Protein AF-A0A0C3NTA4-F1 (afdb_monomer)

Solvent-accessible surface area (backbone atoms only — not comparable to full-atom values): 20899 Å² total; per-residue (Å²): 131,90,88,81,88,86,88,85,88,81,89,81,81,88,76,89,79,84,81,89,78,62,93,75,63,56,62,66,59,46,56,54,49,55,52,39,31,75,70,64,76,40,56,72,64,59,38,46,41,50,50,47,41,53,49,38,51,48,51,20,52,52,31,35,53,48,11,61,75,67,72,31,66,38,40,35,44,54,14,51,54,36,51,54,49,45,57,45,38,51,42,37,49,48,19,52,66,50,22,75,41,76,58,42,93,95,34,75,87,32,33,27,53,37,19,31,52,29,26,30,52,45,17,48,52,45,29,50,50,18,47,21,35,29,54,49,21,47,47,55,38,33,52,55,49,43,59,54,35,71,74,49,73,94,48,73,72,35,58,54,48,46,54,55,30,66,60,53,73,72,62,81,82,56,92,50,91,74,67,86,51,92,67,86,47,80,79,51,52,55,57,53,51,52,48,35,54,50,26,47,51,46,17,56,56,31,34,56,44,12,67,74,62,50,29,54,24,45,36,46,54,15,50,48,31,41,45,53,27,49,37,54,52,47,42,51,50,16,52,57,44,27,77,79,41,77,90,49,70,34,48,34,52,23,41,34,52,36,14,51,59,36,29,58,52,16,47,53,47,30,58,58,22,52,40,33,73,70,58,39,68,57,53,70,70,54,53,51,51,55,53,60,52,45,50,88,50,38,65,64,91,82,69,79,66,61,92,87,62,79,72,68,84,79,69,61,56,36,66,44,80,43,79,75,43,39,29,40,33,38,46,35,26,44,36,42,32,34,37,31,25,54,66,88,62,49,76,69,53,51,53,54,46,46,54,48,55,44,47,44,49,30,73,74,33,80,40,44,76,48,64,47,73,46,80,42,69,39,67,97,77,68,80,83,128

Organism: Phlebiopsis gigantea (strain 11061_1 CR5-6) (NCBI:txid745531)

pLDDT: mean 79.54, std 19.05, range [29.03, 97.81]

InterPro domains:
  IPR002524 Cation efflux [TIGR01297] (46-283)
  IPR027469 Cation efflux transmembrane domain superfamily [G3DSA:1.20.1510.10] (45-277)
  IPR027469 Cation efflux transmembrane domain superfamily [SSF161111] (45-279)
  IPR027470 Cation efflux protein, cytoplasmic domain [PF16916] (319-377)
  IPR036837 Cation efflux protein, cytoplasmic domain superfamily [G3DSA:3.30.70.1350] (303-383)
  IPR036837 Cation efflux protein, cytoplasmic domain superfamily [SSF160240] (319-379)
  IPR050291 Cation-efflux pump FieF-like [PTHR43840] (48-375)
  IPR058533 Cation efflux protein, transmembrane domain [PF01545] (50-277)

Radius of gyration: 31.64 Å; Cα contacts (8 Å, |Δi|>4): 458; chains: 1; bounding box: 82×39×141 Å

Nearest PDB structures (foldseek):
  8j7v-assembly1_A  TM=7.492E-01  e=1.607E-10  Homo sapiens
  8j80-assembly1_A  TM=7.425E-01  e=1.216E-10  Homo sapiens
  8j7t-assembly1_B  TM=7.231E-01  e=1.607E-10  Homo sapiens
  8j7w-assembly1_A  TM=7.490E-01  e=7.110E-10  Homo sapiens
  6h9q-assembly1_A-2  TM=8.447E-01  e=1.441E-02  Magnetospirillum gryphiswaldense

Mean predicted aligned error: 11.85 Å

Sequence (385 aa):
MTTTMTTRTSLRTLIHTHMACSRWGTRIRMETKVVAALKGAGDAGSRITLIGLASNVGLTVSKGLAGWYMNSASLLADAGHTAGDLIGDLITLFCWRLSRKPPSETYPRGYAKFEVLGTTAVSLLLTGGALGLGLHSLALLSDSLAHSAAAMAPGVVQDVLMNATHIAQNIPSVGAEHSHAHALDPNAAWFALVGVLAKEWLYRATRKVADAEGSPVLFANALHHRSDAYSSAVALVAILGTWWLPHLPLDQLGGLLVSVLIMQQGWGITMSSFKQLTDAGVSAKTKSSLLLALQPLLPSASRTLPQGAAAPRAEQLLLGVEDLRATRAGSLMFVDLTAKVPQSLSVSDTSALENRISRTLKEAKKEVSEVRVRFEPVETGERVA

Foldseek 3Di:
DDDDDDDDDDDDDDDDDDPPDDPPVPPVVVVVVLVCLVVVVDDLLSVLLVVVLVLLVVLLVVLCVVCVVVVNPQSPLVSVVSVVLNVLSVLLNVLVVQQPDDDDPVRNVGSLLSLLVSLLVLLVVLLVLLVLLQLVLLLVVLVLLLVVLVPDDDDDVSVVSNVVSVVSNPRDRDPDPPDPDDDPPVVSVVSLVVLLVSLLVSLVSLCVVCVVLVFSSSNSSSVVSVLVSVLSVLLVVQSVVCVVVVSDNSNSVSSNVSSVSSNVSSVVSNVVSVCQVVQHFDDPVVLVLLVVLCVQQEDDPPPPDDPPDDDDPLRRQFHDKPPWTWGDNGLAIEIEIETEGAPPADPVSVVVVQVVSLVSSCVSPVRYPYYHYHYDHDHPPDDPD

Structure (mmCIF, N/CA/C/O backbone):
data_AF-A0A0C3NTA4-F1
#
_entry.id   AF-A0A0C3NTA4-F1
#
loop_
_atom_site.group_PDB
_atom_site.id
_atom_site.type_symbol
_atom_site.label_atom_id
_atom_site.label_alt_id
_atom_site.label_comp_id
_atom_site.label_asym_id
_atom_site.label_entity_id
_atom_site.label_seq_id
_atom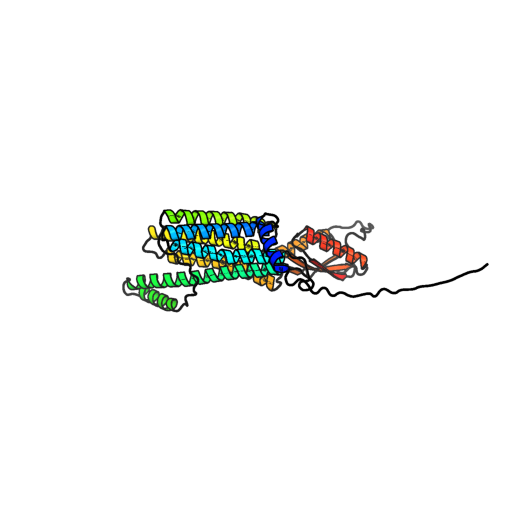_site.pdbx_PDB_ins_code
_atom_site.Cartn_x
_atom_site.Cartn_y
_atom_site.Cartn_z
_atom_site.occupancy
_atom_site.B_iso_or_equiv
_atom_site.auth_seq_id
_atom_site.auth_comp_id
_atom_site.auth_asym_id
_atom_site.auth_atom_id
_atom_site.pdbx_PDB_model_num
ATOM 1 N N . MET A 1 1 ? 10.033 1.141 94.048 1.00 37.66 1 MET A N 1
ATOM 2 C CA . MET A 1 1 ? 11.063 2.116 93.627 1.00 37.66 1 MET A CA 1
ATOM 3 C C . MET A 1 1 ? 11.111 2.112 92.096 1.00 37.66 1 MET A C 1
ATOM 5 O O . MET A 1 1 ? 10.898 1.039 91.550 1.00 37.66 1 MET A O 1
ATOM 9 N N . THR A 1 2 ? 11.071 3.232 91.353 1.00 35.56 2 THR A N 1
ATOM 10 C CA . THR A 1 2 ? 12.135 4.261 91.151 1.00 35.56 2 THR A CA 1
ATOM 11 C C . THR A 1 2 ? 13.465 3.638 90.686 1.00 35.56 2 THR A C 1
ATOM 13 O O . THR A 1 2 ? 13.926 2.716 91.347 1.00 35.56 2 THR A O 1
ATOM 16 N N . THR A 1 3 ? 14.126 4.031 89.580 1.00 35.06 3 THR A N 1
ATOM 17 C CA . THR A 1 3 ? 13.963 5.131 88.568 1.00 35.06 3 THR A CA 1
ATOM 18 C C . THR A 1 3 ? 14.598 4.613 87.221 1.00 35.06 3 THR A C 1
ATOM 20 O O . THR A 1 3 ? 15.100 3.494 87.239 1.00 35.06 3 THR A O 1
ATOM 23 N N . THR A 1 4 ? 14.621 5.195 86.000 1.00 34.66 4 THR A N 1
ATOM 24 C CA . THR A 1 4 ? 14.508 6.573 85.444 1.00 34.66 4 THR A CA 1
ATOM 25 C C . THR A 1 4 ? 14.099 6.564 83.942 1.00 34.66 4 THR A C 1
ATOM 27 O O . THR A 1 4 ? 14.035 5.516 83.309 1.00 34.66 4 THR A O 1
ATOM 30 N N . MET A 1 5 ? 13.857 7.753 83.369 1.00 37.41 5 MET A N 1
ATOM 31 C CA . MET A 1 5 ? 13.860 8.112 81.926 1.00 37.41 5 MET A CA 1
ATOM 32 C C . MET A 1 5 ? 15.275 7.908 81.275 1.00 37.41 5 MET A C 1
ATOM 34 O O . MET A 1 5 ? 16.212 7.627 82.013 1.00 37.41 5 MET A O 1
ATOM 38 N N . THR A 1 6 ? 15.557 8.017 79.956 1.00 35.16 6 THR A N 1
ATOM 39 C CA . THR A 1 6 ? 15.239 9.124 79.014 1.00 35.16 6 THR A CA 1
ATOM 40 C C . THR A 1 6 ? 15.230 8.809 77.500 1.00 35.16 6 THR A C 1
ATOM 42 O O . THR A 1 6 ? 15.923 7.951 76.970 1.00 35.16 6 THR A O 1
ATOM 45 N N . THR A 1 7 ? 14.437 9.640 76.819 1.00 38.09 7 THR A N 1
ATOM 46 C CA . THR A 1 7 ? 14.297 9.971 75.385 1.00 38.09 7 THR A CA 1
ATOM 47 C C . THR A 1 7 ? 15.520 9.897 74.448 1.00 38.09 7 THR A C 1
ATOM 49 O O . THR A 1 7 ? 16.575 10.438 74.782 1.00 38.09 7 THR A O 1
ATOM 52 N N . ARG A 1 8 ? 15.267 9.594 73.156 1.00 34.47 8 ARG A N 1
ATOM 53 C CA . ARG A 1 8 ? 15.503 10.587 72.073 1.00 34.47 8 ARG A CA 1
ATOM 54 C C . ARG A 1 8 ? 14.748 10.315 70.758 1.00 34.47 8 ARG A C 1
ATOM 56 O O . ARG A 1 8 ? 14.807 9.222 70.211 1.00 34.47 8 ARG A O 1
ATOM 63 N N . THR A 1 9 ? 14.113 11.357 70.221 1.00 40.72 9 THR A N 1
ATOM 64 C CA . THR A 1 9 ? 13.513 11.401 68.873 1.00 40.72 9 THR A CA 1
ATOM 65 C C . THR A 1 9 ? 14.564 11.796 67.829 1.00 40.72 9 THR A C 1
ATOM 67 O O . THR A 1 9 ? 15.456 12.589 68.132 1.00 40.72 9 THR A O 1
ATOM 70 N N . SER A 1 10 ? 14.444 11.327 66.583 1.00 37.12 10 SER A N 1
ATOM 71 C CA . SER A 1 10 ? 15.209 11.869 65.449 1.00 37.12 10 SER A CA 1
ATOM 72 C C . SER A 1 10 ? 14.405 11.770 64.150 1.00 37.12 10 SER A C 1
ATOM 74 O O . SER A 1 10 ? 14.021 10.676 63.742 1.00 37.12 10 SER A O 1
ATOM 76 N N . LEU A 1 11 ? 14.141 12.910 63.503 1.00 37.81 11 LEU A N 1
ATOM 77 C CA . LEU A 1 11 ? 13.591 12.934 62.147 1.00 37.81 11 LEU A CA 1
ATOM 78 C C . LEU A 1 11 ? 14.706 12.649 61.135 1.00 37.81 11 LEU A C 1
ATOM 80 O O . LEU A 1 11 ? 15.804 13.194 61.256 1.00 37.81 11 LEU A O 1
ATOM 84 N N . ARG A 1 12 ? 14.403 11.876 60.085 1.00 34.91 12 ARG A N 1
ATOM 85 C CA . ARG A 1 12 ? 15.235 11.812 58.876 1.00 34.91 12 ARG A CA 1
ATOM 86 C C . ARG A 1 12 ? 14.467 12.310 57.657 1.00 34.91 12 ARG A C 1
ATOM 88 O O . ARG A 1 12 ? 13.579 11.648 57.136 1.00 34.91 12 ARG A O 1
ATOM 95 N N . THR A 1 13 ? 14.867 13.511 57.261 1.00 33.97 13 THR A N 1
ATOM 96 C CA . THR A 1 13 ? 14.575 14.273 56.048 1.00 33.97 13 THR A CA 1
ATOM 97 C C . THR A 1 13 ? 14.198 13.433 54.823 1.00 33.97 13 THR A C 1
ATOM 99 O O . THR A 1 13 ? 14.998 12.634 54.338 1.00 33.97 13 THR A O 1
ATOM 102 N N . LEU A 1 14 ? 13.021 13.708 54.252 1.00 36.81 14 LEU A N 1
ATOM 103 C CA . LEU A 1 14 ? 12.711 13.384 52.858 1.00 36.81 14 LEU A CA 1
ATOM 104 C C . LEU A 1 14 ? 13.577 14.256 51.939 1.00 36.81 14 LEU A C 1
ATOM 106 O O . LEU A 1 14 ? 13.470 15.480 51.972 1.00 36.81 14 LEU A O 1
ATOM 110 N N . ILE A 1 15 ? 14.413 13.632 51.109 1.00 35.12 15 ILE A N 1
ATOM 111 C CA . ILE A 1 15 ? 15.156 14.313 50.042 1.00 35.12 15 ILE A CA 1
ATOM 112 C C . ILE A 1 15 ? 14.574 13.857 48.704 1.00 35.12 15 ILE A C 1
ATOM 114 O O . ILE A 1 15 ? 14.711 12.697 48.319 1.00 35.12 15 ILE A O 1
ATOM 118 N N . HIS A 1 16 ? 13.916 14.776 47.995 1.00 36.62 16 HIS A N 1
ATOM 119 C CA . HIS A 1 16 ? 13.519 14.567 46.604 1.00 36.62 16 HIS A CA 1
ATOM 120 C C . HIS A 1 16 ? 14.755 14.618 45.699 1.00 36.62 16 HIS A C 1
ATOM 122 O O . HIS A 1 16 ? 15.440 15.638 45.645 1.00 36.62 16 HIS A O 1
ATOM 128 N N . THR A 1 17 ? 14.990 13.558 44.924 1.00 32.12 17 THR A N 1
ATOM 129 C CA . THR A 1 17 ? 16.073 13.512 43.931 1.00 32.12 17 THR A CA 1
ATOM 130 C C . THR A 1 17 ? 15.491 13.473 42.519 1.00 32.12 17 THR A C 1
ATOM 132 O O . THR A 1 17 ? 15.069 12.422 42.038 1.00 32.12 17 THR A O 1
ATOM 135 N N . HIS A 1 18 ? 15.483 14.614 41.824 1.00 36.84 18 HIS A N 1
ATOM 136 C CA . HIS A 1 18 ? 15.130 14.667 40.401 1.00 36.84 18 HIS A CA 1
ATOM 137 C C . HIS A 1 18 ? 16.243 14.034 39.547 1.00 36.84 18 HIS A C 1
ATOM 139 O O . HIS A 1 18 ? 17.266 14.664 39.285 1.00 36.84 18 HIS A O 1
ATOM 145 N N . MET A 1 19 ? 16.047 12.803 39.060 1.00 29.03 19 MET A N 1
ATOM 146 C CA . MET A 1 19 ? 16.971 12.180 38.101 1.00 29.03 19 MET A CA 1
ATOM 147 C C . MET A 1 19 ? 16.697 12.618 36.655 1.00 29.03 19 MET A C 1
ATOM 149 O O . MET A 1 19 ? 16.057 11.921 35.870 1.00 29.03 19 MET A O 1
ATOM 153 N N . ALA A 1 20 ? 17.262 13.762 36.273 1.00 39.25 20 ALA A N 1
ATOM 154 C CA . ALA A 1 20 ? 17.340 14.193 34.879 1.00 39.25 20 ALA A CA 1
ATOM 155 C C . ALA A 1 20 ? 18.469 13.454 34.122 1.00 39.25 20 ALA A C 1
ATOM 157 O O . ALA A 1 20 ? 19.519 14.029 33.845 1.00 39.25 20 ALA A O 1
ATOM 158 N N . CYS A 1 21 ? 18.281 12.171 33.775 1.00 37.31 21 CYS A N 1
ATOM 159 C CA . CYS A 1 21 ? 19.276 11.421 32.992 1.00 37.31 21 CYS A CA 1
ATOM 160 C C . CYS A 1 21 ? 18.678 10.350 32.059 1.00 37.31 21 CYS A C 1
ATOM 162 O O . CYS A 1 21 ? 18.347 9.251 32.493 1.00 37.31 21 CYS A O 1
ATOM 164 N N . SER A 1 22 ? 18.601 10.638 30.749 1.00 40.06 22 SER A N 1
ATOM 165 C CA . SER A 1 22 ? 18.532 9.591 29.700 1.00 40.06 22 SER A CA 1
ATOM 166 C C . SER A 1 22 ? 18.867 10.032 28.256 1.00 40.06 22 SER A C 1
ATOM 168 O O . SER A 1 22 ? 18.749 9.219 27.339 1.00 40.06 22 SER A O 1
ATOM 170 N N . ARG A 1 23 ? 19.361 11.261 28.005 1.00 41.50 23 ARG A N 1
ATOM 171 C CA . ARG A 1 23 ? 19.616 11.761 26.627 1.00 41.50 23 ARG A CA 1
ATOM 172 C C . ARG A 1 23 ? 20.711 10.997 25.851 1.00 41.50 23 ARG A C 1
ATOM 174 O O . ARG A 1 23 ? 20.733 11.067 24.628 1.00 41.50 23 ARG A O 1
ATOM 181 N N . TRP A 1 24 ? 21.563 10.233 26.540 1.00 31.69 24 TRP A N 1
ATOM 182 C CA . TRP A 1 24 ? 22.613 9.391 25.940 1.00 31.69 24 TRP A CA 1
ATOM 183 C C . TRP A 1 24 ? 22.215 7.910 25.768 1.00 31.69 24 TRP A C 1
ATOM 185 O O . TRP A 1 24 ? 22.844 7.184 25.001 1.00 31.69 24 TRP A O 1
ATOM 195 N N . GLY A 1 25 ? 21.145 7.447 26.428 1.00 34.91 25 GLY A N 1
ATOM 196 C CA . GLY A 1 25 ? 20.730 6.035 26.415 1.00 34.91 25 GLY A CA 1
ATOM 197 C C . GLY A 1 25 ? 20.004 5.578 25.140 1.00 34.91 25 GLY A C 1
ATOM 198 O O . GLY A 1 25 ? 19.658 4.403 25.012 1.00 34.91 25 GLY A O 1
ATOM 199 N N . THR A 1 26 ? 19.741 6.491 24.204 1.00 43.66 26 THR A N 1
ATOM 200 C CA . THR A 1 26 ? 18.965 6.247 22.979 1.00 43.66 26 THR A CA 1
ATOM 201 C C . THR A 1 26 ? 19.776 5.622 21.846 1.00 43.66 26 THR A C 1
ATOM 203 O O . THR A 1 26 ? 19.234 4.764 21.153 1.00 43.66 26 THR A O 1
ATOM 206 N N . ARG A 1 27 ? 21.056 5.986 21.656 1.00 39.97 27 ARG A N 1
ATOM 207 C CA . ARG A 1 27 ? 21.856 5.512 20.504 1.00 39.97 27 ARG A CA 1
ATOM 208 C C . ARG A 1 27 ? 22.181 4.016 20.603 1.00 39.97 27 ARG A C 1
ATOM 210 O O . ARG A 1 27 ? 21.759 3.235 19.755 1.00 39.97 27 ARG A O 1
ATOM 217 N N . ILE A 1 28 ? 22.779 3.601 21.722 1.00 42.94 28 ILE A N 1
ATOM 218 C CA . ILE A 1 28 ? 23.144 2.199 22.013 1.00 42.94 28 ILE A CA 1
ATOM 219 C C . ILE A 1 28 ? 21.904 1.275 21.992 1.00 42.94 28 ILE A C 1
ATOM 221 O O . ILE A 1 28 ? 21.967 0.123 21.555 1.00 42.94 28 ILE A O 1
ATOM 225 N N . ARG A 1 29 ? 20.734 1.792 22.405 1.00 47.59 29 ARG A N 1
ATOM 226 C CA . ARG A 1 29 ? 19.449 1.064 22.398 1.00 47.59 29 ARG A CA 1
ATOM 227 C C . ARG A 1 29 ? 18.827 0.916 20.999 1.00 47.59 29 ARG A C 1
ATOM 229 O O . ARG A 1 29 ? 17.958 0.064 20.821 1.00 47.59 29 ARG A O 1
ATOM 236 N N . MET A 1 30 ? 19.240 1.714 20.012 1.00 45.88 30 MET A N 1
ATOM 237 C CA . MET A 1 30 ? 18.831 1.532 18.613 1.00 45.88 30 MET A CA 1
ATOM 238 C C . MET A 1 30 ? 19.682 0.467 17.923 1.00 45.88 30 MET A C 1
ATOM 240 O O . MET A 1 30 ? 19.127 -0.461 17.339 1.00 45.88 30 MET A O 1
ATOM 244 N N . GLU A 1 31 ? 21.008 0.541 18.050 1.00 47.84 31 GLU A N 1
ATOM 245 C CA . GLU A 1 31 ? 21.942 -0.410 17.424 1.00 47.84 31 GLU A CA 1
ATOM 246 C C . GLU A 1 31 ? 21.691 -1.848 17.904 1.00 47.84 31 GLU A C 1
ATOM 248 O O . GLU A 1 31 ? 21.495 -2.754 17.093 1.00 47.84 31 GLU A O 1
ATOM 253 N N . THR A 1 32 ? 21.540 -2.048 19.217 1.00 51.47 32 THR A N 1
ATOM 254 C CA . THR A 1 32 ? 21.161 -3.356 19.787 1.00 51.47 32 THR A CA 1
ATOM 255 C C . THR A 1 32 ? 19.807 -3.870 19.285 1.00 51.47 32 THR A C 1
ATOM 257 O O . THR A 1 32 ? 19.656 -5.077 19.104 1.00 51.47 32 THR A O 1
ATOM 260 N N . LYS A 1 33 ? 18.834 -2.997 18.982 1.00 50.62 33 LYS A N 1
ATOM 261 C CA . LYS A 1 33 ? 17.545 -3.397 18.383 1.00 50.62 33 LYS A CA 1
ATOM 262 C C . LYS A 1 33 ? 17.643 -3.728 16.893 1.00 50.62 33 LYS A C 1
ATOM 264 O O . LYS A 1 33 ? 16.938 -4.627 16.438 1.00 50.62 33 LYS A O 1
ATOM 269 N N . VAL A 1 34 ? 18.513 -3.056 16.138 1.00 49.97 34 VAL A N 1
ATOM 270 C CA . VAL A 1 34 ? 18.814 -3.425 14.743 1.00 49.97 34 VAL A CA 1
ATOM 271 C C . VAL A 1 34 ? 19.468 -4.809 14.705 1.00 49.97 34 VAL A C 1
ATOM 273 O O . VAL A 1 34 ? 18.993 -5.682 13.981 1.00 49.97 34 VAL A O 1
ATOM 276 N N . VAL A 1 35 ? 20.467 -5.054 15.560 1.00 53.09 35 VAL A N 1
ATOM 277 C CA . VAL A 1 35 ? 21.146 -6.357 15.671 1.00 53.09 35 VAL A CA 1
ATOM 278 C C . VAL A 1 35 ? 20.214 -7.458 16.197 1.00 53.09 35 VAL A C 1
ATOM 280 O O . VAL A 1 35 ? 20.263 -8.578 15.696 1.00 53.09 35 VAL 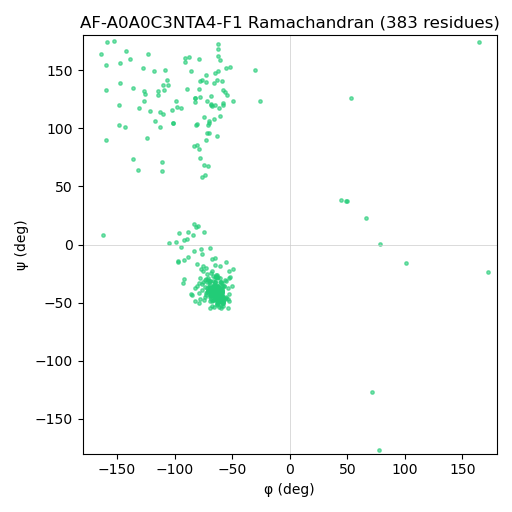A O 1
ATOM 283 N N . ALA A 1 36 ? 19.321 -7.173 17.151 1.00 45.72 36 ALA A N 1
ATOM 284 C CA . ALA A 1 36 ? 18.344 -8.154 17.638 1.00 45.72 36 ALA A CA 1
ATOM 285 C C . ALA A 1 36 ? 17.308 -8.548 16.566 1.00 45.72 36 ALA A C 1
ATOM 287 O O . ALA A 1 36 ? 16.932 -9.717 16.476 1.00 45.72 36 ALA A O 1
ATOM 288 N N . ALA A 1 37 ? 16.887 -7.603 15.718 1.00 42.91 37 ALA A N 1
ATOM 289 C CA . ALA A 1 37 ? 16.020 -7.900 14.580 1.00 42.91 37 ALA A CA 1
ATOM 290 C C . ALA A 1 37 ? 16.749 -8.713 13.494 1.00 42.91 37 ALA A C 1
ATOM 292 O O . ALA A 1 37 ? 16.176 -9.675 12.985 1.00 42.91 37 ALA A O 1
ATOM 293 N N . LEU A 1 38 ? 18.021 -8.393 13.202 1.00 47.59 38 LEU A N 1
ATOM 294 C CA . LEU A 1 38 ? 18.892 -9.201 12.328 1.00 47.59 38 LEU A CA 1
ATOM 295 C C . LEU A 1 38 ? 19.062 -10.633 12.865 1.00 47.59 38 LEU A C 1
ATOM 297 O O . LEU A 1 38 ? 19.066 -11.584 12.093 1.00 47.59 38 LEU A O 1
ATOM 301 N N . LYS A 1 39 ? 19.123 -10.802 14.192 1.00 43.38 39 LYS A N 1
ATOM 302 C CA . LYS A 1 39 ? 19.165 -12.107 14.876 1.00 43.38 39 LYS A CA 1
ATOM 303 C C . LYS A 1 39 ? 17.785 -12.756 15.086 1.00 43.38 39 LYS A C 1
ATOM 305 O O . LYS A 1 39 ? 17.650 -13.659 15.905 1.00 43.38 39 LYS A O 1
ATOM 310 N N . GLY A 1 40 ? 16.755 -12.322 14.356 1.00 43.69 40 GLY A N 1
ATOM 311 C CA . GLY A 1 40 ? 15.459 -13.007 14.286 1.00 43.69 40 GLY A CA 1
ATOM 312 C C . GLY A 1 40 ? 14.512 -12.803 15.475 1.00 43.69 40 GLY A C 1
ATOM 313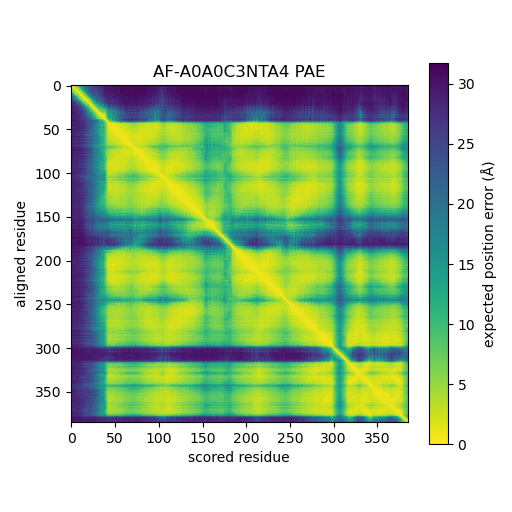 O O . GLY A 1 40 ? 13.393 -13.303 15.422 1.00 43.69 40 GLY A O 1
ATOM 314 N N . ALA A 1 41 ? 14.890 -12.024 16.495 1.00 50.03 41 ALA A N 1
ATOM 315 C CA . ALA A 1 41 ? 14.048 -11.718 17.662 1.00 50.03 41 ALA A CA 1
ATOM 316 C C . ALA A 1 41 ? 13.021 -10.586 17.410 1.00 50.03 41 ALA A C 1
ATOM 318 O O . ALA A 1 41 ? 12.484 -10.000 18.350 1.00 50.03 41 ALA A O 1
ATOM 319 N N . GLY A 1 42 ? 12.783 -10.237 16.142 1.00 60.88 42 GLY A N 1
ATOM 320 C CA . GLY A 1 42 ? 11.773 -9.265 15.724 1.00 60.88 42 GLY A CA 1
ATOM 321 C C . GLY A 1 42 ? 10.415 -9.907 15.429 1.00 60.88 42 GLY A C 1
ATOM 322 O O . GLY A 1 42 ? 10.319 -11.098 15.134 1.00 60.88 42 GLY A O 1
ATOM 323 N N . ASP A 1 43 ? 9.368 -9.086 15.446 1.00 84.44 43 ASP A N 1
ATOM 324 C CA . ASP A 1 43 ? 8.039 -9.453 14.954 1.00 84.44 43 ASP A CA 1
ATOM 325 C C . ASP A 1 43 ? 8.045 -9.792 13.443 1.00 84.44 43 ASP A C 1
ATOM 327 O O . ASP A 1 43 ? 9.023 -9.531 12.734 1.00 84.44 43 ASP A O 1
ATOM 331 N N . ALA A 1 44 ? 6.955 -10.376 12.934 1.00 87.75 44 ALA A N 1
ATOM 332 C CA . ALA A 1 44 ? 6.896 -10.884 11.561 1.00 87.75 44 ALA A CA 1
ATOM 333 C C . ALA A 1 44 ? 7.153 -9.794 10.503 1.00 87.75 44 ALA A C 1
ATOM 335 O O . ALA A 1 44 ? 7.921 -10.028 9.565 1.00 87.75 44 ALA A O 1
ATOM 336 N N . GLY A 1 45 ? 6.585 -8.597 10.681 1.00 88.19 45 GLY A N 1
ATOM 337 C CA . GLY A 1 45 ? 6.819 -7.454 9.796 1.00 88.19 45 GLY A CA 1
ATOM 338 C C . GLY A 1 45 ? 8.257 -6.937 9.858 1.00 88.19 45 GLY A C 1
ATOM 339 O O . GLY A 1 45 ? 8.879 -6.730 8.815 1.00 88.19 45 GLY A O 1
ATOM 340 N N . SER A 1 46 ? 8.836 -6.826 11.060 1.00 90.56 46 SER A N 1
ATOM 341 C CA . SER A 1 46 ? 10.244 -6.424 11.244 1.00 90.56 46 SER A CA 1
ATOM 342 C C . SER A 1 46 ? 11.221 -7.422 10.626 1.00 90.56 46 SER A C 1
ATOM 344 O O . SER A 1 46 ? 12.322 -7.033 10.245 1.00 90.56 46 SER A O 1
ATOM 346 N N . ARG A 1 47 ? 10.848 -8.705 10.553 1.00 90.94 47 ARG A N 1
ATOM 347 C CA . ARG A 1 47 ? 11.655 -9.753 9.919 1.00 90.94 47 ARG A CA 1
ATOM 348 C C . ARG A 1 47 ? 11.555 -9.709 8.397 1.00 90.94 47 ARG A C 1
ATOM 350 O O . ARG A 1 47 ? 12.591 -9.757 7.746 1.00 90.94 47 ARG A O 1
ATOM 357 N N . ILE A 1 48 ? 10.355 -9.592 7.820 1.00 92.62 48 ILE A N 1
ATOM 358 C CA . ILE A 1 48 ? 10.213 -9.616 6.353 1.00 92.62 48 ILE A CA 1
ATOM 359 C C . ILE A 1 48 ? 10.743 -8.343 5.680 1.00 92.62 48 ILE A C 1
ATOM 361 O O . ILE A 1 48 ? 11.409 -8.434 4.657 1.00 92.62 48 ILE A O 1
ATOM 365 N N . THR A 1 49 ? 10.552 -7.172 6.293 1.00 91.50 49 THR A N 1
ATOM 366 C CA . THR A 1 49 ? 11.145 -5.907 5.811 1.00 91.50 49 THR A CA 1
ATOM 367 C C . THR A 1 49 ? 12.668 -5.943 5.828 1.00 91.50 49 THR A C 1
ATOM 369 O O . THR A 1 49 ? 13.314 -5.431 4.922 1.00 91.50 49 THR A O 1
ATOM 372 N N . LEU A 1 50 ? 13.255 -6.603 6.827 1.00 92.81 50 LEU A N 1
ATOM 373 C CA . LEU A 1 50 ? 14.700 -6.769 6.941 1.00 92.81 50 LEU A CA 1
ATOM 374 C C . LEU A 1 50 ? 15.258 -7.809 5.957 1.00 92.81 50 LEU A C 1
ATOM 376 O O . LEU A 1 50 ? 16.366 -7.632 5.460 1.00 92.81 50 LEU A O 1
ATOM 380 N N . ILE A 1 51 ? 14.481 -8.848 5.631 1.00 92.25 51 ILE A N 1
ATOM 381 C CA . ILE A 1 51 ? 14.766 -9.772 4.521 1.00 92.25 51 ILE A CA 1
ATOM 382 C C . ILE A 1 51 ? 14.710 -9.029 3.178 1.00 92.25 51 ILE A C 1
ATOM 384 O O . ILE A 1 51 ? 15.596 -9.230 2.350 1.00 92.25 51 ILE A O 1
ATOM 388 N N . GLY A 1 52 ? 13.723 -8.148 2.975 1.00 91.69 52 GLY A N 1
ATOM 389 C CA . GLY A 1 52 ? 13.613 -7.303 1.782 1.00 91.69 52 GLY A CA 1
ATOM 390 C C . GLY A 1 52 ? 14.804 -6.367 1.621 1.00 91.69 52 GLY A C 1
ATOM 391 O O . GLY A 1 52 ? 15.519 -6.466 0.627 1.00 91.69 52 GLY A O 1
ATOM 392 N N . LEU A 1 53 ? 15.104 -5.581 2.658 1.00 93.38 53 LEU A N 1
ATOM 393 C CA . LEU A 1 53 ? 16.270 -4.699 2.709 1.00 93.38 53 LEU A CA 1
ATOM 394 C C . LEU A 1 53 ? 17.577 -5.461 2.429 1.00 93.38 53 LEU A C 1
ATOM 396 O O . LEU A 1 53 ? 18.381 -5.025 1.613 1.00 93.38 53 LEU A O 1
ATOM 400 N N . ALA A 1 54 ? 17.787 -6.623 3.059 1.00 92.81 54 ALA A N 1
ATOM 401 C CA . ALA A 1 54 ? 18.973 -7.448 2.817 1.00 92.81 54 ALA A CA 1
ATOM 402 C C . ALA A 1 54 ? 19.029 -8.009 1.383 1.00 92.81 54 ALA A C 1
ATOM 404 O O . ALA A 1 54 ? 20.109 -8.084 0.799 1.00 92.81 54 ALA A O 1
ATOM 405 N N . SER A 1 55 ? 17.878 -8.360 0.800 1.00 91.88 55 SER A N 1
ATOM 406 C CA . SER A 1 55 ? 17.783 -8.831 -0.589 1.00 91.88 55 SER A CA 1
ATOM 407 C C . SER A 1 55 ? 18.089 -7.709 -1.580 1.00 91.88 55 SER A C 1
ATOM 409 O O . SER A 1 55 ? 18.857 -7.920 -2.513 1.00 91.88 55 SER A O 1
ATOM 411 N N . ASN A 1 56 ? 17.564 -6.503 -1.351 1.00 91.88 56 ASN A N 1
ATOM 412 C CA . ASN A 1 56 ? 17.817 -5.338 -2.198 1.00 91.88 56 ASN A CA 1
ATOM 413 C C . ASN A 1 56 ? 19.262 -4.830 -2.055 1.00 91.88 56 ASN A C 1
ATOM 415 O O . ASN A 1 56 ? 19.874 -4.484 -3.064 1.00 91.88 56 ASN A O 1
ATOM 419 N N . VAL A 1 57 ? 19.869 -4.882 -0.860 1.00 94.19 57 VAL A N 1
ATOM 420 C CA . VAL A 1 57 ? 21.318 -4.645 -0.685 1.00 94.19 57 VAL A CA 1
ATOM 421 C C . VAL A 1 57 ? 22.130 -5.689 -1.455 1.00 94.19 57 VAL A C 1
ATOM 423 O O . VAL A 1 57 ? 23.058 -5.323 -2.172 1.00 94.19 57 VAL A O 1
ATOM 426 N N . GLY A 1 58 ? 21.765 -6.972 -1.360 1.00 92.88 58 GLY A N 1
ATOM 427 C CA . GLY A 1 58 ? 22.411 -8.051 -2.112 1.00 92.88 58 GLY A CA 1
ATOM 428 C C . GLY A 1 58 ? 22.349 -7.825 -3.624 1.00 92.88 58 GLY A C 1
ATOM 429 O O . GLY A 1 58 ? 23.388 -7.792 -4.277 1.00 92.88 58 GLY A O 1
ATOM 430 N N . LEU A 1 59 ? 21.152 -7.579 -4.166 1.00 89.31 59 LEU A N 1
ATOM 431 C CA . LEU A 1 59 ? 20.940 -7.268 -5.583 1.00 89.31 59 LEU A CA 1
ATOM 432 C C . LEU A 1 59 ? 21.714 -6.016 -6.023 1.00 89.31 59 LEU A C 1
ATOM 434 O O . LEU A 1 59 ? 22.353 -6.051 -7.069 1.00 89.31 59 LEU A O 1
ATOM 438 N N . THR A 1 60 ? 21.713 -4.947 -5.219 1.00 91.06 60 THR A N 1
ATOM 439 C CA . THR A 1 60 ? 22.480 -3.715 -5.485 1.00 91.06 60 THR A CA 1
ATOM 440 C C . THR A 1 60 ? 23.975 -4.007 -5.611 1.00 91.06 60 THR A C 1
ATOM 442 O O . THR A 1 60 ? 24.606 -3.594 -6.581 1.00 91.06 60 THR A O 1
ATOM 445 N N . VAL A 1 61 ? 24.548 -4.760 -4.665 1.00 93.06 61 VAL A N 1
ATOM 446 C CA . VAL A 1 61 ? 25.975 -5.119 -4.679 1.00 93.06 61 VAL A CA 1
ATOM 447 C C . VAL A 1 61 ? 26.297 -6.062 -5.842 1.00 93.06 61 VAL A C 1
ATOM 449 O O . VAL A 1 61 ? 27.292 -5.845 -6.530 1.00 93.06 61 VAL A O 1
ATOM 452 N N . SER A 1 62 ? 25.460 -7.066 -6.117 1.00 89.44 62 SER A N 1
ATOM 453 C CA . SER A 1 62 ? 25.660 -7.987 -7.244 1.00 89.44 62 SER A CA 1
ATOM 454 C C . SER A 1 62 ? 25.602 -7.274 -8.597 1.00 89.44 62 SER A C 1
ATOM 456 O O . SER A 1 62 ? 26.517 -7.448 -9.399 1.00 89.44 62 SER A O 1
ATOM 458 N N . LYS A 1 63 ? 24.581 -6.438 -8.836 1.00 87.19 63 LYS A N 1
ATOM 459 C CA . LYS A 1 63 ? 24.447 -5.633 -10.063 1.00 87.19 63 LYS A CA 1
ATOM 460 C C . LYS A 1 63 ? 25.584 -4.617 -10.192 1.00 87.19 63 LYS A C 1
ATOM 462 O O . LYS A 1 63 ? 26.153 -4.487 -11.268 1.00 87.19 63 LYS A O 1
ATOM 467 N N . GLY A 1 64 ? 25.968 -3.954 -9.098 1.00 88.69 64 GLY A N 1
ATOM 468 C CA . GLY A 1 64 ? 27.049 -2.965 -9.088 1.00 88.69 64 GLY A CA 1
ATOM 469 C C . GLY A 1 64 ? 28.421 -3.569 -9.403 1.00 88.69 64 GLY A C 1
ATOM 470 O O . GLY A 1 64 ? 29.141 -3.055 -10.257 1.00 88.69 64 GLY A O 1
ATOM 471 N N . LEU A 1 65 ? 28.770 -4.694 -8.767 1.00 90.06 65 LEU A N 1
ATOM 472 C CA . LEU A 1 65 ? 30.030 -5.399 -9.026 1.00 90.06 65 LEU A CA 1
ATOM 473 C C . LEU A 1 65 ? 30.079 -5.993 -10.437 1.00 90.06 65 LEU A C 1
ATOM 475 O O . LEU A 1 65 ? 31.102 -5.868 -11.107 1.00 90.06 65 LEU A O 1
ATOM 479 N N . ALA A 1 66 ? 28.985 -6.600 -10.904 1.00 85.00 66 ALA A N 1
ATOM 480 C CA . ALA A 1 66 ? 28.903 -7.122 -12.265 1.00 85.00 66 ALA A CA 1
ATOM 481 C C . ALA A 1 66 ? 28.941 -5.994 -13.309 1.00 85.00 66 ALA A C 1
ATOM 483 O O . ALA A 1 66 ? 29.662 -6.106 -14.293 1.00 85.00 66 ALA A O 1
ATOM 484 N N . GLY A 1 67 ? 28.258 -4.873 -13.065 1.00 85.31 67 GLY A N 1
ATOM 485 C CA . GLY A 1 67 ? 28.266 -3.706 -13.946 1.00 85.31 67 GLY A CA 1
ATOM 486 C C . GLY A 1 67 ? 29.651 -3.077 -14.063 1.00 85.31 67 GLY A C 1
ATOM 487 O O . GLY A 1 67 ? 30.080 -2.752 -15.165 1.00 85.31 67 GLY A O 1
ATOM 488 N N . TRP A 1 68 ? 30.397 -2.993 -12.960 1.00 87.25 68 TRP A N 1
ATOM 489 C CA . TRP A 1 68 ? 31.794 -2.559 -12.985 1.00 87.25 68 TRP A CA 1
ATOM 490 C C . TRP A 1 68 ? 32.705 -3.560 -13.717 1.00 87.25 68 TRP A C 1
ATOM 492 O O . TRP A 1 68 ? 33.462 -3.162 -14.599 1.00 87.25 68 TRP A O 1
ATOM 502 N N . TYR A 1 69 ? 32.597 -4.858 -13.411 1.00 86.81 69 TYR A N 1
ATOM 503 C CA . TYR A 1 69 ? 33.416 -5.911 -14.029 1.00 86.81 69 TYR A CA 1
ATOM 504 C C . TYR A 1 69 ? 33.179 -6.057 -15.542 1.00 86.81 69 TYR A C 1
ATOM 506 O O . TYR A 1 69 ? 34.119 -6.270 -16.303 1.00 86.81 69 TYR A O 1
ATOM 514 N N . MET A 1 70 ? 31.927 -5.911 -15.980 1.00 82.38 70 MET A N 1
ATOM 515 C CA . MET A 1 70 ? 31.500 -6.031 -17.380 1.00 82.38 70 MET A CA 1
ATOM 516 C C . MET A 1 70 ? 31.509 -4.679 -18.117 1.00 82.38 70 MET A C 1
ATOM 518 O O . MET A 1 70 ? 31.077 -4.608 -19.264 1.00 82.38 70 MET A O 1
ATOM 522 N N . ASN A 1 71 ? 31.966 -3.602 -17.461 1.00 81.81 71 ASN A N 1
ATOM 523 C CA . ASN A 1 71 ? 31.936 -2.217 -17.950 1.00 81.81 71 ASN A CA 1
ATOM 524 C C . ASN A 1 71 ? 30.556 -1.786 -18.507 1.00 81.81 71 ASN A C 1
ATOM 526 O O . ASN A 1 71 ? 30.449 -1.087 -19.516 1.00 81.81 71 ASN A O 1
ATOM 530 N N . SER A 1 72 ? 29.486 -2.251 -17.859 1.00 79.38 72 SER A N 1
ATOM 531 C CA . SER A 1 72 ? 28.100 -2.114 -18.302 1.00 79.38 72 SER A CA 1
ATOM 532 C C . SER A 1 72 ? 27.383 -0.992 -17.553 1.00 79.38 72 SER A C 1
ATOM 534 O O . SER A 1 72 ? 26.961 -1.142 -16.403 1.00 79.38 72 SER A O 1
ATOM 536 N N . ALA A 1 73 ? 27.202 0.140 -18.239 1.00 76.81 73 ALA A N 1
ATOM 537 C CA . ALA A 1 73 ? 26.467 1.291 -17.718 1.00 76.81 73 ALA A CA 1
ATOM 538 C C . ALA A 1 73 ? 24.998 0.964 -17.385 1.00 76.81 73 ALA A C 1
ATOM 540 O O . ALA A 1 73 ? 24.461 1.502 -16.420 1.00 76.81 73 ALA A O 1
ATOM 541 N N . SER A 1 74 ? 24.360 0.052 -18.128 1.00 74.25 74 SER A N 1
ATOM 542 C CA . SER A 1 74 ? 22.972 -0.364 -17.881 1.00 74.25 74 SER A CA 1
ATOM 543 C C . SER A 1 74 ? 22.829 -1.166 -16.585 1.00 74.25 74 SER A C 1
ATOM 545 O O . SER A 1 74 ? 21.904 -0.921 -15.811 1.00 74.25 74 SER A O 1
ATOM 547 N N . LEU A 1 75 ? 23.774 -2.065 -16.286 1.00 76.56 75 LEU A N 1
ATOM 548 C CA . LEU A 1 75 ? 23.757 -2.828 -15.035 1.00 76.56 75 LEU A CA 1
ATOM 549 C C . LEU A 1 75 ? 24.140 -1.962 -13.819 1.00 76.56 75 LEU A C 1
ATOM 551 O O . LEU A 1 75 ? 23.637 -2.190 -12.720 1.00 76.56 75 LEU A O 1
ATOM 555 N N . LEU A 1 76 ? 24.975 -0.933 -14.016 1.00 81.50 76 LEU A N 1
ATOM 556 C CA . LEU A 1 76 ? 25.253 0.093 -13.002 1.00 81.50 76 LEU A CA 1
ATOM 557 C C . LEU A 1 76 ? 24.030 0.989 -12.729 1.00 81.50 76 LEU A C 1
ATOM 559 O O . LEU A 1 76 ? 23.746 1.277 -11.566 1.00 81.50 76 LEU A O 1
ATOM 563 N N . ALA A 1 77 ? 23.269 1.377 -13.757 1.00 79.19 77 ALA A N 1
ATOM 564 C CA . ALA A 1 77 ? 22.018 2.123 -13.594 1.00 79.19 77 ALA A CA 1
ATOM 565 C C . ALA A 1 77 ? 20.953 1.295 -12.848 1.00 79.19 77 ALA A C 1
ATOM 567 O O . ALA A 1 77 ? 20.339 1.779 -11.899 1.00 79.19 77 ALA A O 1
ATOM 568 N N . ASP A 1 78 ? 20.800 0.014 -13.195 1.00 78.06 78 ASP A N 1
ATOM 569 C CA . ASP A 1 78 ? 19.906 -0.924 -12.499 1.00 78.06 78 ASP A CA 1
ATOM 570 C C . ASP A 1 78 ? 20.353 -1.196 -11.040 1.00 78.06 78 ASP A C 1
ATOM 572 O O . ASP A 1 78 ? 19.527 -1.346 -10.130 1.00 78.06 78 ASP A O 1
ATOM 576 N N . ALA A 1 79 ? 21.662 -1.174 -10.761 1.00 84.75 79 ALA A N 1
ATOM 577 C CA . ALA A 1 79 ? 22.177 -1.160 -9.390 1.00 84.75 79 ALA A CA 1
ATOM 578 C C . ALA A 1 79 ? 21.779 0.124 -8.639 1.00 84.75 79 ALA A C 1
ATOM 580 O O . ALA A 1 79 ? 21.331 0.039 -7.497 1.00 84.75 79 ALA A O 1
ATOM 581 N N . GLY A 1 80 ? 21.884 1.296 -9.278 1.00 84.44 80 GLY A N 1
ATOM 582 C CA . GLY A 1 80 ? 21.465 2.587 -8.717 1.00 84.44 80 GLY A CA 1
ATOM 583 C C . GLY A 1 80 ? 19.963 2.656 -8.417 1.00 84.44 80 GLY A C 1
ATOM 584 O O . GLY A 1 80 ? 19.569 3.073 -7.328 1.00 84.44 80 GLY A O 1
ATOM 585 N N . HIS A 1 81 ? 19.129 2.150 -9.327 1.00 82.50 81 HIS A N 1
ATOM 586 C CA . HIS A 1 81 ? 17.685 1.982 -9.122 1.00 82.50 81 HIS A CA 1
ATOM 587 C C . HIS A 1 81 ? 17.386 1.066 -7.922 1.00 82.50 81 HIS A C 1
ATOM 589 O O . HIS A 1 81 ? 16.663 1.448 -7.001 1.00 82.50 81 HIS A O 1
ATOM 595 N N . THR A 1 82 ? 18.048 -0.095 -7.853 1.00 85.50 82 THR A N 1
ATOM 596 C CA . THR A 1 82 ? 17.911 -1.029 -6.716 1.00 85.50 82 THR A CA 1
ATOM 597 C C . THR A 1 82 ? 18.426 -0.427 -5.394 1.00 85.50 82 THR A C 1
ATOM 599 O O . THR A 1 82 ? 17.909 -0.757 -4.326 1.00 85.50 82 THR A O 1
ATOM 602 N N . ALA A 1 83 ? 19.390 0.499 -5.438 1.00 87.06 83 ALA A N 1
ATOM 603 C CA . ALA A 1 83 ? 19.832 1.262 -4.271 1.00 87.06 83 ALA A CA 1
ATOM 604 C C . ALA A 1 83 ? 18.787 2.303 -3.822 1.00 87.06 83 ALA A C 1
ATOM 606 O O . ALA A 1 83 ? 18.648 2.553 -2.623 1.00 87.06 83 ALA A O 1
ATOM 607 N N . GLY A 1 84 ? 18.022 2.877 -4.757 1.00 85.75 84 GLY A N 1
ATOM 608 C CA . GLY A 1 84 ? 16.894 3.769 -4.473 1.00 85.75 84 GLY A CA 1
ATOM 609 C C . GLY A 1 84 ? 15.779 3.084 -3.676 1.00 85.75 84 GLY A C 1
ATOM 610 O O . GLY A 1 84 ? 15.272 3.660 -2.710 1.00 85.75 84 GLY A O 1
ATOM 611 N N . ASP A 1 85 ? 15.469 1.821 -3.992 1.00 86.69 85 ASP A N 1
ATOM 612 C CA . ASP A 1 85 ? 14.487 1.002 -3.255 1.00 86.69 85 ASP A CA 1
ATOM 613 C C . ASP A 1 85 ? 14.791 0.899 -1.753 1.00 86.69 85 ASP A C 1
ATOM 615 O O . ASP A 1 85 ? 13.870 0.836 -0.932 1.00 86.69 85 ASP A O 1
ATOM 619 N N . LEU A 1 86 ? 16.074 0.935 -1.371 1.00 90.88 86 LEU A N 1
ATOM 620 C CA . LEU A 1 86 ? 16.504 0.867 0.028 1.00 90.88 86 LEU A CA 1
ATOM 621 C C . LEU A 1 86 ? 15.945 2.030 0.856 1.00 90.88 86 LEU A C 1
ATOM 623 O O . LEU A 1 86 ? 15.708 1.868 2.052 1.00 90.88 86 LEU A O 1
ATOM 627 N N . ILE A 1 87 ? 15.691 3.189 0.240 1.00 90.88 87 ILE A N 1
ATOM 628 C CA . ILE A 1 87 ? 15.044 4.329 0.902 1.00 90.88 87 ILE A CA 1
ATOM 629 C C . ILE A 1 87 ? 13.600 3.958 1.274 1.00 90.88 87 ILE A C 1
ATOM 631 O O . ILE A 1 87 ? 13.172 4.213 2.402 1.00 90.88 87 ILE A O 1
ATOM 635 N N . GLY A 1 88 ? 12.876 3.290 0.370 1.00 90.75 88 GLY A N 1
ATOM 636 C CA . GLY A 1 88 ? 11.533 2.761 0.619 1.00 90.75 88 GLY A CA 1
ATOM 637 C C . GLY A 1 88 ? 11.519 1.703 1.725 1.00 90.75 88 GLY A C 1
ATOM 638 O O . GLY A 1 88 ? 10.766 1.840 2.691 1.00 90.75 88 GLY A O 1
ATOM 639 N N . ASP A 1 89 ? 12.414 0.713 1.655 1.00 92.06 89 ASP A N 1
ATOM 640 C CA . ASP A 1 89 ? 12.546 -0.332 2.683 1.00 92.06 89 ASP A CA 1
ATOM 641 C C . ASP A 1 89 ? 12.885 0.250 4.068 1.00 92.06 89 ASP A C 1
ATOM 643 O O . ASP A 1 89 ? 12.326 -0.180 5.082 1.00 92.06 89 ASP A O 1
ATOM 647 N N . LEU A 1 90 ? 13.778 1.246 4.137 1.00 93.69 90 LEU A N 1
ATOM 648 C CA . LEU A 1 90 ? 14.159 1.915 5.386 1.00 93.69 90 LEU A CA 1
ATOM 649 C C . LEU A 1 90 ? 13.011 2.751 5.970 1.00 93.69 90 LEU A C 1
ATOM 651 O O . LEU A 1 90 ? 12.792 2.700 7.184 1.00 93.69 90 LEU A O 1
ATOM 655 N N . ILE A 1 91 ? 12.252 3.470 5.133 1.00 94.44 91 ILE A N 1
ATOM 656 C CA . ILE A 1 91 ? 11.030 4.184 5.545 1.00 94.44 91 ILE A CA 1
ATOM 657 C C . ILE A 1 91 ? 10.003 3.187 6.091 1.00 94.44 91 ILE A C 1
ATOM 659 O O . ILE A 1 91 ? 9.498 3.374 7.200 1.00 94.44 91 ILE A O 1
ATOM 663 N N . THR A 1 92 ? 9.743 2.096 5.366 1.00 93.75 92 THR A N 1
ATOM 664 C CA . THR A 1 92 ? 8.820 1.032 5.779 1.00 93.75 92 THR A CA 1
ATOM 665 C C . THR A 1 92 ? 9.240 0.418 7.114 1.00 93.75 92 THR A C 1
ATOM 667 O O . THR A 1 92 ? 8.432 0.367 8.042 1.00 93.75 92 THR A O 1
ATOM 670 N N . LEU A 1 93 ? 10.510 0.024 7.268 1.00 93.56 93 LEU A N 1
ATOM 671 C CA . LEU A 1 93 ? 11.053 -0.553 8.503 1.00 93.56 93 LEU A CA 1
ATOM 672 C C . LEU A 1 93 ? 10.976 0.420 9.693 1.00 93.56 93 LEU A C 1
ATOM 674 O O . LEU A 1 93 ? 10.678 0.006 10.819 1.00 93.56 93 LEU A O 1
ATOM 678 N N . PHE A 1 94 ? 11.243 1.708 9.463 1.00 93.88 94 PHE A N 1
ATOM 679 C CA . PHE A 1 94 ? 11.156 2.745 10.491 1.00 93.88 94 PHE A CA 1
ATOM 680 C C . PHE A 1 94 ? 9.708 2.982 10.930 1.00 93.88 94 PHE A C 1
ATOM 682 O O . PHE A 1 94 ? 9.409 2.880 12.122 1.00 93.88 94 PHE A O 1
ATOM 689 N N . CYS A 1 95 ? 8.804 3.243 9.983 1.00 94.62 95 CYS A N 1
ATOM 690 C CA . CYS A 1 95 ? 7.389 3.488 10.254 1.00 94.62 95 CYS A CA 1
ATOM 691 C C . CYS A 1 95 ? 6.710 2.284 10.914 1.00 94.62 95 CYS A C 1
ATOM 693 O O . CYS A 1 95 ? 5.940 2.468 11.855 1.00 94.62 95 CYS A O 1
ATOM 695 N N . TRP A 1 96 ? 7.064 1.065 10.503 1.00 92.44 96 TRP A N 1
ATOM 696 C CA . TRP A 1 96 ? 6.619 -0.180 11.127 1.00 92.44 96 TRP A CA 1
ATOM 697 C C . TRP A 1 96 ? 7.029 -0.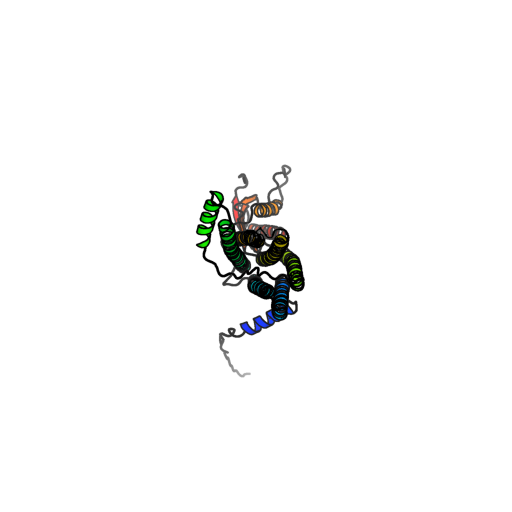299 12.603 1.00 92.44 96 TRP A C 1
ATOM 699 O O . TRP A 1 96 ? 6.200 -0.491 13.493 1.00 92.44 96 TRP A O 1
ATOM 709 N N . ARG A 1 97 ? 8.324 -0.128 12.903 1.00 90.81 97 ARG A N 1
ATOM 710 C CA . ARG A 1 97 ? 8.826 -0.178 14.290 1.00 90.81 97 ARG A CA 1
ATOM 711 C C . ARG A 1 97 ? 8.335 0.993 15.142 1.00 90.81 97 ARG A C 1
ATOM 713 O O . ARG A 1 97 ? 8.338 0.901 16.371 1.00 90.81 97 ARG A O 1
ATOM 720 N N . LEU A 1 98 ? 7.959 2.103 14.510 1.00 91.62 98 LEU A N 1
ATOM 721 C CA . LEU A 1 98 ? 7.383 3.266 15.171 1.00 91.62 98 LEU A CA 1
ATOM 722 C C . LEU A 1 98 ? 5.900 3.048 15.499 1.00 91.62 98 LEU A C 1
ATOM 724 O O . LEU A 1 98 ? 5.504 3.380 16.614 1.00 91.62 98 LEU A O 1
ATOM 728 N N . SER A 1 99 ? 5.116 2.452 14.594 1.00 92.00 99 SER A N 1
ATOM 729 C CA . SER A 1 99 ? 3.678 2.218 14.788 1.00 92.00 99 SER A CA 1
ATOM 730 C C . SER A 1 99 ? 3.373 1.225 15.904 1.00 92.00 99 SER A C 1
ATOM 732 O O . SER A 1 99 ? 2.436 1.439 16.670 1.00 92.00 99 SER A O 1
ATOM 734 N N . ARG A 1 100 ? 4.216 0.195 16.062 1.00 89.00 100 ARG A N 1
ATOM 735 C CA . ARG A 1 100 ? 4.102 -0.843 17.104 1.00 89.00 100 ARG A CA 1
ATOM 736 C C . ARG A 1 100 ? 4.503 -0.393 18.515 1.00 89.00 100 ARG A C 1
ATOM 738 O O . ARG A 1 100 ? 4.637 -1.223 19.412 1.00 89.00 100 ARG A O 1
ATOM 745 N N . LYS A 1 101 ? 4.696 0.909 18.748 1.00 89.12 101 LYS A N 1
ATOM 746 C CA . LYS A 1 101 ? 4.837 1.453 20.106 1.00 89.12 101 LYS A CA 1
ATOM 747 C C . LYS A 1 101 ? 3.470 1.530 20.803 1.00 89.12 101 LYS A C 1
ATOM 749 O O . LYS A 1 101 ? 2.494 1.925 20.161 1.00 89.12 101 LYS A O 1
ATOM 754 N N . PRO A 1 102 ? 3.393 1.231 22.114 1.00 86.88 102 PRO A N 1
ATOM 755 C CA . PRO A 1 102 ? 2.178 1.467 22.888 1.00 86.88 102 PRO A CA 1
ATOM 756 C C . PRO A 1 102 ? 1.835 2.970 22.935 1.00 86.88 102 PRO A C 1
ATOM 758 O O . PRO A 1 102 ? 2.715 3.802 22.686 1.00 86.88 102 PRO A O 1
ATOM 761 N N . PRO A 1 103 ? 0.583 3.333 23.273 1.00 89.94 103 PRO A N 1
ATOM 762 C CA . PRO A 1 103 ? 0.193 4.715 23.530 1.00 89.94 103 PRO A CA 1
ATOM 763 C C . PRO A 1 103 ? 1.087 5.431 24.547 1.00 89.94 103 PRO A C 1
ATOM 765 O O . PRO A 1 103 ? 1.688 4.817 25.429 1.00 89.94 103 PRO A O 1
ATOM 768 N N . SER A 1 104 ? 1.156 6.751 24.412 1.00 92.50 104 SER A N 1
ATOM 769 C CA . SER A 1 104 ? 1.891 7.656 25.299 1.00 92.50 104 SER A CA 1
ATOM 770 C C . SER A 1 104 ? 1.101 8.952 25.475 1.00 92.50 104 SER A C 1
ATOM 772 O O . SER A 1 104 ? 0.177 9.214 24.710 1.00 92.50 104 SER A O 1
ATOM 774 N N . GLU A 1 105 ? 1.461 9.793 26.443 1.00 93.06 105 GLU A N 1
ATOM 775 C CA . GLU A 1 105 ? 0.768 11.073 26.685 1.00 93.06 105 GLU A CA 1
ATOM 776 C C . GLU A 1 105 ? 0.752 11.981 25.440 1.00 93.06 105 GLU A C 1
ATOM 778 O O . GLU A 1 105 ? -0.245 12.637 25.155 1.00 93.06 105 GLU A O 1
ATOM 783 N N . THR A 1 106 ? 1.825 11.960 24.639 1.00 93.06 106 THR A N 1
ATOM 784 C CA . THR A 1 106 ? 1.913 12.695 23.363 1.00 93.06 106 THR A CA 1
ATOM 785 C C . THR A 1 106 ? 1.104 12.043 22.232 1.00 93.06 106 THR A C 1
ATOM 787 O O . THR A 1 106 ? 0.737 12.719 21.276 1.00 93.06 106 THR A O 1
ATOM 790 N N . TYR A 1 107 ? 0.823 10.737 22.318 1.00 92.12 107 TYR A N 1
ATOM 791 C CA . TYR A 1 107 ? 0.058 9.973 21.324 1.00 92.12 107 TYR A CA 1
ATOM 792 C C . TYR A 1 107 ? -0.969 9.047 22.016 1.00 92.12 107 TYR A C 1
ATOM 794 O O . TYR A 1 107 ? -0.771 7.825 22.043 1.00 92.12 107 TYR A O 1
ATOM 802 N N . PRO A 1 108 ? -2.080 9.585 22.569 1.00 91.06 108 PRO A N 1
ATOM 803 C CA . PRO A 1 108 ? -3.017 8.799 23.386 1.00 91.06 108 PRO A CA 1
ATOM 804 C C . PRO A 1 108 ? -3.731 7.672 22.626 1.00 91.06 108 PRO A C 1
ATOM 806 O O . PRO A 1 108 ? -4.085 6.656 23.213 1.00 91.06 108 PRO A O 1
ATOM 809 N N . ARG A 1 109 ? -3.896 7.815 21.302 1.00 86.44 109 ARG A N 1
ATOM 810 C CA . ARG A 1 109 ? -4.432 6.779 20.394 1.00 86.44 109 ARG A CA 1
ATOM 811 C C . ARG A 1 109 ? -3.357 5.831 19.827 1.00 86.44 109 ARG A C 1
ATOM 813 O O . ARG A 1 109 ? -3.635 5.056 18.915 1.00 86.44 109 ARG A O 1
ATOM 820 N N . GLY A 1 110 ? -2.129 5.882 20.346 1.00 90.31 110 GLY A N 1
ATOM 821 C CA . GLY A 1 110 ? -1.001 5.096 19.845 1.00 90.31 110 GLY A CA 1
ATOM 822 C C . GLY A 1 110 ? -0.381 5.644 18.557 1.00 90.31 110 GLY A C 1
ATOM 823 O O . GLY A 1 110 ? -0.757 6.696 18.041 1.00 90.31 110 GLY A O 1
ATOM 824 N N . TYR A 1 111 ? 0.605 4.913 18.038 1.00 92.75 111 TYR A N 1
ATOM 825 C CA . TYR A 1 111 ? 1.466 5.361 16.938 1.00 92.75 111 TYR A CA 1
ATOM 826 C C . TYR A 1 111 ? 1.008 4.870 15.548 1.00 92.75 111 TYR A C 1
ATOM 828 O O . TYR A 1 111 ? 1.721 5.045 14.563 1.00 92.75 111 TYR A O 1
ATOM 836 N N . ALA A 1 112 ? -0.182 4.279 15.415 1.00 91.75 112 ALA A N 1
ATOM 837 C CA . ALA A 1 112 ? -0.593 3.583 14.190 1.00 91.75 112 ALA A CA 1
ATOM 838 C C . ALA A 1 112 ? -0.680 4.474 12.926 1.00 91.75 112 ALA A C 1
ATOM 840 O O . ALA A 1 112 ? -0.388 4.007 11.822 1.00 91.75 112 ALA A O 1
ATOM 841 N N . LYS A 1 113 ? -0.945 5.787 13.070 1.00 93.88 113 LYS A N 1
ATOM 842 C CA . LYS A 1 113 ? -0.861 6.752 11.949 1.00 93.88 113 LYS A CA 1
ATOM 843 C C . LYS A 1 113 ? 0.542 6.853 11.320 1.00 93.88 113 LYS A C 1
ATOM 845 O O . LYS A 1 113 ? 0.640 7.268 10.167 1.00 93.88 113 LYS A O 1
ATOM 850 N N . PHE A 1 114 ? 1.615 6.421 11.992 1.00 94.56 114 PHE A N 1
ATOM 851 C CA . PHE A 1 114 ? 2.951 6.375 11.382 1.00 94.56 114 PHE A CA 1
ATOM 852 C C . PHE A 1 114 ? 3.080 5.325 10.267 1.00 94.56 114 PHE A C 1
ATOM 854 O O . PHE A 1 114 ? 3.876 5.544 9.355 1.00 94.56 114 PHE A O 1
ATOM 861 N N . GLU A 1 115 ? 2.262 4.259 10.243 1.00 93.69 115 GLU A N 1
ATOM 862 C CA . GLU A 1 115 ? 2.175 3.404 9.044 1.00 93.69 115 GLU A CA 1
ATOM 863 C C . GLU A 1 115 ? 1.589 4.182 7.873 1.00 93.69 115 GLU A C 1
ATOM 865 O O . GLU A 1 115 ? 2.126 4.107 6.777 1.00 93.69 115 GLU A O 1
ATOM 870 N N . VAL A 1 116 ? 0.535 4.973 8.093 1.00 95.19 116 VAL A N 1
ATOM 871 C CA . VAL A 1 116 ? -0.095 5.778 7.034 1.00 95.19 116 VAL A CA 1
ATOM 872 C C . VAL A 1 116 ? 0.885 6.812 6.475 1.00 95.19 116 VAL A C 1
ATOM 874 O O . VAL A 1 116 ? 0.980 6.967 5.260 1.00 95.19 116 VAL A O 1
ATOM 877 N N . LEU A 1 117 ? 1.669 7.466 7.339 1.00 95.38 117 LEU A N 1
ATOM 878 C CA . LEU A 1 117 ? 2.735 8.383 6.918 1.00 95.38 117 LEU A CA 1
ATOM 879 C C . LEU A 1 117 ? 3.810 7.669 6.082 1.00 95.38 117 LEU A C 1
ATOM 881 O O . LEU A 1 117 ? 4.169 8.166 5.019 1.00 95.38 117 LEU A O 1
ATOM 885 N N . GLY A 1 118 ? 4.265 6.481 6.501 1.00 94.62 118 GLY A N 1
ATOM 886 C CA . GLY A 1 118 ? 5.213 5.673 5.721 1.00 94.62 118 GLY A CA 1
ATOM 887 C C . GLY A 1 118 ? 4.635 5.203 4.384 1.00 94.62 118 GLY A C 1
ATOM 888 O O . GLY A 1 118 ? 5.287 5.322 3.354 1.00 94.62 118 GLY A O 1
ATOM 889 N N . THR A 1 119 ? 3.376 4.758 4.387 1.00 94.81 119 THR A N 1
ATOM 890 C CA . THR A 1 119 ? 2.628 4.335 3.189 1.00 94.81 119 THR A CA 1
ATOM 891 C C . THR A 1 119 ? 2.525 5.488 2.189 1.00 94.81 119 THR A C 1
ATOM 893 O O . THR A 1 119 ? 2.774 5.293 1.004 1.00 94.81 119 THR A O 1
ATOM 896 N N . THR A 1 120 ? 2.233 6.699 2.680 1.00 94.81 120 THR A N 1
ATOM 897 C CA . THR A 1 120 ? 2.168 7.930 1.875 1.00 94.81 120 THR A CA 1
ATOM 898 C C . THR A 1 120 ? 3.544 8.318 1.330 1.00 94.81 120 THR A C 1
ATOM 900 O O . THR A 1 120 ? 3.656 8.684 0.168 1.00 94.81 120 THR A O 1
ATOM 903 N N . ALA A 1 121 ? 4.606 8.223 2.135 1.00 93.69 121 ALA A N 1
ATOM 904 C CA . ALA A 1 121 ? 5.962 8.542 1.688 1.00 93.69 121 ALA A CA 1
ATOM 905 C C . ALA A 1 121 ? 6.441 7.582 0.583 1.00 93.69 121 ALA A C 1
ATOM 907 O O . ALA A 1 121 ? 6.891 8.037 -0.466 1.00 93.69 121 ALA A O 1
ATOM 908 N N . VAL A 1 122 ? 6.271 6.268 0.774 1.00 91.19 122 VAL A N 1
ATOM 909 C CA . VAL A 1 122 ? 6.600 5.248 -0.239 1.00 91.19 122 VAL A CA 1
ATOM 910 C C . VAL A 1 122 ? 5.756 5.437 -1.503 1.00 91.19 122 VAL A C 1
ATOM 912 O O . VAL A 1 122 ? 6.292 5.383 -2.608 1.00 91.19 122 VAL A O 1
ATOM 915 N N . SER A 1 123 ? 4.456 5.726 -1.377 1.00 91.50 123 SER A N 1
ATOM 916 C CA . SER A 1 123 ? 3.599 5.928 -2.549 1.00 91.50 123 SER A CA 1
ATOM 917 C C . SER A 1 123 ? 3.904 7.221 -3.306 1.00 91.50 123 SER A C 1
ATOM 919 O O . SER A 1 123 ? 3.792 7.231 -4.529 1.00 91.50 123 SER A O 1
ATOM 921 N N . LEU A 1 124 ? 4.327 8.291 -2.625 1.00 92.00 124 LEU A N 1
ATOM 922 C CA . LEU A 1 124 ? 4.780 9.529 -3.267 1.00 92.00 124 LEU A CA 1
ATOM 923 C C . LEU A 1 124 ? 6.128 9.352 -3.976 1.00 92.00 124 LEU A C 1
ATOM 925 O O . LEU A 1 124 ? 6.269 9.852 -5.088 1.00 92.00 124 LEU A O 1
ATOM 929 N N . LEU A 1 125 ? 7.074 8.598 -3.401 1.00 87.81 125 LEU A N 1
ATOM 930 C CA . LEU A 1 125 ? 8.317 8.220 -4.091 1.00 87.81 125 LEU A CA 1
ATOM 931 C C . LEU A 1 125 ? 8.012 7.419 -5.367 1.00 87.81 125 LEU A C 1
ATOM 933 O O . LEU A 1 125 ? 8.495 7.770 -6.441 1.00 87.81 125 LEU A O 1
ATOM 937 N N . LEU A 1 126 ? 7.136 6.412 -5.273 1.00 86.12 126 LEU A N 1
ATOM 938 C CA . LEU A 1 126 ? 6.712 5.590 -6.411 1.00 86.12 126 LEU A CA 1
ATOM 939 C C . LEU A 1 126 ? 6.005 6.409 -7.506 1.00 86.12 126 LEU A C 1
ATOM 941 O O . LEU A 1 126 ? 6.294 6.259 -8.690 1.00 86.12 126 LEU A O 1
ATOM 945 N N . THR A 1 127 ? 5.099 7.306 -7.108 1.00 90.19 127 THR A N 1
ATOM 946 C CA . THR A 1 127 ? 4.351 8.184 -8.027 1.00 90.19 127 THR A CA 1
ATOM 947 C C . THR A 1 127 ? 5.272 9.225 -8.678 1.00 90.19 127 THR A C 1
ATOM 949 O O . THR A 1 127 ? 5.134 9.511 -9.865 1.00 90.19 127 THR A O 1
ATOM 952 N N . GLY A 1 128 ? 6.242 9.763 -7.929 1.00 89.00 128 GLY A N 1
ATOM 953 C CA . GLY A 1 128 ? 7.240 10.712 -8.427 1.00 89.00 128 GLY A CA 1
ATOM 954 C C . GLY A 1 128 ? 8.228 10.079 -9.408 1.00 89.00 128 GLY A C 1
ATOM 955 O O . GLY A 1 128 ? 8.462 10.646 -10.473 1.00 89.00 128 GLY A O 1
ATOM 956 N N . GLY A 1 129 ? 8.741 8.881 -9.104 1.00 85.44 129 GLY A N 1
ATOM 957 C CA . GLY A 1 129 ? 9.584 8.109 -10.025 1.00 85.44 129 GLY A CA 1
ATOM 958 C C . GLY A 1 129 ? 8.844 7.746 -11.315 1.00 85.44 129 GLY A C 1
ATOM 959 O O . GLY A 1 129 ? 9.362 7.968 -12.407 1.00 85.44 129 GLY A O 1
ATOM 960 N N . ALA A 1 130 ? 7.585 7.304 -11.208 1.00 87.56 130 ALA A N 1
ATOM 961 C CA . ALA A 1 130 ? 6.730 7.049 -12.368 1.00 87.56 130 ALA A CA 1
ATOM 962 C C . ALA A 1 130 ? 6.503 8.301 -13.230 1.00 87.56 130 ALA A C 1
ATOM 964 O O . ALA A 1 130 ? 6.535 8.203 -14.458 1.00 87.56 130 ALA A O 1
ATOM 965 N N . LEU A 1 131 ? 6.304 9.472 -12.613 1.00 90.06 131 LEU A N 1
ATOM 966 C CA . LEU A 1 131 ? 6.185 10.740 -13.336 1.00 90.06 131 LEU A CA 1
ATOM 967 C C . LEU A 1 131 ? 7.497 11.104 -14.043 1.00 90.06 131 LEU A C 1
ATOM 969 O O . LEU A 1 131 ? 7.467 11.418 -15.228 1.00 90.06 131 LEU A O 1
ATOM 973 N N . GLY A 1 132 ? 8.639 11.010 -13.355 1.00 86.12 132 GLY A N 1
ATOM 974 C CA . GLY A 1 132 ? 9.960 11.270 -13.937 1.00 86.12 132 GLY A CA 1
ATOM 975 C C . GLY A 1 132 ? 10.255 10.371 -15.141 1.00 86.12 132 GLY A C 1
ATOM 976 O O . GLY A 1 132 ? 10.568 10.880 -16.217 1.00 86.12 132 GLY A O 1
ATOM 977 N N . LEU A 1 133 ? 10.039 9.057 -14.998 1.00 82.88 133 LEU A N 1
ATOM 978 C CA . LEU A 1 133 ? 10.126 8.093 -16.100 1.00 82.88 133 LEU A CA 1
ATOM 979 C C . LEU A 1 133 ? 9.194 8.473 -17.258 1.00 82.88 133 LEU A C 1
ATOM 981 O O . LEU A 1 133 ? 9.626 8.492 -18.402 1.00 82.88 133 LEU A O 1
ATOM 985 N N . GLY A 1 134 ? 7.936 8.821 -16.973 1.00 88.00 134 GLY A N 1
ATOM 986 C CA . GLY A 1 134 ? 6.953 9.173 -18.003 1.00 88.00 134 GLY A CA 1
ATOM 987 C C . GLY A 1 134 ? 7.341 10.410 -18.807 1.00 88.00 134 GLY A C 1
ATOM 988 O O . GLY A 1 134 ? 7.246 10.396 -20.032 1.00 88.00 134 GLY A O 1
ATOM 989 N N . LEU A 1 135 ? 7.831 11.457 -18.136 1.00 86.25 135 LEU A N 1
ATOM 990 C CA . LEU A 1 135 ? 8.323 12.674 -18.787 1.00 86.25 135 LEU A CA 1
ATOM 991 C C . LEU A 1 135 ? 9.601 12.395 -19.600 1.00 86.25 135 LEU A C 1
ATOM 993 O O . LEU A 1 135 ? 9.733 12.897 -20.715 1.00 86.25 135 LEU A O 1
ATOM 997 N N . HIS A 1 136 ? 10.509 11.554 -19.092 1.00 83.88 136 HIS A N 1
ATOM 998 C CA . HIS A 1 136 ? 11.729 11.159 -19.801 1.00 83.88 136 HIS A CA 1
ATOM 999 C C . HIS A 1 136 ? 11.430 10.304 -21.046 1.00 83.88 136 HIS A C 1
ATOM 1001 O O . HIS A 1 136 ? 11.892 10.629 -22.140 1.00 83.88 136 HIS A O 1
ATOM 1007 N N . SER A 1 137 ? 10.596 9.267 -20.921 1.00 84.69 137 SER A N 1
ATOM 1008 C CA . SER A 1 137 ? 10.153 8.439 -22.050 1.00 84.69 137 SER A CA 1
ATOM 1009 C C . SER A 1 137 ? 9.373 9.248 -23.087 1.00 84.69 137 SER A C 1
ATOM 1011 O O . SER A 1 137 ? 9.560 9.028 -24.279 1.00 84.69 137 SER A O 1
ATOM 1013 N N . LEU A 1 138 ? 8.549 10.217 -22.666 1.00 86.31 138 LEU A N 1
ATOM 1014 C CA . LEU A 1 138 ? 7.847 11.124 -23.579 1.00 86.31 138 LEU A CA 1
ATOM 1015 C C . LEU A 1 138 ? 8.817 12.039 -24.344 1.00 86.31 138 LEU A C 1
ATOM 1017 O O . LEU A 1 138 ? 8.631 12.235 -25.543 1.00 86.31 138 LEU A O 1
ATOM 1021 N N . ALA A 1 139 ? 9.864 12.552 -23.690 1.00 83.88 139 ALA A N 1
ATOM 1022 C CA . ALA A 1 139 ? 10.899 13.345 -24.353 1.00 83.88 139 ALA A CA 1
ATOM 1023 C C . ALA A 1 139 ? 11.652 12.516 -25.412 1.00 83.88 139 ALA A C 1
ATOM 1025 O O . ALA A 1 139 ? 11.702 12.922 -26.574 1.00 83.88 139 ALA A O 1
ATOM 1026 N N . LEU A 1 140 ? 12.136 11.319 -25.051 1.00 83.81 140 LEU A N 1
ATOM 1027 C CA . LEU A 1 140 ? 12.802 10.390 -25.980 1.00 83.81 140 LEU A CA 1
ATOM 1028 C C . LEU A 1 140 ? 11.889 9.963 -27.143 1.00 83.81 140 LEU A C 1
ATOM 1030 O O . LEU A 1 140 ? 12.335 9.876 -28.287 1.00 83.81 140 LEU A O 1
ATOM 1034 N N . LEU A 1 141 ? 10.603 9.722 -26.868 1.00 84.69 141 LEU A N 1
ATOM 1035 C CA . LEU A 1 141 ? 9.612 9.409 -27.895 1.00 84.69 141 LEU A CA 1
ATOM 1036 C C . LEU A 1 141 ? 9.400 10.601 -28.838 1.00 84.69 141 LEU A C 1
ATOM 1038 O O . LEU A 1 141 ? 9.355 10.409 -30.049 1.00 84.69 141 LEU A O 1
ATOM 1042 N N . SER A 1 142 ? 9.309 11.827 -28.311 1.00 84.06 142 SER A N 1
ATOM 1043 C CA . SER A 1 142 ? 9.120 13.032 -29.129 1.00 84.06 142 SER A CA 1
ATOM 1044 C C . SER A 1 142 ? 10.311 13.319 -30.047 1.00 84.06 142 SER A C 1
ATOM 1046 O O . SER A 1 142 ? 10.104 13.691 -31.199 1.00 84.06 142 SER A O 1
ATOM 1048 N N . ASP A 1 143 ? 11.539 13.068 -29.589 1.00 83.12 143 ASP A N 1
ATOM 1049 C CA . ASP A 1 143 ? 12.746 13.207 -30.408 1.00 83.12 143 ASP A CA 1
ATOM 1050 C C . ASP A 1 143 ? 12.817 12.135 -31.512 1.00 83.12 143 ASP A C 1
ATOM 1052 O O . ASP A 1 143 ? 13.047 12.448 -32.682 1.00 83.12 143 ASP A O 1
ATOM 1056 N N . SER A 1 144 ? 12.505 10.876 -31.183 1.00 83.06 144 SER A N 1
ATOM 1057 C CA . SER A 1 144 ? 12.417 9.781 -32.163 1.00 83.06 144 SER A CA 1
ATOM 1058 C C . SER A 1 144 ? 11.333 10.024 -33.228 1.00 83.06 144 SER A C 1
ATOM 1060 O O . SER A 1 144 ? 11.551 9.769 -34.420 1.00 83.06 144 SER A O 1
ATOM 1062 N N . LEU A 1 145 ? 10.182 10.575 -32.825 1.00 83.56 145 LEU A N 1
ATOM 1063 C CA . LEU A 1 145 ? 9.114 10.991 -33.737 1.00 83.56 145 LEU A CA 1
ATOM 1064 C C . LEU A 1 145 ? 9.527 12.189 -34.600 1.00 83.56 145 LEU A C 1
ATOM 1066 O O . LEU A 1 145 ? 9.191 12.195 -35.780 1.00 83.56 145 LEU A O 1
ATOM 1070 N N . ALA A 1 146 ? 10.276 13.160 -34.069 1.00 83.38 146 ALA A N 1
ATOM 1071 C CA . ALA A 1 146 ? 10.752 14.314 -34.836 1.00 83.38 146 ALA A CA 1
ATOM 1072 C C . ALA A 1 146 ? 11.739 13.897 -35.941 1.00 83.38 146 ALA A C 1
ATOM 1074 O O . ALA A 1 146 ? 11.583 14.302 -37.095 1.00 83.38 146 ALA A O 1
ATOM 1075 N N . HIS A 1 147 ? 12.692 13.013 -35.625 1.00 83.81 147 HIS A N 1
ATOM 1076 C CA . HIS A 1 147 ? 13.606 12.427 -36.612 1.00 83.81 147 HIS A CA 1
ATOM 1077 C C . HIS A 1 147 ? 12.852 11.628 -37.691 1.00 83.81 147 HIS A C 1
ATOM 1079 O O . HIS A 1 147 ? 13.144 11.753 -38.881 1.00 83.81 147 HIS A O 1
ATOM 1085 N N . SER A 1 148 ? 11.836 10.857 -37.288 1.00 82.12 148 SER A N 1
ATOM 1086 C CA . SER A 1 148 ? 10.992 10.086 -38.210 1.00 82.12 148 SER A CA 1
ATOM 1087 C C . SER A 1 148 ? 10.112 10.984 -39.091 1.00 82.12 148 SER A C 1
ATOM 1089 O O . SER A 1 148 ? 9.951 10.720 -40.281 1.00 82.12 148 SER A O 1
ATOM 1091 N N . ALA A 1 149 ? 9.590 12.086 -38.543 1.00 83.44 149 ALA A N 1
ATOM 1092 C CA . ALA A 1 149 ? 8.845 13.104 -39.279 1.00 83.44 149 ALA A CA 1
ATOM 1093 C C . ALA A 1 149 ? 9.734 13.816 -40.307 1.00 83.44 149 ALA A C 1
ATOM 1095 O O . ALA A 1 149 ? 9.299 14.028 -41.435 1.00 83.44 149 ALA A O 1
ATOM 1096 N N . ALA A 1 150 ? 10.981 14.146 -39.959 1.00 81.12 150 ALA A N 1
ATOM 1097 C CA . ALA A 1 150 ? 11.934 14.795 -40.865 1.00 81.12 150 ALA A CA 1
ATOM 1098 C C . ALA A 1 150 ? 12.327 13.916 -42.070 1.00 81.12 150 ALA A C 1
ATOM 1100 O O . ALA A 1 150 ? 12.632 14.445 -43.136 1.00 81.12 150 ALA A O 1
ATOM 1101 N N . ALA A 1 151 ? 12.279 12.588 -41.925 1.00 82.19 151 ALA A N 1
ATOM 1102 C CA . ALA A 1 151 ? 12.527 11.630 -43.005 1.00 82.19 151 ALA A CA 1
ATOM 1103 C C . ALA A 1 151 ? 11.300 11.362 -43.908 1.00 82.19 151 ALA A C 1
ATOM 1105 O O . ALA A 1 151 ? 11.412 10.638 -44.899 1.00 82.19 151 ALA A O 1
ATOM 1106 N N . MET A 1 152 ? 10.126 11.909 -43.574 1.00 83.56 152 MET A N 1
ATOM 1107 C CA . MET A 1 152 ? 8.874 11.674 -44.297 1.00 83.56 152 MET A CA 1
ATOM 1108 C C . MET A 1 152 ? 8.638 12.714 -45.408 1.00 83.56 152 MET A C 1
ATOM 1110 O O . MET A 1 152 ? 9.176 13.820 -45.379 1.00 83.56 152 MET A O 1
ATOM 1114 N N . ALA A 1 153 ? 7.831 12.360 -46.411 1.00 86.25 153 ALA A N 1
ATOM 1115 C CA . ALA A 1 153 ? 7.507 13.254 -47.521 1.00 86.25 153 ALA A CA 1
ATOM 1116 C C . ALA A 1 153 ? 6.552 14.402 -47.101 1.00 86.25 153 ALA A C 1
ATOM 1118 O O . ALA A 1 153 ? 5.646 14.152 -46.299 1.00 86.25 153 ALA A O 1
ATOM 1119 N N . PRO A 1 154 ? 6.689 15.612 -47.692 1.00 84.25 154 PRO A N 1
ATOM 1120 C CA . PRO A 1 154 ? 5.813 16.761 -47.444 1.00 84.25 154 PRO A CA 1
ATOM 1121 C C . PRO A 1 154 ? 4.318 16.454 -47.541 1.00 84.25 154 PRO A C 1
ATOM 1123 O O . PRO A 1 154 ? 3.823 16.013 -48.581 1.00 84.25 154 PRO A O 1
ATOM 1126 N N . GLY A 1 155 ? 3.586 16.738 -46.463 1.00 87.81 155 GLY A N 1
ATOM 1127 C CA . GLY A 1 155 ? 2.134 16.604 -46.407 1.00 87.81 155 GLY A CA 1
ATOM 1128 C C . GLY A 1 155 ? 1.572 16.623 -44.985 1.00 87.81 155 GLY A C 1
ATOM 1129 O O . GLY A 1 155 ? 2.306 16.554 -44.003 1.00 87.81 155 GLY A O 1
ATOM 1130 N N . VAL A 1 156 ? 0.240 16.632 -44.888 1.00 85.00 156 VAL A N 1
ATOM 1131 C CA . VAL A 1 156 ? -0.528 16.878 -43.648 1.00 85.00 156 VAL A CA 1
ATOM 1132 C C . VAL A 1 156 ? -0.084 16.024 -42.450 1.00 85.00 156 VAL A C 1
ATOM 1134 O O . VAL A 1 156 ? -0.085 16.499 -41.318 1.00 85.00 156 VAL A O 1
ATOM 1137 N N . VAL A 1 157 ? 0.317 14.766 -42.672 1.00 82.19 157 VAL A N 1
ATOM 1138 C CA . VAL A 1 157 ? 0.780 13.879 -41.587 1.00 82.19 157 VAL A CA 1
ATOM 1139 C C . VAL A 1 157 ? 2.129 14.342 -41.017 1.00 82.19 157 VAL A C 1
ATOM 1141 O O . VAL A 1 157 ? 2.338 14.244 -39.811 1.00 82.19 157 VAL A O 1
ATOM 1144 N N . GLN A 1 158 ? 3.020 14.894 -41.849 1.00 85.56 158 GLN A N 1
ATOM 1145 C CA . GLN A 1 158 ? 4.289 15.482 -41.409 1.00 85.56 158 GLN A CA 1
ATOM 1146 C C . GLN A 1 158 ? 4.042 16.772 -40.618 1.00 85.56 158 GLN A C 1
ATOM 1148 O O . GLN A 1 158 ? 4.595 16.920 -39.531 1.00 85.56 158 GLN A O 1
ATOM 1153 N N . ASP A 1 159 ? 3.161 17.652 -41.104 1.00 82.00 159 ASP A N 1
ATOM 1154 C CA . ASP A 1 159 ? 2.827 18.927 -40.446 1.00 82.00 159 ASP A CA 1
ATOM 1155 C C . ASP A 1 159 ? 2.198 18.721 -39.056 1.00 82.00 159 ASP A C 1
ATOM 1157 O O . ASP A 1 159 ? 2.539 19.409 -38.088 1.00 82.00 159 ASP A O 1
ATOM 1161 N N . VAL A 1 160 ? 1.288 17.747 -38.937 1.00 82.31 160 VAL A N 1
ATOM 1162 C CA . VAL A 1 160 ? 0.661 17.365 -37.661 1.00 82.31 160 VAL A CA 1
ATOM 1163 C C . VAL A 1 160 ? 1.695 16.779 -36.697 1.00 82.31 160 VAL A C 1
ATOM 1165 O O . VAL A 1 160 ? 1.698 17.136 -35.517 1.00 82.31 160 VAL A O 1
ATOM 1168 N N . LEU A 1 161 ? 2.589 15.912 -37.184 1.00 82.19 161 LEU A N 1
ATOM 1169 C CA . LEU A 1 161 ? 3.598 15.255 -36.354 1.00 82.19 161 LEU A CA 1
ATOM 1170 C C . LEU A 1 161 ? 4.666 16.250 -35.861 1.00 82.19 161 LEU A C 1
ATOM 1172 O O . LEU A 1 161 ? 4.970 16.264 -34.671 1.00 82.19 161 LEU A O 1
ATOM 1176 N N . MET A 1 162 ? 5.139 17.144 -36.737 1.00 79.25 162 MET A N 1
ATOM 1177 C CA . MET A 1 162 ? 6.071 18.236 -36.414 1.00 79.25 162 MET A CA 1
ATOM 1178 C C . MET A 1 162 ? 5.508 19.184 -35.344 1.00 79.25 162 MET A C 1
ATOM 1180 O O . MET A 1 162 ? 6.182 19.460 -34.346 1.00 79.25 162 MET A O 1
ATOM 1184 N N . ASN A 1 163 ? 4.252 19.630 -35.493 1.00 82.38 163 ASN A N 1
ATOM 1185 C CA . ASN A 1 163 ? 3.584 20.460 -34.482 1.00 82.38 163 ASN A CA 1
ATOM 1186 C C . ASN A 1 163 ? 3.449 19.733 -33.133 1.00 82.38 163 ASN A C 1
ATOM 1188 O O . ASN A 1 163 ? 3.705 20.329 -32.086 1.00 82.38 163 ASN A O 1
ATOM 1192 N N . ALA A 1 164 ? 3.093 18.444 -33.140 1.00 76.06 164 ALA A N 1
ATOM 1193 C CA . ALA A 1 164 ? 2.991 17.654 -31.914 1.00 76.06 164 ALA A CA 1
ATOM 1194 C C . ALA A 1 164 ? 4.345 17.540 -31.185 1.00 76.06 164 ALA A C 1
ATOM 1196 O O . ALA A 1 164 ? 4.406 17.722 -29.966 1.00 76.06 164 ALA A O 1
ATOM 1197 N N . THR A 1 165 ? 5.443 17.313 -31.916 1.00 77.94 165 THR A N 1
ATOM 1198 C CA . THR A 1 165 ? 6.790 17.233 -31.326 1.00 77.94 165 THR A CA 1
ATOM 1199 C C . THR A 1 165 ? 7.294 18.578 -30.798 1.00 77.94 165 THR A C 1
ATOM 1201 O O . THR A 1 165 ? 7.874 18.622 -29.714 1.00 77.94 165 THR A O 1
ATOM 1204 N N . HIS A 1 166 ? 7.001 19.690 -31.483 1.00 71.94 166 HIS A N 1
ATOM 1205 C CA . HIS A 1 166 ? 7.414 21.031 -31.045 1.00 71.94 166 HIS A CA 1
ATOM 1206 C C . HIS A 1 166 ? 6.713 21.472 -29.741 1.00 71.94 166 HIS A C 1
ATOM 1208 O O . HIS A 1 166 ? 7.261 22.252 -28.959 1.00 71.94 166 HIS A O 1
ATOM 1214 N N . ILE A 1 167 ? 5.509 20.963 -29.457 1.00 67.25 167 ILE A N 1
ATOM 1215 C CA . ILE A 1 167 ? 4.838 21.185 -28.166 1.00 67.25 167 ILE A CA 1
ATOM 1216 C C . ILE A 1 167 ? 5.532 20.374 -27.056 1.00 67.25 167 ILE A C 1
ATOM 1218 O O . ILE A 1 167 ? 5.796 20.912 -25.979 1.00 67.25 167 ILE A O 1
ATOM 1222 N N . ALA A 1 168 ? 5.880 19.110 -27.322 1.00 63.28 168 ALA A N 1
ATOM 1223 C CA . ALA A 1 168 ? 6.471 18.197 -26.338 1.00 63.28 168 ALA A CA 1
ATOM 1224 C C . ALA A 1 168 ? 7.867 18.623 -25.836 1.00 63.28 168 ALA A C 1
ATOM 1226 O O . ALA A 1 168 ? 8.185 18.411 -24.667 1.00 63.28 168 ALA A O 1
ATOM 1227 N N . GLN A 1 169 ? 8.677 19.282 -26.672 1.00 64.56 169 GLN A N 1
ATOM 1228 C CA . GLN A 1 169 ? 10.035 19.727 -26.313 1.00 64.56 169 GLN A CA 1
ATOM 1229 C C . GLN A 1 169 ? 10.095 20.793 -25.196 1.00 64.56 169 GLN A C 1
ATOM 1231 O O . GLN A 1 169 ? 11.165 21.041 -24.649 1.00 64.56 169 GLN A O 1
ATOM 1236 N N . ASN A 1 170 ? 8.965 21.400 -24.815 1.00 64.00 170 ASN A N 1
ATOM 1237 C CA . ASN A 1 170 ? 8.892 22.396 -23.735 1.00 64.00 170 ASN A CA 1
ATOM 1238 C C . ASN A 1 170 ? 8.643 21.783 -22.339 1.00 64.00 170 ASN A C 1
ATOM 1240 O O . ASN A 1 170 ? 8.442 22.510 -21.364 1.00 64.00 170 ASN A O 1
ATOM 1244 N N . ILE A 1 171 ? 8.619 20.452 -22.226 1.00 62.06 171 ILE A N 1
ATOM 1245 C CA . ILE A 1 171 ? 8.381 19.740 -20.967 1.00 62.06 171 ILE A CA 1
ATOM 1246 C C . ILE A 1 171 ? 9.693 19.659 -20.159 1.00 62.06 171 ILE A C 1
ATOM 1248 O O . ILE A 1 171 ? 10.675 19.109 -20.659 1.00 62.06 171 ILE A O 1
ATOM 1252 N N . PRO A 1 172 ? 9.747 20.160 -18.907 1.00 60.47 172 PRO A N 1
ATOM 1253 C CA . PRO A 1 172 ? 10.971 20.132 -18.111 1.00 60.47 172 PRO A CA 1
ATOM 1254 C C . PRO A 1 172 ? 11.357 18.702 -17.712 1.00 60.47 172 PRO A C 1
ATOM 1256 O O . PRO A 1 172 ? 10.571 17.969 -17.104 1.00 60.47 172 PRO A O 1
ATOM 1259 N N . SER A 1 173 ? 12.602 18.324 -18.001 1.00 56.38 173 SER A N 1
ATOM 1260 C CA . SER A 1 173 ? 13.192 17.042 -17.617 1.00 56.38 173 SER A CA 1
ATOM 1261 C C . SER A 1 173 ? 13.467 16.987 -16.110 1.00 56.38 173 SER A C 1
ATOM 1263 O O . SER A 1 173 ? 14.495 17.444 -15.610 1.00 56.38 173 SER A O 1
ATOM 1265 N N . VAL A 1 174 ? 12.536 16.400 -15.356 1.00 52.81 174 VAL A N 1
ATOM 1266 C CA . VAL A 1 174 ? 12.748 16.088 -13.936 1.00 52.81 174 VAL A CA 1
ATOM 1267 C C . VAL A 1 174 ? 13.791 14.973 -13.829 1.00 52.81 174 VAL A C 1
ATOM 1269 O O . VAL A 1 174 ? 13.579 13.880 -14.348 1.00 52.81 174 VAL A O 1
ATOM 1272 N N . GLY A 1 175 ? 14.908 15.251 -13.151 1.00 43.69 175 GLY A N 1
ATOM 1273 C CA . GLY A 1 175 ? 16.064 14.355 -13.024 1.00 43.69 175 GLY A CA 1
ATOM 1274 C C . GLY A 1 175 ? 15.832 13.121 -12.145 1.00 43.69 175 GLY A C 1
ATOM 1275 O O . GLY A 1 175 ? 16.426 13.005 -11.077 1.00 43.69 175 GLY A O 1
ATOM 1276 N N . ALA A 1 176 ? 14.982 12.203 -12.600 1.00 43.09 176 ALA A N 1
ATOM 1277 C CA . ALA A 1 176 ? 14.943 10.817 -12.146 1.00 43.09 176 ALA A CA 1
ATOM 1278 C C . ALA A 1 176 ? 15.657 9.953 -13.198 1.00 43.09 176 ALA A C 1
ATOM 1280 O O . ALA A 1 176 ? 15.118 9.721 -14.280 1.00 43.09 176 ALA A O 1
ATOM 1281 N N . GLU A 1 177 ? 16.885 9.515 -12.909 1.00 41.09 177 GLU A N 1
ATOM 1282 C CA . GLU A 1 177 ? 17.688 8.727 -13.852 1.00 41.09 177 GLU A CA 1
ATOM 1283 C C . GLU A 1 177 ? 17.156 7.291 -13.991 1.00 41.09 177 GLU A C 1
ATOM 1285 O O . GLU A 1 177 ? 17.576 6.370 -13.293 1.00 41.09 177 GLU A O 1
ATOM 1290 N N . HIS A 1 178 ? 16.240 7.099 -14.940 1.00 47.19 178 HIS A N 1
ATOM 1291 C CA . HIS A 1 178 ? 15.827 5.790 -15.442 1.00 47.19 178 HIS A CA 1
ATOM 1292 C C . HIS A 1 178 ? 16.317 5.612 -16.884 1.00 47.19 178 HIS A C 1
ATOM 1294 O O . HIS A 1 178 ? 15.550 5.656 -17.845 1.00 47.19 178 HIS A O 1
ATOM 1300 N N . SER A 1 179 ? 17.631 5.447 -17.033 1.00 41.69 179 SER A N 1
ATOM 1301 C CA . SER A 1 179 ? 18.287 5.233 -18.320 1.00 41.69 179 SER A CA 1
ATOM 1302 C C . SER A 1 179 ? 18.176 3.770 -18.765 1.00 41.69 179 SER A C 1
ATOM 1304 O O . SER A 1 179 ? 18.919 2.898 -18.313 1.00 41.69 179 SER A O 1
ATOM 1306 N N . HIS A 1 180 ? 17.289 3.495 -19.726 1.00 48.44 180 HIS A N 1
ATOM 1307 C CA . HIS A 1 180 ? 17.250 2.224 -20.466 1.00 48.44 180 HIS A CA 1
ATOM 1308 C C . HIS A 1 180 ? 18.423 2.135 -21.467 1.00 48.44 180 HIS A C 1
ATOM 1310 O O . HIS A 1 180 ? 18.251 2.052 -22.679 1.00 48.44 180 HIS A O 1
ATOM 1316 N N . ALA A 1 181 ? 19.656 2.203 -20.956 1.00 41.81 181 ALA A N 1
ATOM 1317 C CA . ALA A 1 181 ? 20.867 2.256 -21.767 1.00 41.81 181 ALA A CA 1
ATOM 1318 C C . ALA A 1 181 ? 21.069 0.953 -22.568 1.00 41.81 181 ALA A C 1
ATOM 1320 O O . ALA A 1 181 ? 21.197 -0.136 -22.002 1.00 41.81 181 ALA A O 1
ATOM 1321 N N . HIS A 1 182 ? 21.116 1.065 -23.897 1.00 52.94 182 HIS A N 1
ATOM 1322 C CA . HIS A 1 182 ? 21.199 -0.083 -24.799 1.00 52.94 182 HIS A CA 1
ATOM 1323 C C . HIS A 1 182 ? 22.557 -0.804 -24.737 1.00 52.94 182 HIS A C 1
ATOM 1325 O O . HIS A 1 182 ? 23.492 -0.459 -25.455 1.00 52.94 182 HIS A O 1
ATOM 1331 N N . ALA A 1 183 ? 22.629 -1.867 -23.936 1.00 43.19 183 ALA A N 1
ATOM 1332 C CA . ALA A 1 183 ? 23.559 -2.981 -24.126 1.00 43.19 183 ALA A CA 1
ATOM 1333 C C . ALA A 1 183 ? 23.053 -4.221 -23.370 1.00 43.19 183 ALA A C 1
ATOM 1335 O O . ALA A 1 183 ? 23.394 -4.433 -22.205 1.00 43.19 183 ALA A O 1
ATOM 1336 N N . LEU A 1 184 ? 22.243 -5.060 -24.029 1.00 51.69 184 LEU A N 1
ATOM 1337 C CA . LEU A 1 184 ? 22.019 -6.431 -23.562 1.00 51.69 184 LEU A CA 1
ATOM 1338 C C . LEU A 1 184 ? 23.215 -7.297 -23.972 1.00 51.69 184 LEU A C 1
ATOM 1340 O O . LEU A 1 184 ? 23.169 -8.017 -24.967 1.00 51.69 184 LEU A O 1
ATOM 1344 N N . ASP A 1 185 ? 24.282 -7.249 -23.173 1.00 57.72 185 ASP A N 1
ATOM 1345 C CA . ASP A 1 185 ? 25.183 -8.399 -23.074 1.00 57.72 185 ASP A CA 1
ATOM 1346 C C . ASP A 1 185 ? 24.316 -9.625 -22.701 1.00 57.72 185 ASP A C 1
ATOM 1348 O O . ASP A 1 185 ? 23.546 -9.541 -21.734 1.00 57.72 185 ASP A O 1
ATOM 1352 N N . PRO A 1 186 ? 24.392 -10.762 -23.418 1.00 62.72 186 PRO A N 1
ATOM 1353 C CA . PRO A 1 186 ? 23.690 -11.987 -23.031 1.00 62.72 186 PRO A CA 1
ATOM 1354 C C . PRO A 1 186 ? 23.947 -12.403 -21.571 1.00 62.72 186 PRO A C 1
ATOM 1356 O O . PRO A 1 186 ? 23.077 -12.989 -20.925 1.00 62.72 186 PRO A O 1
ATOM 1359 N N . ASN A 1 187 ? 25.108 -12.041 -21.018 1.00 67.44 187 ASN A N 1
ATOM 1360 C CA . ASN A 1 187 ? 25.480 -12.264 -19.624 1.00 67.44 187 ASN A CA 1
ATOM 1361 C C . ASN A 1 187 ? 24.881 -11.228 -18.650 1.00 67.44 187 ASN A C 1
ATOM 1363 O O . ASN A 1 187 ? 24.839 -11.490 -17.454 1.00 67.44 187 ASN A O 1
ATOM 1367 N N . ALA A 1 188 ? 24.390 -10.075 -19.113 1.00 64.38 188 ALA A N 1
ATOM 1368 C CA . ALA A 1 188 ? 23.652 -9.121 -18.277 1.00 64.38 188 ALA A CA 1
ATOM 1369 C C . ALA A 1 188 ? 22.190 -9.562 -18.062 1.00 64.38 188 ALA A C 1
ATOM 1371 O O . ALA A 1 188 ? 21.624 -9.369 -16.984 1.00 64.38 188 ALA A O 1
ATOM 1372 N N . ALA A 1 189 ? 21.586 -10.214 -19.063 1.00 69.38 189 ALA A N 1
ATOM 1373 C CA . ALA A 1 189 ? 20.176 -10.607 -19.041 1.00 69.38 189 ALA A CA 1
ATOM 1374 C C . ALA A 1 189 ? 19.808 -11.555 -17.879 1.00 69.38 189 ALA A C 1
ATOM 1376 O O . ALA A 1 189 ? 18.699 -11.473 -17.344 1.00 69.38 189 ALA A O 1
ATOM 1377 N N . TRP A 1 190 ? 20.725 -12.427 -17.435 1.00 74.94 190 TRP A N 1
ATOM 1378 C CA . TRP A 1 190 ? 20.443 -13.329 -16.312 1.00 74.94 190 TRP A CA 1
ATOM 1379 C C . TRP A 1 190 ? 20.437 -12.617 -14.951 1.00 74.94 190 TRP A C 1
ATOM 1381 O O . TRP A 1 190 ? 19.645 -12.998 -14.089 1.00 74.94 190 TRP A O 1
ATOM 1391 N N . PHE A 1 191 ? 21.222 -11.547 -14.759 1.00 74.81 191 PHE A N 1
ATOM 1392 C CA . PHE A 1 191 ? 21.141 -10.716 -13.548 1.00 74.81 191 PHE A CA 1
ATOM 1393 C C . PHE A 1 191 ? 19.774 -10.026 -13.439 1.00 74.81 191 PHE A C 1
ATOM 1395 O O . PHE A 1 191 ? 19.164 -10.035 -12.367 1.00 74.81 191 PHE A O 1
ATOM 1402 N N . ALA A 1 192 ? 19.260 -9.492 -14.552 1.00 71.38 192 ALA A N 1
ATOM 1403 C CA . ALA A 1 192 ? 17.925 -8.897 -14.611 1.00 71.38 192 AL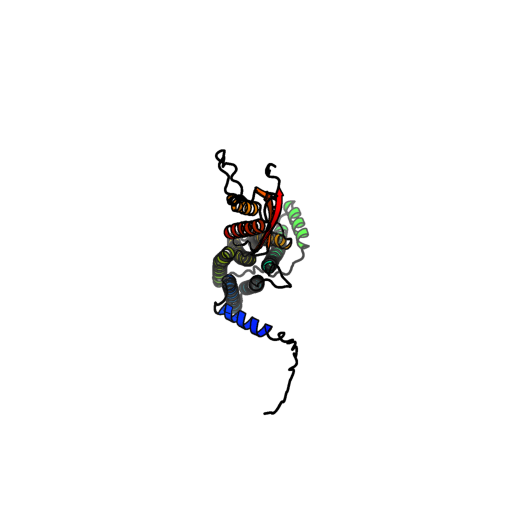A A CA 1
ATOM 1404 C C . ALA A 1 192 ? 16.828 -9.933 -14.293 1.00 71.38 192 ALA A C 1
ATOM 1406 O O . ALA A 1 192 ? 15.961 -9.681 -13.454 1.00 71.38 192 ALA A O 1
ATOM 1407 N N . LEU A 1 193 ? 16.909 -11.137 -14.877 1.00 79.06 193 LEU A N 1
ATOM 1408 C CA . LEU A 1 193 ? 15.980 -12.238 -14.595 1.00 79.06 193 LEU A CA 1
ATOM 1409 C C . LEU A 1 193 ? 15.999 -12.663 -13.114 1.00 79.06 193 LEU A C 1
ATOM 1411 O O . LEU A 1 193 ? 14.939 -12.841 -12.511 1.00 79.06 193 LEU A O 1
ATOM 1415 N N . VAL A 1 194 ? 17.185 -12.783 -12.505 1.00 83.75 194 VAL A N 1
ATOM 1416 C CA . VAL A 1 194 ? 17.331 -13.061 -11.064 1.00 83.75 194 VAL A CA 1
ATOM 1417 C C . VAL A 1 194 ? 16.706 -11.942 -10.223 1.00 83.75 194 VAL A C 1
ATOM 1419 O O . VAL A 1 194 ? 16.016 -12.238 -9.246 1.00 83.75 194 VAL A O 1
ATOM 1422 N N . GLY A 1 195 ? 16.866 -10.678 -10.628 1.00 84.19 195 GLY A N 1
ATOM 1423 C CA . GLY A 1 195 ? 16.201 -9.529 -10.007 1.00 84.19 195 GLY A CA 1
ATOM 1424 C C . GLY A 1 195 ? 14.673 -9.642 -10.021 1.00 84.19 195 GLY A C 1
ATOM 1425 O O . GLY A 1 195 ? 14.048 -9.550 -8.964 1.00 84.19 195 GLY A O 1
ATOM 1426 N N . VAL A 1 196 ? 14.072 -9.925 -11.182 1.00 85.12 196 VAL A N 1
ATOM 1427 C CA . VAL A 1 196 ? 12.612 -10.102 -11.332 1.00 85.12 196 VAL A CA 1
ATOM 1428 C C . VAL A 1 196 ? 12.091 -11.246 -10.457 1.00 85.12 196 VAL A C 1
ATOM 1430 O O . VAL A 1 196 ? 11.097 -11.080 -9.745 1.00 85.12 196 VAL A O 1
ATOM 1433 N N . LEU A 1 197 ? 12.775 -12.395 -10.453 1.00 89.56 197 LEU A N 1
ATOM 1434 C CA . LEU A 1 197 ? 12.390 -13.551 -9.635 1.00 89.56 197 LEU A CA 1
ATOM 1435 C C . LEU A 1 197 ? 12.507 -13.262 -8.129 1.00 89.56 197 LEU A C 1
ATOM 1437 O O . LEU A 1 197 ? 11.623 -13.650 -7.360 1.00 89.56 197 LEU A O 1
ATOM 1441 N N . ALA A 1 198 ? 13.549 -12.541 -7.705 1.00 89.81 198 ALA A N 1
ATOM 1442 C CA . ALA A 1 198 ? 13.723 -12.115 -6.318 1.00 89.81 198 ALA A CA 1
ATOM 1443 C C . ALA A 1 198 ? 12.643 -11.107 -5.881 1.00 89.81 198 ALA A C 1
ATOM 1445 O O . ALA A 1 198 ? 12.075 -11.258 -4.796 1.00 89.81 198 ALA A O 1
ATOM 1446 N N . LYS A 1 199 ? 12.301 -10.125 -6.729 1.00 91.19 199 LYS A N 1
ATOM 1447 C CA . LYS A 1 199 ? 11.249 -9.127 -6.460 1.00 91.19 199 LYS A CA 1
ATOM 1448 C C . LYS A 1 199 ? 9.851 -9.760 -6.399 1.00 91.19 199 LYS A C 1
ATOM 1450 O O . LYS A 1 199 ? 9.093 -9.440 -5.485 1.00 91.19 199 LYS A O 1
ATOM 1455 N N . GLU A 1 200 ? 9.524 -10.722 -7.268 1.00 93.81 200 GLU A N 1
ATOM 1456 C CA . GLU A 1 200 ? 8.252 -11.472 -7.212 1.00 93.81 200 GLU A CA 1
ATOM 1457 C C . GLU A 1 200 ? 8.171 -12.410 -5.989 1.00 93.81 200 GLU A C 1
ATOM 1459 O O . GLU A 1 200 ? 7.120 -12.513 -5.347 1.00 93.81 200 GLU A O 1
ATOM 1464 N N . TRP A 1 201 ? 9.274 -13.063 -5.599 1.00 94.56 201 TRP A N 1
ATOM 1465 C CA . TRP A 1 201 ? 9.335 -13.821 -4.340 1.00 94.56 201 TRP A CA 1
ATOM 1466 C C . TRP A 1 201 ? 9.118 -12.910 -3.125 1.00 94.56 201 TRP A C 1
ATOM 1468 O O . TRP A 1 201 ? 8.300 -13.222 -2.251 1.00 94.56 201 TRP A O 1
ATOM 1478 N N . LEU A 1 202 ? 9.795 -11.759 -3.098 1.00 94.00 202 LEU A N 1
ATOM 1479 C CA . LEU A 1 202 ? 9.695 -10.785 -2.018 1.00 94.00 202 LEU A CA 1
ATOM 1480 C C . LEU A 1 202 ? 8.300 -10.146 -1.956 1.00 94.00 202 LEU A C 1
ATOM 1482 O O . LEU A 1 202 ? 7.761 -9.995 -0.861 1.00 94.00 202 LEU A O 1
ATOM 1486 N N . TYR A 1 203 ? 7.657 -9.869 -3.098 1.00 95.25 203 TYR A N 1
ATOM 1487 C CA . TYR A 1 203 ? 6.241 -9.490 -3.150 1.00 95.25 203 TYR A CA 1
ATOM 1488 C C . TYR A 1 203 ? 5.373 -10.529 -2.431 1.00 95.25 203 TYR A C 1
ATOM 1490 O O . TYR A 1 203 ? 4.651 -10.171 -1.499 1.00 95.25 203 TYR A O 1
ATOM 1498 N N . ARG A 1 204 ? 5.459 -11.814 -2.803 1.00 96.00 204 ARG A N 1
ATOM 1499 C CA . ARG A 1 204 ? 4.640 -12.885 -2.198 1.00 96.00 204 ARG A CA 1
ATOM 1500 C C . ARG A 1 204 ? 4.873 -13.008 -0.691 1.00 96.00 204 ARG A C 1
ATOM 1502 O O . ARG A 1 204 ? 3.912 -13.150 0.069 1.00 96.00 204 ARG A O 1
ATOM 1509 N N . ALA A 1 205 ? 6.129 -12.934 -0.257 1.00 95.19 205 ALA A N 1
ATOM 1510 C CA . ALA A 1 205 ? 6.503 -13.047 1.148 1.00 95.19 205 ALA A CA 1
ATOM 1511 C C . ALA A 1 205 ? 6.035 -11.832 1.976 1.00 95.19 205 ALA A C 1
ATOM 1513 O O . ALA A 1 205 ? 5.367 -12.012 2.999 1.00 95.19 205 ALA A O 1
ATOM 1514 N N . THR A 1 206 ? 6.291 -10.605 1.511 1.00 95.62 206 THR A N 1
ATOM 1515 C CA . THR A 1 206 ? 5.864 -9.364 2.181 1.00 95.62 206 THR A CA 1
ATOM 1516 C C . THR A 1 206 ? 4.344 -9.211 2.168 1.00 95.62 206 THR A C 1
ATOM 1518 O O . THR A 1 206 ? 3.762 -8.892 3.204 1.00 95.62 206 THR A O 1
ATOM 1521 N N . ARG A 1 207 ? 3.665 -9.532 1.056 1.00 96.56 207 ARG A N 1
ATOM 1522 C CA . ARG A 1 207 ? 2.195 -9.497 0.939 1.00 96.56 207 ARG A CA 1
ATOM 1523 C C . ARG A 1 207 ? 1.523 -10.411 1.966 1.00 96.56 207 ARG A C 1
ATOM 1525 O O . ARG A 1 207 ? 0.598 -9.970 2.642 1.00 96.56 207 ARG A O 1
ATOM 1532 N N . LYS A 1 208 ? 2.029 -11.639 2.145 1.00 96.12 208 LYS A N 1
ATOM 1533 C CA . LYS A 1 208 ? 1.512 -12.598 3.140 1.00 96.12 208 LYS A CA 1
ATOM 1534 C C . LYS A 1 208 ? 1.583 -12.056 4.572 1.00 96.12 208 LYS A C 1
ATOM 1536 O O . LYS A 1 208 ? 0.662 -12.289 5.349 1.00 96.12 208 LYS A O 1
ATOM 1541 N N . VAL A 1 209 ? 2.652 -11.341 4.925 1.00 94.81 209 VAL A N 1
ATOM 1542 C CA . VAL A 1 209 ? 2.792 -10.720 6.255 1.00 94.81 209 VAL A CA 1
ATOM 1543 C C . VAL A 1 209 ? 1.936 -9.455 6.369 1.00 94.81 209 VAL A C 1
ATOM 1545 O O . VAL A 1 209 ? 1.294 -9.258 7.394 1.00 94.81 209 VAL A O 1
ATOM 1548 N N . ALA A 1 210 ? 1.856 -8.642 5.312 1.00 94.12 210 ALA A N 1
ATOM 1549 C CA . ALA A 1 210 ? 1.009 -7.451 5.270 1.00 94.12 210 ALA A CA 1
ATOM 1550 C C . ALA A 1 210 ? -0.477 -7.780 5.501 1.00 94.12 210 ALA A C 1
ATOM 1552 O O . ALA A 1 210 ? -1.126 -7.112 6.303 1.00 94.12 210 ALA A O 1
ATOM 1553 N N . ASP A 1 211 ? -0.996 -8.834 4.858 1.00 92.75 211 ASP A N 1
ATOM 1554 C CA . ASP A 1 211 ? -2.368 -9.319 5.073 1.00 92.75 211 ASP A CA 1
ATOM 1555 C C . ASP A 1 211 ? -2.566 -9.938 6.468 1.00 92.75 211 ASP A C 1
ATOM 1557 O O . ASP A 1 211 ? -3.614 -9.745 7.080 1.00 92.75 211 ASP A O 1
ATOM 1561 N N . ALA A 1 212 ? -1.571 -10.664 6.994 1.00 90.50 212 ALA A N 1
ATOM 1562 C CA . ALA A 1 212 ? -1.654 -11.283 8.321 1.00 90.50 212 ALA A CA 1
ATOM 1563 C C . ALA A 1 212 ? -1.640 -10.259 9.472 1.00 90.50 212 ALA A C 1
ATOM 1565 O O . ALA A 1 212 ? -2.245 -10.504 10.515 1.00 90.50 212 ALA A O 1
ATOM 1566 N N . GLU A 1 213 ? -0.959 -9.128 9.279 1.00 89.44 213 GLU A N 1
ATOM 1567 C CA . GLU A 1 213 ? -0.769 -8.070 10.279 1.00 89.44 213 GLU A CA 1
ATOM 1568 C C . GLU A 1 213 ? -1.640 -6.815 10.019 1.00 89.44 213 GLU A C 1
ATOM 1570 O O . GLU A 1 213 ? -1.534 -5.831 10.751 1.00 89.44 213 GLU A O 1
ATOM 1575 N N . GLY A 1 214 ? -2.479 -6.816 8.971 1.00 89.38 214 GLY A N 1
ATOM 1576 C CA . GLY A 1 214 ? -3.380 -5.704 8.618 1.00 89.38 214 GLY A CA 1
ATOM 1577 C C . GLY A 1 214 ? -2.680 -4.413 8.164 1.00 89.38 214 GLY A C 1
ATOM 1578 O O . GLY A 1 214 ? -3.243 -3.326 8.295 1.00 89.38 214 GLY A O 1
ATOM 1579 N N . SER A 1 215 ? -1.441 -4.503 7.673 1.00 92.06 215 SER A N 1
ATOM 1580 C CA . SER A 1 215 ? -0.536 -3.355 7.531 1.00 92.06 215 SER A CA 1
ATOM 1581 C C . SER A 1 215 ? -0.567 -2.698 6.142 1.00 92.06 215 SER A C 1
ATOM 1583 O O . SER A 1 215 ? -0.137 -3.324 5.166 1.00 92.06 215 SER A O 1
ATOM 1585 N N . PRO A 1 216 ? -0.965 -1.413 6.022 1.00 92.06 216 PRO A N 1
ATOM 1586 C CA . PRO A 1 216 ? -0.859 -0.692 4.758 1.00 92.06 216 PRO A CA 1
ATOM 1587 C C . PRO A 1 216 ? 0.592 -0.394 4.351 1.00 92.06 216 PRO A C 1
ATOM 1589 O O . PRO A 1 216 ? 0.876 -0.417 3.156 1.00 92.06 216 PRO A O 1
ATOM 1592 N N . VAL A 1 217 ? 1.525 -0.189 5.295 1.00 94.44 217 VAL A N 1
ATOM 1593 C CA . VAL A 1 217 ? 2.919 0.143 4.933 1.00 94.44 217 VAL A CA 1
ATOM 1594 C C . VAL A 1 217 ? 3.660 -1.073 4.372 1.00 94.44 217 VAL A C 1
ATOM 1596 O O . VAL A 1 217 ? 4.308 -0.972 3.332 1.00 94.44 217 VAL A O 1
ATOM 1599 N N . LEU A 1 218 ? 3.471 -2.258 4.969 1.00 94.50 218 LEU A N 1
ATOM 1600 C CA . LEU A 1 218 ? 3.987 -3.510 4.402 1.00 94.50 218 LEU A CA 1
ATOM 1601 C C . LEU A 1 218 ? 3.310 -3.844 3.064 1.00 94.50 218 LEU A C 1
ATOM 1603 O O . LEU A 1 218 ? 3.955 -4.377 2.163 1.00 94.50 218 LEU A O 1
ATOM 1607 N N . PHE A 1 219 ? 2.022 -3.518 2.907 1.00 93.94 219 PHE A N 1
ATOM 1608 C CA . PHE A 1 219 ? 1.307 -3.731 1.649 1.00 93.94 219 PHE A CA 1
ATOM 1609 C C . PHE A 1 219 ? 1.827 -2.830 0.522 1.00 93.94 219 PHE A C 1
ATOM 1611 O O . PHE A 1 219 ? 2.040 -3.328 -0.583 1.00 93.94 219 PHE A O 1
ATOM 1618 N N . ALA A 1 220 ? 2.094 -1.550 0.793 1.00 92.44 220 ALA A N 1
ATOM 1619 C CA . ALA A 1 220 ? 2.706 -0.649 -0.181 1.00 92.44 220 ALA A CA 1
ATOM 1620 C C . ALA A 1 220 ? 4.112 -1.112 -0.584 1.00 92.44 220 ALA A C 1
ATOM 1622 O O . ALA A 1 220 ? 4.401 -1.159 -1.775 1.00 92.44 220 ALA A O 1
ATOM 1623 N N . ASN A 1 221 ? 4.944 -1.554 0.367 1.00 93.19 221 ASN A N 1
ATOM 1624 C CA . ASN A 1 221 ? 6.268 -2.113 0.060 1.00 93.19 221 ASN A CA 1
ATOM 1625 C C . ASN A 1 221 ? 6.163 -3.385 -0.807 1.00 93.19 221 ASN A C 1
ATOM 1627 O O . ASN A 1 221 ? 6.907 -3.554 -1.768 1.00 93.19 221 ASN A O 1
ATOM 1631 N N . ALA A 1 222 ? 5.183 -4.257 -0.535 1.00 92.81 222 ALA A N 1
ATOM 1632 C CA . ALA A 1 222 ? 4.913 -5.422 -1.377 1.00 92.81 222 ALA A CA 1
ATOM 1633 C C . ALA A 1 222 ? 4.476 -5.024 -2.804 1.00 92.81 222 ALA A C 1
ATOM 1635 O O . ALA A 1 222 ? 4.982 -5.585 -3.776 1.00 92.81 222 ALA A O 1
ATOM 1636 N N . LEU A 1 223 ? 3.563 -4.055 -2.947 1.00 90.06 223 LEU A N 1
ATOM 1637 C CA . LEU A 1 223 ? 3.143 -3.541 -4.258 1.00 90.06 223 LEU A CA 1
ATOM 1638 C C . LEU A 1 223 ? 4.276 -2.830 -5.005 1.00 90.06 223 LEU A C 1
ATOM 1640 O O . LEU A 1 223 ? 4.325 -2.927 -6.229 1.00 90.06 223 LEU A O 1
ATOM 1644 N N . HIS A 1 224 ? 5.199 -2.179 -4.296 1.00 89.50 224 HIS A N 1
ATOM 1645 C CA . HIS A 1 224 ? 6.413 -1.596 -4.868 1.00 89.50 224 HIS A CA 1
ATOM 1646 C C . HIS A 1 224 ? 7.269 -2.673 -5.544 1.00 89.50 224 HIS A C 1
ATOM 1648 O O . HIS A 1 224 ? 7.494 -2.605 -6.750 1.00 89.50 224 HIS A O 1
ATOM 1654 N N . HIS A 1 225 ? 7.624 -3.748 -4.825 1.00 90.94 225 HIS A N 1
ATOM 1655 C CA . HIS A 1 225 ? 8.383 -4.867 -5.408 1.00 90.94 225 HIS A CA 1
ATOM 1656 C C . HIS A 1 225 ? 7.657 -5.533 -6.592 1.00 90.94 225 HIS A C 1
ATOM 1658 O O . HIS A 1 225 ? 8.298 -5.952 -7.553 1.00 90.94 225 HIS A O 1
ATOM 1664 N N . ARG A 1 226 ? 6.319 -5.624 -6.553 1.00 91.06 226 ARG A N 1
ATOM 1665 C CA . ARG A 1 226 ? 5.528 -6.175 -7.667 1.00 91.06 226 ARG A CA 1
ATOM 1666 C C . ARG A 1 226 ? 5.506 -5.249 -8.885 1.00 91.06 226 ARG A C 1
ATOM 1668 O O . ARG A 1 226 ? 5.595 -5.729 -10.011 1.00 91.06 226 ARG A O 1
ATOM 1675 N N . SER A 1 227 ? 5.393 -3.941 -8.656 1.00 88.12 227 SER A N 1
ATOM 1676 C CA . SER A 1 227 ? 5.465 -2.923 -9.711 1.00 88.12 227 SER A CA 1
ATOM 1677 C C 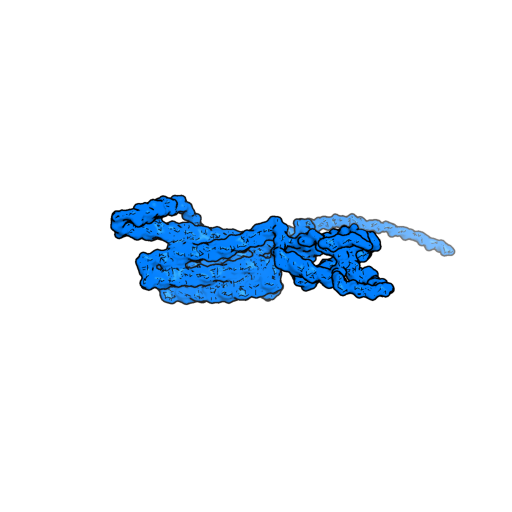. SER A 1 227 ? 6.810 -3.000 -10.425 1.00 88.12 227 SER A C 1
ATOM 1679 O O . SER A 1 227 ? 6.837 -2.981 -11.648 1.00 88.12 227 SER A O 1
ATOM 1681 N N . ASP A 1 228 ? 7.890 -3.180 -9.662 1.00 84.88 228 ASP A N 1
ATOM 1682 C CA . ASP A 1 228 ? 9.260 -3.301 -10.160 1.00 84.88 228 ASP A CA 1
ATOM 1683 C C . ASP A 1 228 ? 9.539 -4.610 -10.933 1.00 84.88 228 ASP A C 1
ATOM 1685 O O . ASP A 1 228 ? 10.205 -4.620 -11.970 1.00 84.88 228 ASP A O 1
ATOM 1689 N N . ALA A 1 229 ? 8.963 -5.731 -10.486 1.00 85.38 229 ALA A N 1
ATOM 1690 C CA . ALA A 1 229 ? 9.016 -6.986 -11.236 1.00 85.38 229 ALA A CA 1
ATOM 1691 C C . ALA A 1 229 ? 8.272 -6.883 -12.585 1.00 85.38 229 ALA A C 1
ATOM 1693 O O . ALA A 1 229 ? 8.715 -7.446 -13.587 1.00 85.38 229 ALA A O 1
ATOM 1694 N N . TYR A 1 230 ? 7.147 -6.159 -12.626 1.00 85.50 230 TYR A N 1
ATOM 1695 C CA . TYR A 1 230 ? 6.345 -5.982 -13.842 1.00 85.50 230 TYR A CA 1
ATOM 1696 C C . TYR A 1 230 ? 6.897 -4.904 -14.780 1.00 85.50 230 TYR A C 1
ATOM 1698 O O . TYR A 1 230 ? 6.855 -5.107 -15.992 1.00 85.50 230 TYR A O 1
ATOM 1706 N N . SER A 1 231 ? 7.465 -3.811 -14.264 1.00 82.94 231 SER A N 1
ATOM 1707 C CA . SER A 1 231 ? 8.162 -2.809 -15.079 1.00 82.94 231 SER A CA 1
ATOM 1708 C C . SER A 1 231 ? 9.343 -3.434 -15.816 1.00 82.94 231 SER A C 1
ATOM 1710 O O . SER A 1 231 ? 9.436 -3.320 -17.036 1.00 82.94 231 SER A O 1
ATOM 1712 N N . SER A 1 232 ? 10.172 -4.189 -15.093 1.00 80.25 232 SER A N 1
ATOM 1713 C CA . SER A 1 232 ? 11.312 -4.929 -15.638 1.00 80.25 232 SER A CA 1
ATOM 1714 C C . SER A 1 232 ? 10.890 -5.940 -16.710 1.00 80.25 232 SER A C 1
ATOM 1716 O O . SER A 1 232 ? 11.545 -6.057 -17.744 1.00 80.25 232 SER A O 1
ATOM 1718 N N . ALA A 1 233 ? 9.771 -6.648 -16.508 1.00 81.00 233 ALA A N 1
ATOM 1719 C CA . ALA A 1 233 ? 9.244 -7.594 -17.491 1.00 81.00 233 ALA A CA 1
ATOM 1720 C C . ALA A 1 233 ? 8.710 -6.904 -18.763 1.00 81.00 233 ALA A C 1
ATOM 1722 O O . ALA A 1 233 ? 8.964 -7.385 -19.867 1.00 81.00 233 ALA A O 1
ATOM 1723 N N . VAL A 1 234 ? 8.006 -5.773 -18.633 1.00 83.62 234 VAL A N 1
ATOM 1724 C CA . VAL A 1 234 ? 7.510 -4.996 -19.785 1.00 83.62 234 VAL A CA 1
ATOM 1725 C C . VAL A 1 234 ? 8.668 -4.350 -20.552 1.00 83.62 234 VAL A C 1
ATOM 1727 O O . VAL A 1 234 ? 8.685 -4.427 -21.778 1.00 83.62 234 VAL A O 1
ATOM 1730 N N . ALA A 1 235 ? 9.666 -3.795 -19.857 1.00 75.94 235 ALA A N 1
ATOM 1731 C CA . ALA A 1 235 ? 10.874 -3.251 -20.479 1.00 75.94 235 ALA A CA 1
ATOM 1732 C C . ALA A 1 235 ? 11.668 -4.333 -21.236 1.00 75.94 235 ALA A C 1
ATOM 1734 O O . ALA A 1 235 ? 12.067 -4.119 -22.377 1.00 75.94 235 ALA A O 1
ATOM 1735 N N . LEU A 1 236 ? 11.823 -5.534 -20.663 1.00 74.88 236 LEU A N 1
ATOM 1736 C CA . LEU A 1 236 ? 12.459 -6.662 -21.353 1.00 74.88 236 LEU A CA 1
ATOM 1737 C C . LEU A 1 236 ? 11.715 -7.041 -22.648 1.00 74.88 236 LEU A C 1
ATOM 1739 O O . LEU A 1 236 ? 12.352 -7.260 -23.676 1.00 74.88 236 LEU A O 1
ATOM 1743 N N . VAL A 1 237 ? 10.378 -7.084 -22.621 1.00 81.56 237 VAL A N 1
ATOM 1744 C CA . VAL A 1 237 ? 9.561 -7.350 -23.821 1.00 81.56 237 VAL A CA 1
ATOM 1745 C C . VAL A 1 237 ? 9.688 -6.226 -24.853 1.00 81.56 237 VAL A C 1
ATOM 1747 O O . VAL A 1 237 ? 9.772 -6.519 -26.043 1.00 81.56 237 VAL A O 1
ATOM 1750 N N . ALA A 1 238 ? 9.758 -4.963 -24.424 1.00 79.31 238 ALA A N 1
ATOM 1751 C CA . ALA A 1 238 ? 9.969 -3.820 -25.310 1.00 79.31 238 ALA A CA 1
ATOM 1752 C C . ALA A 1 238 ? 11.325 -3.896 -26.036 1.00 79.31 238 ALA A C 1
ATOM 1754 O O . ALA A 1 238 ? 11.362 -3.846 -27.266 1.00 79.31 238 ALA A O 1
ATOM 1755 N N . ILE A 1 239 ? 12.419 -4.122 -25.297 1.00 72.69 239 ILE A N 1
ATOM 1756 C CA . ILE A 1 239 ? 13.780 -4.238 -25.848 1.00 72.69 239 ILE A CA 1
ATOM 1757 C C . ILE A 1 239 ? 13.888 -5.423 -26.824 1.00 72.69 239 ILE A C 1
ATOM 1759 O O . ILE A 1 239 ? 14.441 -5.279 -27.915 1.00 72.69 239 ILE A O 1
ATOM 1763 N N . LEU A 1 240 ? 13.327 -6.587 -26.471 1.00 75.94 240 LEU A N 1
ATOM 1764 C CA . LEU A 1 240 ? 13.286 -7.754 -27.365 1.00 75.94 240 LEU A CA 1
ATOM 1765 C C . LEU A 1 240 ? 12.409 -7.501 -28.605 1.00 75.94 240 LEU A C 1
ATOM 1767 O O . LEU A 1 240 ? 12.744 -7.957 -29.699 1.00 75.94 240 LEU A O 1
ATOM 1771 N N . GLY A 1 241 ? 11.319 -6.743 -28.452 1.00 79.19 241 GLY A N 1
ATOM 1772 C CA . GLY A 1 241 ? 10.440 -6.320 -29.541 1.00 79.19 241 GLY A CA 1
ATOM 1773 C C . GLY A 1 241 ? 11.143 -5.422 -30.560 1.00 79.19 241 GLY A C 1
ATOM 1774 O O . GLY A 1 241 ? 10.990 -5.642 -31.762 1.00 79.19 241 GLY A O 1
ATOM 1775 N N . THR A 1 242 ? 11.983 -4.484 -30.111 1.00 79.19 242 THR A N 1
ATOM 1776 C CA . THR A 1 242 ? 12.820 -3.635 -30.985 1.00 79.19 242 THR A CA 1
ATOM 1777 C C . THR A 1 242 ? 13.721 -4.467 -31.907 1.00 79.19 242 THR A C 1
ATOM 1779 O O . THR A 1 242 ? 13.978 -4.070 -33.039 1.00 79.19 242 THR A O 1
ATOM 1782 N N . TRP A 1 243 ? 14.153 -5.659 -31.479 1.00 77.38 243 TRP A N 1
ATOM 1783 C CA . TRP A 1 243 ? 14.965 -6.564 -32.305 1.00 77.38 243 TRP A CA 1
ATOM 1784 C C . TRP A 1 243 ? 14.171 -7.226 -33.450 1.00 77.38 243 TRP A C 1
ATOM 1786 O O . TRP A 1 243 ? 14.749 -7.580 -34.474 1.00 77.38 243 TRP A O 1
ATOM 1796 N N . TRP A 1 244 ? 12.848 -7.364 -33.301 1.00 80.00 244 TRP A N 1
ATOM 1797 C CA . TRP A 1 244 ? 11.939 -7.878 -34.338 1.00 80.00 244 TRP A CA 1
ATOM 1798 C C . TRP A 1 244 ? 11.336 -6.762 -35.207 1.00 80.00 244 TRP A C 1
ATOM 1800 O O . TRP A 1 244 ? 11.019 -6.991 -36.373 1.00 80.00 244 TRP A O 1
ATOM 1810 N N . LEU A 1 245 ? 11.161 -5.561 -34.649 1.00 82.75 245 LEU A N 1
ATOM 1811 C CA . LEU A 1 245 ? 10.514 -4.410 -35.289 1.00 82.75 245 LEU A CA 1
ATOM 1812 C C . LEU A 1 245 ? 11.366 -3.131 -35.119 1.00 82.75 245 LEU A C 1
ATOM 1814 O O . LEU A 1 245 ? 10.915 -2.172 -34.493 1.00 82.75 245 LEU A O 1
ATOM 1818 N N . PRO A 1 246 ? 12.585 -3.072 -35.695 1.00 76.62 246 PRO A N 1
ATOM 1819 C CA . PRO A 1 246 ? 13.562 -2.000 -35.442 1.00 76.62 246 PRO A CA 1
ATOM 1820 C C . PRO A 1 246 ? 13.180 -0.620 -36.004 1.00 76.62 246 PRO A C 1
ATOM 1822 O O . PRO A 1 246 ? 13.905 0.348 -35.805 1.00 76.62 246 PRO A O 1
ATOM 1825 N N . HIS A 1 247 ? 12.056 -0.521 -36.717 1.00 78.38 247 HIS A N 1
ATOM 1826 C CA . HIS A 1 247 ? 11.491 0.730 -37.232 1.00 78.38 247 HIS A CA 1
ATOM 1827 C C . HIS A 1 247 ? 10.439 1.350 -36.293 1.00 78.38 247 HIS A C 1
ATOM 1829 O O . HIS A 1 247 ? 9.886 2.401 -36.609 1.00 78.38 247 HIS A O 1
ATOM 1835 N N . LEU A 1 248 ? 10.124 0.700 -35.166 1.00 79.50 248 LEU A N 1
ATOM 1836 C CA . LEU A 1 248 ? 9.198 1.204 -34.154 1.00 79.50 248 LEU A CA 1
ATOM 1837 C C . LEU A 1 248 ? 9.967 1.597 -32.878 1.00 79.50 248 LEU A C 1
ATOM 1839 O O . LEU A 1 248 ? 10.803 0.814 -32.424 1.00 79.50 248 LEU A O 1
ATOM 1843 N N . PRO A 1 249 ? 9.654 2.743 -32.239 1.00 80.31 249 PRO A N 1
ATOM 1844 C CA . PRO A 1 249 ? 10.255 3.166 -30.969 1.00 80.31 249 PRO A CA 1
ATOM 1845 C C . PRO A 1 249 ? 9.665 2.383 -29.779 1.00 80.31 249 PRO A C 1
ATOM 1847 O O . PRO A 1 249 ? 9.049 2.943 -28.868 1.00 80.31 249 PRO A O 1
ATOM 1850 N N . LEU A 1 250 ? 9.780 1.051 -29.816 1.00 80.88 250 LEU A N 1
ATOM 1851 C CA . LEU A 1 250 ? 9.149 0.147 -28.849 1.00 80.88 250 LEU A CA 1
ATOM 1852 C C . LEU A 1 250 ? 9.721 0.299 -27.441 1.00 80.88 250 LEU A C 1
ATOM 1854 O O . LEU A 1 250 ? 8.971 0.147 -26.484 1.00 80.88 250 LEU A O 1
ATOM 1858 N N . ASP A 1 251 ? 11.000 0.649 -27.308 1.00 78.12 251 ASP A N 1
ATOM 1859 C CA . ASP A 1 251 ? 11.645 0.905 -26.017 1.00 78.12 251 ASP A CA 1
ATOM 1860 C C . ASP A 1 251 ? 11.062 2.154 -25.328 1.00 78.12 251 ASP A C 1
ATOM 1862 O O . ASP A 1 251 ? 10.617 2.096 -24.181 1.00 78.12 251 ASP A O 1
ATOM 1866 N N . GLN A 1 252 ? 10.928 3.259 -26.070 1.00 84.44 252 GLN A N 1
ATOM 1867 C CA . GLN A 1 252 ? 10.337 4.511 -25.588 1.00 84.44 252 GLN A CA 1
ATOM 1868 C C . GLN A 1 252 ? 8.843 4.343 -25.258 1.00 84.44 252 GLN A C 1
ATOM 1870 O O . GLN A 1 252 ? 8.367 4.830 -24.229 1.00 84.44 252 GLN A O 1
ATOM 1875 N N . LEU A 1 253 ? 8.102 3.606 -26.096 1.00 85.75 253 LEU A N 1
ATOM 1876 C CA . LEU A 1 253 ? 6.709 3.224 -25.833 1.00 85.75 253 LEU A CA 1
ATOM 1877 C C . LEU A 1 253 ? 6.591 2.281 -24.621 1.00 85.75 253 LEU A C 1
ATOM 1879 O O . LEU A 1 253 ? 5.638 2.392 -23.848 1.00 85.75 253 LEU A O 1
ATOM 1883 N N . GLY A 1 254 ? 7.569 1.395 -24.425 1.00 85.62 254 GLY A N 1
ATOM 1884 C CA . GLY A 1 254 ? 7.691 0.509 -23.271 1.00 85.62 254 GLY A CA 1
ATOM 1885 C C . GLY A 1 254 ? 7.878 1.287 -21.972 1.00 85.62 254 GLY A C 1
ATOM 1886 O O . GLY A 1 254 ? 7.100 1.095 -21.040 1.00 85.62 254 GLY A O 1
ATOM 1887 N N . GLY A 1 255 ? 8.832 2.221 -21.926 1.00 83.75 255 GLY A N 1
ATOM 1888 C CA . GLY A 1 255 ? 9.048 3.110 -20.777 1.00 83.75 255 GLY A CA 1
ATOM 1889 C C . GLY A 1 255 ? 7.813 3.952 -20.430 1.00 83.75 255 GLY A C 1
ATOM 1890 O O . GLY A 1 255 ? 7.438 4.057 -19.259 1.00 83.75 255 GLY A O 1
ATOM 1891 N N . LEU A 1 256 ? 7.098 4.457 -21.443 1.00 88.12 256 LEU A N 1
ATOM 1892 C CA . LEU A 1 256 ? 5.840 5.187 -21.253 1.00 88.12 256 LEU A CA 1
ATOM 1893 C C . LEU A 1 256 ? 4.720 4.287 -20.692 1.00 88.12 256 LEU A C 1
ATOM 1895 O O . LEU A 1 256 ? 4.025 4.676 -19.752 1.00 88.12 256 LEU A O 1
ATOM 1899 N N . LEU A 1 257 ? 4.564 3.064 -21.212 1.00 89.81 257 LEU A N 1
ATOM 1900 C CA . LEU A 1 257 ? 3.610 2.075 -20.693 1.00 89.81 257 LEU A CA 1
ATOM 1901 C C . LEU A 1 257 ? 3.939 1.677 -19.245 1.00 89.81 257 LEU A C 1
ATOM 1903 O O . LEU A 1 257 ? 3.046 1.620 -18.397 1.00 89.81 257 LEU A O 1
ATOM 1907 N N . VAL A 1 258 ? 5.220 1.453 -18.945 1.00 88.56 258 VAL A N 1
ATOM 1908 C CA . VAL A 1 258 ? 5.720 1.183 -17.592 1.00 88.56 258 VAL A CA 1
ATOM 1909 C C . VAL A 1 258 ? 5.393 2.339 -16.646 1.00 88.56 258 VAL A C 1
ATOM 1911 O O . VAL A 1 258 ? 4.826 2.099 -15.579 1.00 88.56 258 VAL A O 1
ATOM 1914 N N . SER A 1 259 ? 5.674 3.585 -17.041 1.00 90.00 259 SER A N 1
ATOM 1915 C CA . SER A 1 259 ? 5.316 4.783 -16.269 1.00 90.00 259 SER A CA 1
ATOM 1916 C C . SER A 1 259 ? 3.828 4.793 -15.907 1.00 90.00 259 SER A C 1
ATOM 1918 O O . SER A 1 259 ? 3.494 4.926 -14.730 1.00 90.00 259 SER A O 1
ATOM 1920 N N . VAL A 1 260 ? 2.930 4.555 -16.872 1.00 91.19 260 VAL A N 1
ATOM 1921 C CA . VAL A 1 260 ? 1.475 4.514 -16.634 1.00 91.19 260 VAL A CA 1
ATOM 1922 C C . VAL A 1 260 ? 1.080 3.401 -15.652 1.00 91.19 260 VAL A C 1
ATOM 1924 O O . VAL A 1 260 ? 0.291 3.645 -14.734 1.00 91.19 260 VAL A O 1
ATOM 1927 N N . LEU A 1 261 ? 1.651 2.199 -15.786 1.00 89.12 261 LEU A N 1
ATOM 1928 C CA . LEU A 1 261 ? 1.373 1.060 -14.898 1.00 89.12 261 LEU A CA 1
ATOM 1929 C C . LEU A 1 261 ? 1.861 1.292 -13.457 1.00 89.12 261 LEU A C 1
ATOM 1931 O O . LEU A 1 261 ? 1.192 0.882 -12.502 1.00 89.12 261 LEU A O 1
ATOM 1935 N N . ILE A 1 262 ? 3.003 1.959 -13.276 1.00 89.31 262 ILE A N 1
ATOM 1936 C CA . ILE A 1 262 ? 3.509 2.330 -11.947 1.00 89.31 262 ILE A CA 1
ATOM 1937 C C . ILE A 1 262 ? 2.678 3.490 -11.371 1.00 89.31 262 ILE A C 1
ATOM 1939 O O . ILE A 1 262 ? 2.231 3.417 -10.225 1.00 89.31 262 ILE A O 1
ATOM 1943 N N . MET A 1 263 ? 2.396 4.520 -12.175 1.00 91.06 263 MET A N 1
ATOM 1944 C CA . MET A 1 263 ? 1.587 5.694 -11.817 1.00 91.06 263 MET A CA 1
ATOM 1945 C C . MET A 1 263 ? 0.198 5.293 -11.305 1.00 91.06 263 MET A C 1
ATOM 1947 O O . MET A 1 263 ? -0.231 5.760 -10.250 1.00 91.06 263 MET A O 1
ATOM 1951 N N . GLN A 1 264 ? -0.486 4.371 -11.993 1.00 90.88 264 GLN A N 1
ATOM 1952 C CA . GLN A 1 264 ? -1.801 3.870 -11.579 1.00 90.88 264 GLN A CA 1
ATOM 1953 C C . GLN A 1 264 ? -1.766 3.219 -10.183 1.00 90.88 264 GLN A C 1
ATOM 1955 O O . GLN A 1 264 ? -2.677 3.424 -9.375 1.00 90.88 264 GLN A O 1
ATOM 1960 N N . GLN A 1 265 ? -0.711 2.457 -9.879 1.00 89.56 265 GLN A N 1
ATOM 1961 C CA . GLN A 1 265 ? -0.537 1.791 -8.584 1.00 89.56 265 GLN A CA 1
ATOM 1962 C C . GLN A 1 265 ? -0.148 2.792 -7.484 1.00 89.56 265 GLN A C 1
ATOM 1964 O O . GLN A 1 265 ? -0.789 2.823 -6.429 1.00 89.56 265 GLN A O 1
ATOM 1969 N N . GLY A 1 266 ? 0.832 3.664 -7.745 1.00 90.62 266 GLY A N 1
ATOM 1970 C CA . GLY A 1 266 ? 1.271 4.718 -6.825 1.00 90.62 266 GLY A CA 1
ATOM 1971 C C . GLY A 1 266 ? 0.148 5.690 -6.453 1.00 90.62 266 GLY A C 1
ATOM 1972 O O . GLY A 1 266 ? -0.062 5.968 -5.267 1.00 90.62 266 GLY A O 1
ATOM 1973 N N . TRP A 1 267 ? -0.652 6.128 -7.430 1.00 92.88 267 TRP A N 1
ATOM 1974 C CA . TRP A 1 267 ? -1.812 6.995 -7.204 1.00 92.88 267 TRP A CA 1
ATOM 1975 C C . TRP A 1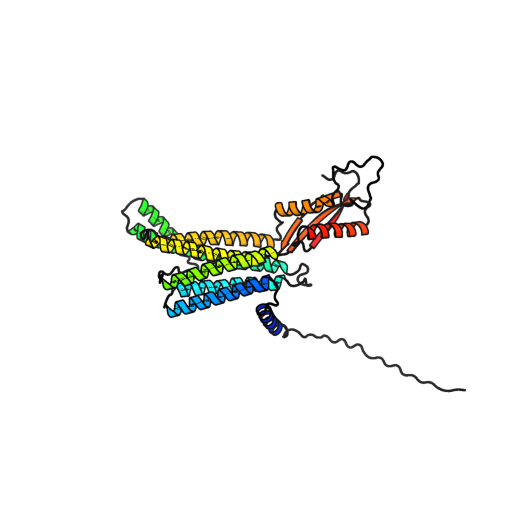 267 ? -2.887 6.322 -6.342 1.00 92.88 267 TRP A C 1
ATOM 1977 O O . TRP A 1 267 ? -3.404 6.934 -5.403 1.00 92.88 267 TRP A O 1
ATOM 1987 N N . GLY A 1 268 ? -3.184 5.042 -6.597 1.00 92.12 268 GLY A N 1
ATOM 1988 C CA . GLY A 1 268 ? -4.129 4.260 -5.795 1.00 92.12 268 GLY A CA 1
ATOM 1989 C C . GLY A 1 268 ? -3.719 4.169 -4.320 1.00 92.12 268 GLY A C 1
ATOM 1990 O O . GLY A 1 268 ? -4.532 4.443 -3.430 1.00 92.12 268 GLY A O 1
ATOM 1991 N N . ILE A 1 269 ? -2.444 3.863 -4.053 1.00 92.44 269 ILE A N 1
ATOM 1992 C CA . ILE A 1 269 ? -1.897 3.814 -2.688 1.00 92.44 269 ILE A CA 1
ATOM 1993 C C . ILE A 1 269 ? -1.918 5.214 -2.051 1.00 92.44 269 ILE A C 1
ATOM 1995 O O . ILE A 1 269 ? -2.398 5.356 -0.921 1.00 92.44 269 ILE A O 1
ATOM 1999 N N . THR A 1 270 ? -1.489 6.252 -2.778 1.00 93.62 270 THR A N 1
ATOM 2000 C CA . THR A 1 270 ? -1.456 7.649 -2.302 1.00 93.62 270 THR A CA 1
ATOM 2001 C C . THR A 1 270 ? -2.846 8.129 -1.889 1.00 93.62 270 THR A C 1
ATOM 2003 O O . THR A 1 270 ? -3.039 8.566 -0.755 1.00 93.62 270 THR A O 1
ATOM 2006 N N . MET A 1 271 ? -3.852 7.949 -2.749 1.00 93.75 271 MET A N 1
ATOM 2007 C CA . MET A 1 271 ? -5.246 8.305 -2.465 1.00 93.75 271 MET A CA 1
ATOM 2008 C C . MET A 1 271 ? -5.827 7.503 -1.285 1.00 93.75 271 MET A C 1
ATOM 2010 O O . MET A 1 271 ? -6.593 8.042 -0.484 1.00 93.75 271 MET A O 1
ATOM 2014 N N . SER A 1 272 ? -5.454 6.226 -1.131 1.00 91.62 272 SER A N 1
ATOM 2015 C CA . SER A 1 272 ? -5.883 5.399 0.012 1.00 91.62 272 SER A CA 1
ATOM 2016 C C . SER A 1 272 ? -5.234 5.805 1.344 1.00 91.62 272 SER A C 1
ATOM 2018 O O . SER A 1 272 ? -5.836 5.629 2.407 1.00 91.62 272 SER A O 1
ATOM 2020 N N . SER A 1 273 ? -4.025 6.370 1.292 1.00 92.94 273 SER A N 1
ATOM 2021 C CA . SER A 1 273 ? -3.264 6.804 2.467 1.00 92.94 273 SER A CA 1
ATOM 2022 C C . SER A 1 273 ? -3.664 8.214 2.889 1.00 92.94 273 SER A C 1
ATOM 2024 O O . SER A 1 273 ? -3.941 8.442 4.063 1.00 92.94 273 SER A O 1
ATOM 2026 N N . PHE A 1 274 ? -3.838 9.130 1.931 1.00 93.69 274 PHE A N 1
ATOM 2027 C CA . PHE A 1 274 ? -4.364 10.474 2.178 1.00 93.69 274 PHE A CA 1
ATOM 2028 C C . PHE A 1 274 ? -5.727 10.426 2.885 1.00 93.69 274 PHE A C 1
ATOM 2030 O O . PHE A 1 274 ? -5.906 11.074 3.913 1.00 93.69 274 PHE A O 1
ATOM 2037 N N . LYS A 1 275 ? -6.638 9.551 2.432 1.00 94.12 275 LYS A N 1
ATOM 2038 C CA . LYS A 1 275 ? -7.932 9.302 3.097 1.00 94.12 275 LYS A CA 1
ATOM 2039 C C . LYS A 1 275 ? -7.797 8.847 4.558 1.00 94.12 275 LYS A C 1
ATOM 2041 O O . LYS A 1 275 ? -8.617 9.231 5.384 1.00 94.12 275 LYS A O 1
ATOM 2046 N N . GLN A 1 276 ? -6.773 8.065 4.902 1.00 93.38 276 GLN A N 1
ATOM 2047 C CA . GLN A 1 276 ? -6.504 7.662 6.292 1.00 93.38 276 GLN A CA 1
ATOM 2048 C C . GLN A 1 276 ? -5.833 8.775 7.118 1.00 93.38 276 GLN A C 1
ATOM 2050 O O . GLN A 1 276 ? -6.031 8.841 8.330 1.00 93.38 276 GLN A O 1
ATOM 2055 N N . LEU A 1 277 ? -5.064 9.676 6.494 1.00 93.44 277 LEU A N 1
ATOM 2056 C CA . LEU A 1 277 ? -4.542 10.865 7.177 1.00 93.44 277 LEU A CA 1
ATOM 2057 C C . LEU A 1 277 ? -5.684 11.815 7.564 1.00 93.44 277 LEU A C 1
ATOM 2059 O O . LEU A 1 277 ? -5.721 12.261 8.711 1.00 93.44 277 LEU A O 1
ATOM 2063 N N . THR A 1 278 ? -6.642 12.035 6.655 1.00 94.94 278 THR A N 1
ATOM 2064 C CA . THR A 1 278 ? -7.838 12.876 6.852 1.00 94.94 278 THR A CA 1
ATOM 2065 C C . THR A 1 278 ? -8.972 12.196 7.640 1.00 94.94 278 THR A C 1
ATOM 2067 O O . THR A 1 278 ? -10.108 12.651 7.560 1.00 94.94 278 THR A O 1
ATOM 2070 N N . ASP A 1 279 ? -8.702 11.088 8.344 1.00 93.75 279 ASP A N 1
ATOM 2071 C CA . ASP A 1 279 ? -9.679 10.315 9.137 1.00 93.75 279 ASP A CA 1
ATOM 2072 C C . ASP A 1 279 ? -10.982 9.959 8.383 1.00 93.75 279 ASP A C 1
ATOM 2074 O O . ASP A 1 279 ? -12.074 9.940 8.952 1.00 93.75 279 ASP A O 1
ATOM 2078 N N . ALA A 1 280 ? -10.884 9.653 7.084 1.00 94.88 280 ALA A N 1
ATOM 2079 C CA . ALA A 1 280 ? -12.039 9.258 6.286 1.00 94.88 280 ALA A CA 1
ATOM 2080 C C . ALA A 1 280 ? -12.637 7.921 6.763 1.00 94.88 280 ALA A C 1
ATOM 2082 O O . ALA A 1 280 ? -11.935 7.010 7.217 1.00 94.88 280 ALA A O 1
ATOM 2083 N N . GLY A 1 281 ? -13.957 7.797 6.612 1.00 95.00 281 GLY A N 1
ATOM 2084 C CA . GLY A 1 281 ? -14.700 6.608 7.015 1.00 95.00 281 GLY A CA 1
ATOM 2085 C C . GLY A 1 281 ? -14.292 5.338 6.257 1.00 95.00 281 GLY A C 1
ATOM 2086 O O . GLY A 1 281 ? -13.912 5.378 5.084 1.00 95.00 281 GLY A O 1
ATOM 2087 N N . VAL A 1 282 ? -14.410 4.187 6.923 1.00 94.62 282 VAL A N 1
ATOM 2088 C CA . VAL A 1 282 ? -14.219 2.867 6.302 1.00 94.62 282 VAL A CA 1
ATOM 2089 C C . VAL A 1 282 ? -15.214 2.614 5.161 1.00 94.62 282 VAL A C 1
ATOM 2091 O O . VAL A 1 282 ? -16.293 3.202 5.102 1.00 94.62 282 VAL A O 1
ATOM 2094 N N . SER A 1 283 ? -14.872 1.682 4.263 1.00 94.56 283 SER A N 1
ATOM 2095 C CA . SER A 1 283 ? -15.735 1.316 3.132 1.00 94.56 283 SER A CA 1
ATOM 2096 C C . SER A 1 283 ? -17.139 0.879 3.575 1.00 94.56 283 SER A C 1
ATOM 2098 O O . SER A 1 283 ? -17.296 0.281 4.643 1.00 94.56 283 SER A O 1
ATOM 2100 N N . ALA A 1 284 ? -18.146 1.077 2.718 1.00 94.94 284 ALA A N 1
ATOM 2101 C CA . ALA A 1 284 ? -19.514 0.620 2.979 1.00 94.94 284 ALA A CA 1
ATOM 2102 C C . ALA A 1 284 ? -19.568 -0.880 3.334 1.00 94.94 284 ALA A C 1
ATOM 2104 O O . ALA A 1 284 ? -20.191 -1.251 4.322 1.00 94.94 284 ALA A O 1
ATOM 2105 N N . LYS A 1 285 ? -18.806 -1.730 2.625 1.00 95.94 285 LYS A N 1
ATOM 2106 C CA . LYS A 1 285 ? -18.667 -3.167 2.932 1.00 95.94 285 LYS A CA 1
ATOM 2107 C C . LYS A 1 285 ? -18.124 -3.418 4.347 1.00 95.94 285 LYS A C 1
ATOM 2109 O O . LYS A 1 285 ? -18.578 -4.341 5.024 1.00 95.94 285 LYS A O 1
ATOM 2114 N N . THR A 1 286 ? -17.182 -2.598 4.815 1.00 95.06 286 THR A N 1
ATOM 2115 C CA . THR A 1 286 ? -16.667 -2.651 6.193 1.00 95.06 286 THR A CA 1
ATOM 2116 C C . THR A 1 286 ? -17.735 -2.212 7.195 1.00 95.06 286 THR A C 1
ATOM 2118 O O . THR A 1 286 ? -17.972 -2.936 8.157 1.00 95.06 286 THR A O 1
ATOM 2121 N N . LYS A 1 287 ? -18.431 -1.091 6.951 1.00 95.88 287 LYS A N 1
ATOM 2122 C CA . LYS A 1 287 ? -19.523 -0.603 7.813 1.00 95.88 287 LYS A CA 1
ATOM 2123 C C . LYS A 1 287 ? -20.655 -1.631 7.934 1.00 95.88 287 LYS A C 1
ATOM 2125 O O . LYS A 1 287 ? -21.053 -1.957 9.049 1.00 95.88 287 LYS A O 1
ATOM 2130 N N . SER A 1 288 ? -21.094 -2.229 6.825 1.00 95.62 288 SER A N 1
ATOM 2131 C CA . SER A 1 288 ? -22.055 -3.340 6.835 1.00 95.62 288 SER A CA 1
ATOM 2132 C C . SER A 1 288 ? -21.526 -4.556 7.598 1.00 95.62 288 SER A C 1
ATOM 2134 O O . SER A 1 288 ? -22.281 -5.161 8.345 1.00 95.62 288 SER A O 1
ATOM 2136 N N . SER A 1 289 ? -20.234 -4.893 7.487 1.00 95.88 289 SER A N 1
ATOM 2137 C CA . SER A 1 289 ? -19.641 -6.002 8.260 1.00 95.88 289 SER A CA 1
ATOM 2138 C C . SER A 1 289 ? -19.685 -5.760 9.776 1.00 95.88 289 SER A C 1
ATOM 2140 O O . SER A 1 289 ? -19.892 -6.706 10.529 1.00 95.88 289 SER A O 1
ATOM 2142 N N . LEU A 1 290 ? -19.496 -4.513 10.227 1.00 96.50 290 LEU A N 1
ATOM 2143 C CA . LEU A 1 290 ? -19.592 -4.139 11.645 1.00 96.50 290 LEU A CA 1
ATOM 2144 C C . LEU A 1 290 ? -21.051 -4.171 12.136 1.00 96.50 290 LEU A C 1
ATOM 2146 O O . LEU A 1 290 ? -21.314 -4.671 13.223 1.00 96.50 290 LEU A O 1
ATOM 2150 N N . LEU A 1 291 ? -22.007 -3.713 11.319 1.00 95.44 291 LEU A N 1
ATOM 2151 C CA . LEU A 1 291 ? -23.440 -3.795 11.635 1.00 95.44 291 LEU A CA 1
ATOM 2152 C C . LEU A 1 291 ? -23.940 -5.250 11.691 1.00 95.44 291 LEU A C 1
ATOM 2154 O O . LEU A 1 291 ? -24.646 -5.612 12.628 1.00 95.44 291 LEU A O 1
ATOM 2158 N N . LEU A 1 292 ? -23.521 -6.104 10.749 1.00 94.50 292 LEU A N 1
ATOM 2159 C CA . LEU A 1 292 ? -23.808 -7.546 10.766 1.00 94.50 292 LEU A CA 1
ATOM 2160 C C . LEU A 1 292 ? -23.261 -8.219 12.035 1.00 94.50 292 LEU A C 1
ATOM 2162 O O . LEU A 1 292 ? -23.951 -9.035 12.638 1.00 94.50 292 LEU A O 1
ATOM 2166 N N . ALA A 1 293 ? -22.062 -7.837 12.489 1.00 95.06 293 ALA A N 1
ATOM 2167 C CA . ALA A 1 293 ? -21.488 -8.353 13.732 1.00 95.06 293 ALA A CA 1
ATOM 2168 C C . ALA A 1 293 ? -22.303 -7.980 14.986 1.00 95.06 293 ALA A C 1
ATOM 2170 O O . ALA A 1 293 ? -22.261 -8.715 15.968 1.00 95.06 293 ALA A O 1
ATOM 2171 N N . LEU A 1 294 ? -23.063 -6.878 14.961 1.00 94.00 294 LEU A N 1
ATOM 2172 C CA . LEU A 1 294 ? -23.912 -6.438 16.076 1.00 94.00 294 LEU A CA 1
ATOM 2173 C C . LEU A 1 294 ? -25.328 -7.039 16.055 1.00 94.00 294 LEU A C 1
ATOM 2175 O O . LEU A 1 294 ? -26.026 -6.952 17.063 1.00 94.00 294 LEU A O 1
ATOM 2179 N N . GLN A 1 295 ? -25.751 -7.698 14.968 1.00 91.75 295 GLN A N 1
ATOM 2180 C CA . GLN A 1 295 ? -27.077 -8.331 14.879 1.00 91.75 295 GLN A CA 1
ATOM 2181 C C . GLN A 1 295 ? -27.401 -9.315 16.024 1.00 91.75 295 GLN A C 1
ATOM 2183 O O . GLN A 1 295 ? -28.536 -9.277 16.494 1.00 91.75 295 GLN A O 1
ATOM 2188 N N . PRO A 1 296 ? -26.465 -10.136 16.551 1.00 89.12 296 PRO A N 1
ATOM 2189 C CA . PRO A 1 296 ? -26.739 -11.015 17.695 1.00 89.12 296 PRO A CA 1
ATOM 2190 C C . PRO A 1 296 ? -26.999 -10.290 19.027 1.00 89.12 296 PRO A C 1
ATOM 2192 O O . PRO A 1 296 ? -27.424 -10.929 19.987 1.00 89.12 296 PRO A O 1
ATOM 2195 N N . LEU A 1 297 ? -26.720 -8.982 19.113 1.00 88.62 297 LEU A N 1
ATOM 2196 C CA . LEU A 1 297 ? -27.017 -8.147 20.283 1.00 88.62 297 LEU A CA 1
ATOM 2197 C C . LEU A 1 297 ? -28.334 -7.365 20.141 1.00 88.62 297 LEU A C 1
ATOM 2199 O O . LEU A 1 297 ? -28.817 -6.833 21.137 1.00 88.62 297 LEU A O 1
ATOM 2203 N N . LEU A 1 298 ? -28.894 -7.285 18.929 1.00 87.56 298 LEU A N 1
ATOM 2204 C CA . LEU A 1 298 ? -30.119 -6.545 18.618 1.00 87.56 298 LEU A CA 1
ATOM 2205 C C . LEU A 1 298 ? -31.386 -7.398 18.828 1.00 87.56 298 LEU A C 1
ATOM 2207 O O . LEU A 1 298 ? -31.315 -8.633 18.834 1.00 87.56 298 LEU A O 1
ATOM 2211 N N . PRO A 1 299 ? -32.574 -6.777 18.959 1.00 78.69 299 PRO A N 1
ATOM 2212 C CA . PRO A 1 299 ? -33.821 -7.511 19.109 1.00 78.69 299 PRO A CA 1
ATOM 2213 C C . PRO A 1 299 ? -34.153 -8.244 17.807 1.00 78.69 299 PRO A C 1
ATOM 2215 O O . PRO A 1 299 ? -34.302 -7.638 16.746 1.00 78.69 299 PRO A O 1
ATOM 2218 N N . SER A 1 300 ? -34.283 -9.570 17.865 1.00 66.12 300 SER A N 1
ATOM 2219 C CA . SER A 1 300 ? -34.692 -10.358 16.700 1.00 66.12 300 SER A CA 1
ATOM 2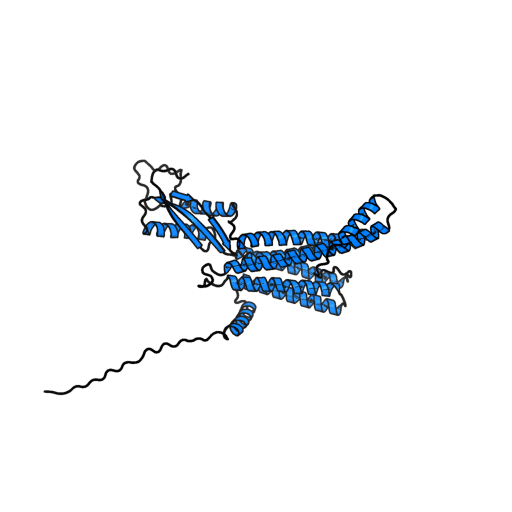220 C C . SER A 1 300 ? -36.164 -10.077 16.380 1.00 66.12 300 SER A C 1
ATOM 2222 O O . SER A 1 300 ? -37.046 -10.595 17.065 1.00 66.12 300 SER A O 1
ATOM 2224 N N . ALA A 1 301 ? -36.428 -9.300 15.323 1.00 56.19 301 ALA A N 1
ATOM 2225 C CA . ALA A 1 301 ? -37.770 -8.852 14.916 1.00 56.19 301 ALA A CA 1
ATOM 2226 C C . ALA A 1 301 ? -38.803 -9.981 14.688 1.00 56.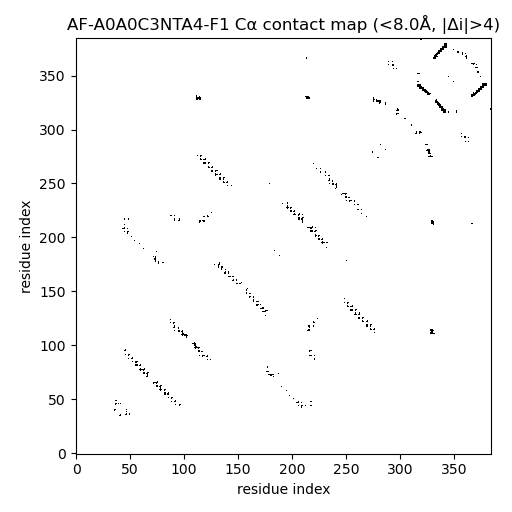19 301 ALA A C 1
ATOM 2228 O O . ALA A 1 301 ? -40.001 -9.725 14.628 1.00 56.19 301 ALA A O 1
ATOM 2229 N N . SER A 1 302 ? -38.347 -11.230 14.572 1.00 45.91 302 SER A N 1
ATOM 2230 C CA . SER A 1 302 ? -39.155 -12.438 14.381 1.00 45.91 302 SER A CA 1
ATOM 2231 C C . SER A 1 302 ? -39.422 -13.259 15.658 1.00 45.91 302 SER A C 1
ATOM 2233 O O . SER A 1 302 ? -40.092 -14.287 15.569 1.00 45.91 302 SER A O 1
ATOM 2235 N N . ARG A 1 303 ? -38.971 -12.839 16.855 1.00 49.94 303 ARG A N 1
ATOM 2236 C CA . ARG A 1 303 ? -39.420 -13.456 18.123 1.00 49.94 303 ARG A CA 1
ATOM 2237 C C . ARG A 1 303 ? -40.789 -12.903 18.537 1.00 49.94 303 ARG A C 1
ATOM 2239 O O . ARG A 1 303 ? -40.883 -12.016 19.382 1.00 49.94 303 ARG A O 1
ATOM 2246 N N . THR A 1 304 ? -41.858 -13.495 18.008 1.00 42.28 304 THR A N 1
ATOM 2247 C CA . THR A 1 304 ? -43.180 -13.452 18.648 1.00 42.28 304 THR A CA 1
ATOM 2248 C C . THR A 1 304 ? -43.107 -14.166 20.000 1.00 42.28 304 THR A C 1
ATOM 2250 O O . THR A 1 304 ? -43.235 -15.385 20.097 1.00 42.28 304 THR A O 1
ATOM 2253 N N . LEU A 1 305 ? -42.852 -13.401 21.064 1.00 48.41 305 LEU A N 1
ATOM 2254 C CA . LEU A 1 305 ? -42.895 -13.904 22.436 1.00 48.41 305 LEU A CA 1
ATOM 2255 C C . LEU A 1 305 ? -44.296 -14.476 22.734 1.00 48.41 305 LEU A C 1
ATOM 2257 O O . LEU A 1 305 ? -45.288 -13.800 22.444 1.00 48.41 305 LEU A O 1
ATOM 2261 N N . PRO A 1 306 ? -44.410 -15.682 23.325 1.00 48.91 306 PRO A N 1
ATOM 2262 C CA . PRO A 1 306 ? -45.689 -16.190 23.806 1.00 48.91 306 PRO A CA 1
ATOM 2263 C C . PRO A 1 306 ? -46.317 -15.202 24.793 1.00 48.91 306 PRO A C 1
ATOM 2265 O O . PRO A 1 306 ? -45.649 -14.734 25.718 1.00 48.91 306 PRO A O 1
ATOM 2268 N N . GLN A 1 307 ? -47.598 -14.878 24.606 1.00 40.88 307 GLN A N 1
ATOM 2269 C CA . GLN A 1 307 ? -48.303 -13.931 25.472 1.00 40.88 307 GLN A CA 1
ATOM 2270 C C . GLN A 1 307 ? -48.260 -14.421 26.931 1.00 40.88 307 GLN A C 1
ATOM 2272 O O . GLN A 1 307 ? -48.715 -15.520 27.235 1.00 40.88 307 GLN A O 1
ATOM 2277 N N . GLY A 1 308 ? -47.678 -13.610 27.820 1.00 49.69 308 GLY A N 1
ATOM 2278 C CA . GLY A 1 308 ? -47.470 -13.937 29.238 1.00 49.69 308 GLY A CA 1
ATOM 2279 C C . GLY A 1 308 ? -46.049 -14.385 29.612 1.00 49.69 308 GLY A C 1
ATOM 2280 O O . GLY A 1 308 ? -45.695 -14.325 30.788 1.00 49.69 308 GLY A O 1
ATOM 2281 N N . ALA A 1 309 ? -45.194 -14.757 28.653 1.00 46.75 309 ALA A N 1
ATOM 2282 C CA . ALA A 1 309 ? -43.788 -15.055 28.927 1.00 46.75 309 ALA A CA 1
ATOM 2283 C C . ALA A 1 309 ? -42.966 -13.756 29.006 1.00 46.75 309 ALA A C 1
ATOM 2285 O O . ALA A 1 309 ? -42.620 -13.159 27.985 1.00 46.75 309 ALA A O 1
ATOM 2286 N N . ALA A 1 310 ? -42.631 -13.316 30.223 1.00 44.88 310 ALA A N 1
ATOM 2287 C CA . ALA A 1 310 ? -41.723 -12.190 30.421 1.00 44.88 310 ALA A CA 1
ATOM 2288 C C . ALA A 1 310 ? -40.340 -12.517 29.829 1.00 44.88 310 ALA A C 1
ATOM 2290 O O . ALA A 1 310 ? -39.667 -13.442 30.286 1.00 44.88 310 ALA A O 1
ATOM 2291 N N . ALA A 1 311 ? -39.912 -11.755 28.819 1.00 46.12 311 ALA A N 1
ATOM 2292 C CA . ALA A 1 311 ? -38.583 -11.912 28.238 1.00 46.12 311 ALA A CA 1
ATOM 2293 C C . ALA A 1 311 ? -37.495 -11.711 29.315 1.00 46.12 311 ALA A C 1
ATOM 2295 O O . ALA A 1 311 ? -37.633 -10.815 30.158 1.00 46.12 311 ALA A O 1
ATOM 2296 N N . PRO A 1 312 ? -36.406 -12.505 29.309 1.00 45.94 312 PRO A N 1
ATOM 2297 C CA . PRO A 1 312 ? -35.330 -12.358 30.282 1.00 45.94 312 PRO A CA 1
ATOM 2298 C C . PRO A 1 312 ? -34.703 -10.962 30.166 1.00 45.94 312 PRO A C 1
ATOM 2300 O O . PRO A 1 312 ? -34.025 -10.650 29.187 1.00 45.94 312 PRO A O 1
ATOM 2303 N N . ARG A 1 313 ? -34.924 -10.125 31.194 1.00 50.59 313 ARG A N 1
ATOM 2304 C CA . ARG A 1 313 ? -34.582 -8.684 31.234 1.00 50.59 313 ARG A CA 1
ATOM 2305 C C . ARG A 1 313 ? -33.144 -8.331 30.819 1.00 50.59 313 ARG A C 1
ATOM 2307 O O . ARG A 1 313 ? -32.905 -7.186 30.468 1.00 50.59 313 ARG A O 1
ATOM 2314 N N . ALA A 1 314 ? -32.204 -9.275 30.872 1.00 48.25 314 ALA A N 1
ATOM 2315 C CA . ALA A 1 314 ? -30.782 -9.061 30.593 1.00 48.25 314 ALA A CA 1
ATOM 2316 C C . ALA A 1 314 ? -30.347 -9.307 29.127 1.00 48.25 314 ALA A C 1
ATOM 2318 O O . ALA A 1 314 ? -29.224 -8.947 28.754 1.00 48.25 314 ALA A O 1
ATOM 2319 N N . GLU A 1 315 ? -31.172 -9.945 28.285 1.00 54.06 315 GLU A N 1
ATOM 2320 C CA . GLU A 1 315 ? -30.708 -10.383 26.956 1.00 54.06 315 GLU A CA 1
ATOM 2321 C C . GLU A 1 315 ? -30.655 -9.242 25.927 1.00 54.06 315 GLU A C 1
ATOM 2323 O O . GLU A 1 315 ? -29.608 -9.046 25.301 1.00 54.06 315 GLU A O 1
ATOM 2328 N N . GLN A 1 316 ? -31.739 -8.468 25.797 1.00 65.12 316 GLN A N 1
ATOM 2329 C CA . GLN A 1 316 ? -31.946 -7.448 24.753 1.00 65.12 316 GLN A CA 1
ATOM 2330 C C . GLN A 1 316 ? -31.923 -6.020 25.326 1.00 65.12 316 GLN A C 1
ATOM 2332 O O . GLN A 1 316 ? -32.909 -5.291 25.287 1.00 65.12 316 GLN A O 1
ATOM 2337 N N . LEU A 1 317 ? -30.773 -5.625 25.883 1.00 82.31 317 LEU A N 1
ATOM 2338 C CA . LEU A 1 317 ? -30.546 -4.268 26.408 1.00 82.31 317 LEU A CA 1
ATOM 2339 C C . LEU A 1 317 ? -30.281 -3.227 25.303 1.00 82.31 317 LEU A C 1
ATOM 2341 O O . LEU A 1 317 ? -30.436 -2.032 25.534 1.00 82.31 317 LEU A O 1
ATOM 2345 N N . LEU A 1 318 ? -29.863 -3.684 24.119 1.00 88.31 318 LEU A N 1
ATOM 2346 C CA . LEU A 1 318 ? -29.630 -2.872 22.928 1.00 88.31 318 LEU A CA 1
ATOM 2347 C C . LEU A 1 318 ? -30.863 -2.957 22.025 1.00 88.31 318 LEU A C 1
ATOM 2349 O O . LEU A 1 318 ? -31.203 -4.039 21.554 1.00 88.31 318 LEU A O 1
ATOM 2353 N N . LEU A 1 319 ? -31.517 -1.823 21.785 1.00 88.81 319 LEU A N 1
ATOM 2354 C CA . LEU A 1 319 ? -32.722 -1.714 20.957 1.00 88.81 319 LEU A CA 1
ATOM 2355 C C . LEU A 1 319 ? -32.389 -1.382 19.495 1.00 88.81 319 LEU A C 1
ATOM 2357 O O . LEU A 1 319 ? -33.080 -1.832 18.586 1.00 88.81 319 LEU A O 1
ATOM 2361 N N . GLY A 1 320 ? -31.319 -0.615 19.270 1.00 90.69 320 GLY A N 1
ATOM 2362 C CA . GLY A 1 320 ? -30.892 -0.146 17.951 1.00 90.69 320 GLY A CA 1
ATOM 2363 C C . GLY A 1 320 ? -29.454 0.371 17.951 1.00 90.69 320 GLY A C 1
ATOM 2364 O O . GLY A 1 320 ? -28.885 0.645 19.010 1.00 90.69 320 GLY A O 1
ATOM 2365 N N . VAL A 1 321 ? -28.864 0.508 16.761 1.00 93.75 321 VAL A N 1
ATOM 2366 C CA . VAL A 1 321 ? -27.521 1.079 16.560 1.00 93.75 321 VAL A CA 1
ATOM 2367 C C . VAL A 1 321 ? -27.583 2.127 15.458 1.00 93.75 321 VAL A C 1
ATOM 2369 O O . VAL A 1 321 ? -27.857 1.806 14.304 1.00 93.75 321 VAL A O 1
ATOM 2372 N N . GLU A 1 322 ? -27.272 3.368 15.813 1.00 93.50 322 GLU A N 1
ATOM 2373 C CA . GLU A 1 322 ? -27.303 4.528 14.924 1.00 93.50 322 GLU A CA 1
ATOM 2374 C C . GLU A 1 322 ? -25.940 5.225 14.863 1.00 93.50 322 GLU A C 1
ATOM 2376 O O . GLU A 1 322 ? -25.039 4.958 15.660 1.00 93.50 322 GLU A O 1
ATOM 2381 N N . ASP A 1 323 ? -25.771 6.078 13.848 1.00 93.94 323 ASP A N 1
ATOM 2382 C CA . ASP A 1 323 ? -24.556 6.861 13.581 1.00 93.94 323 ASP A CA 1
ATOM 2383 C C . ASP A 1 323 ? -23.233 6.072 13.717 1.00 93.94 323 ASP A C 1
ATOM 2385 O O . ASP A 1 323 ? -22.230 6.585 14.206 1.00 93.94 323 ASP A O 1
ATOM 2389 N N . LEU A 1 324 ? -23.212 4.800 13.283 1.00 96.38 324 LEU A N 1
ATOM 2390 C CA . LEU A 1 324 ? -21.988 3.995 13.328 1.00 96.38 324 LEU A CA 1
ATOM 2391 C C . LEU A 1 324 ? -20.946 4.592 12.374 1.00 96.38 324 LEU A C 1
ATOM 2393 O O . LEU A 1 324 ? -21.057 4.488 11.143 1.00 96.38 324 LEU A O 1
ATOM 2397 N N . ARG A 1 325 ? -19.918 5.199 12.956 1.00 96.44 325 ARG A N 1
ATOM 2398 C CA . ARG A 1 325 ? -18.729 5.740 12.302 1.00 96.44 325 ARG A CA 1
ATOM 2399 C C . ARG A 1 325 ? -17.565 4.806 12.600 1.00 96.44 325 ARG A C 1
ATOM 2401 O O . ARG A 1 325 ? -17.435 4.277 13.698 1.00 96.44 325 ARG A O 1
ATOM 2408 N N . ALA A 1 326 ? -16.701 4.598 11.620 1.00 96.75 326 ALA A N 1
ATOM 2409 C CA . ALA A 1 326 ? -15.442 3.911 11.853 1.00 96.75 326 ALA A CA 1
ATOM 2410 C C . ALA A 1 326 ? -14.373 4.471 10.923 1.00 96.75 326 ALA A C 1
ATOM 2412 O O . ALA A 1 326 ? -14.651 4.713 9.746 1.00 96.75 326 ALA A O 1
ATOM 2413 N N . THR A 1 327 ? -13.164 4.656 11.442 1.00 95.50 327 THR A N 1
ATOM 2414 C CA . THR A 1 327 ? -12.006 5.197 10.718 1.00 95.50 327 THR A CA 1
ATOM 2415 C C . THR A 1 327 ? -10.813 4.257 10.879 1.00 95.50 327 THR A C 1
ATOM 2417 O O . THR A 1 327 ? -10.710 3.522 11.865 1.00 95.50 327 THR A O 1
ATOM 2420 N N . ARG A 1 328 ? -9.910 4.239 9.892 1.00 92.75 328 ARG A N 1
ATOM 2421 C CA . ARG A 1 328 ? -8.670 3.447 9.937 1.00 92.75 328 ARG A CA 1
ATOM 2422 C C . ARG A 1 328 ? -7.468 4.371 10.086 1.00 92.75 328 ARG A C 1
ATOM 2424 O O . ARG A 1 328 ? -7.312 5.310 9.312 1.00 92.75 328 ARG A O 1
ATOM 2431 N N . ALA A 1 329 ? -6.578 4.021 11.006 1.00 90.56 329 ALA A N 1
ATOM 2432 C CA . ALA A 1 329 ? -5.246 4.587 11.125 1.00 90.56 329 ALA A CA 1
ATOM 2433 C C . ALA A 1 329 ? -4.222 3.446 11.069 1.00 90.56 329 ALA A C 1
ATOM 2435 O O . ALA A 1 329 ? -3.888 2.848 12.090 1.00 90.56 329 ALA A O 1
ATOM 2436 N N . GLY A 1 330 ? -3.727 3.130 9.871 1.00 89.62 330 GLY A N 1
ATOM 2437 C CA . GLY A 1 330 ? -2.733 2.074 9.694 1.00 89.62 330 GLY A CA 1
ATOM 2438 C C . GLY A 1 330 ? -3.334 0.680 9.894 1.00 89.62 330 GLY A C 1
ATOM 2439 O O . GLY A 1 330 ? -4.346 0.324 9.286 1.00 89.62 330 GLY A O 1
ATOM 2440 N N . SER A 1 331 ? -2.708 -0.094 10.777 1.00 89.12 331 SER A N 1
ATOM 2441 C CA . SER A 1 331 ? -3.172 -1.413 11.220 1.00 89.12 331 SER A CA 1
ATOM 2442 C C . SER A 1 331 ? -4.340 -1.369 12.224 1.00 89.12 331 SER A C 1
ATOM 2444 O O . SER A 1 331 ? -4.928 -2.412 12.507 1.00 89.12 331 SER A O 1
ATOM 2446 N N . LEU A 1 332 ? -4.718 -0.187 12.739 1.00 91.94 332 LEU A N 1
ATOM 2447 C CA . LEU A 1 332 ? -5.794 -0.025 13.728 1.00 91.94 332 LEU A CA 1
ATOM 2448 C C . LEU A 1 332 ? -7.058 0.628 13.147 1.00 91.94 332 LEU A C 1
ATOM 2450 O O . LEU A 1 332 ? -6.999 1.478 12.253 1.00 91.94 332 LEU A O 1
ATOM 2454 N N . MET A 1 333 ? -8.208 0.271 13.717 1.00 93.94 333 MET A N 1
ATOM 2455 C CA . MET A 1 333 ? -9.531 0.808 13.411 1.00 93.94 333 MET A CA 1
ATOM 2456 C C . MET A 1 333 ? -10.216 1.307 14.688 1.00 93.94 333 MET A C 1
ATOM 2458 O O . MET A 1 333 ? -10.275 0.597 15.691 1.00 93.94 333 MET A O 1
ATOM 2462 N N . PHE A 1 334 ? -10.761 2.517 14.625 1.00 95.38 334 PHE A N 1
ATOM 2463 C CA . PHE A 1 334 ? -11.539 3.144 15.692 1.00 95.38 334 PHE A CA 1
ATOM 2464 C C . PHE A 1 334 ? -13.014 3.104 15.285 1.00 95.38 334 PHE A C 1
ATOM 2466 O O . PHE A 1 334 ? -13.320 3.357 14.117 1.00 95.38 334 PHE A O 1
ATOM 2473 N N . VAL A 1 335 ? -13.915 2.767 16.211 1.00 97.81 335 VAL A N 1
ATOM 2474 C CA . VAL A 1 335 ? -15.366 2.707 15.959 1.00 97.81 335 VAL A CA 1
ATOM 2475 C C . VAL A 1 335 ? -16.105 3.557 16.989 1.00 97.81 335 VAL A C 1
ATOM 2477 O O . VAL A 1 335 ? -15.995 3.306 18.185 1.00 97.81 335 VAL A O 1
ATOM 2480 N N . ASP A 1 336 ? -16.899 4.513 16.524 1.00 97.44 336 ASP A N 1
ATOM 2481 C CA . ASP A 1 336 ? -17.802 5.319 17.347 1.00 97.44 336 ASP A CA 1
ATOM 2482 C C . ASP A 1 336 ? -19.245 4.986 16.926 1.00 97.44 336 ASP A C 1
ATOM 2484 O O . ASP A 1 336 ? -19.540 4.939 15.730 1.00 97.44 336 ASP A O 1
ATOM 2488 N N . LEU A 1 337 ? -20.154 4.724 17.869 1.00 97.56 337 LEU A N 1
ATOM 2489 C CA . LEU A 1 337 ? -21.566 4.448 17.560 1.00 97.56 337 LEU A CA 1
ATOM 2490 C C . LEU A 1 337 ? -22.519 4.945 18.649 1.00 97.56 337 LEU A C 1
ATOM 2492 O O . LEU A 1 337 ? -22.139 5.048 19.818 1.00 97.56 337 LEU A O 1
ATOM 2496 N N . THR A 1 338 ? -23.773 5.187 18.268 1.00 97.44 338 THR A N 1
ATOM 2497 C CA . THR A 1 338 ? -24.872 5.443 19.202 1.00 97.44 338 THR A CA 1
ATOM 2498 C C . THR A 1 338 ? -25.677 4.160 19.411 1.00 97.44 338 THR A C 1
ATOM 2500 O O . THR A 1 338 ? -26.163 3.555 18.457 1.00 97.44 338 THR A O 1
ATOM 2503 N N . ALA A 1 339 ? -25.809 3.729 20.662 1.00 95.81 339 ALA A N 1
ATOM 2504 C CA . ALA A 1 339 ? -26.600 2.582 21.085 1.00 95.81 339 ALA A CA 1
ATOM 2505 C C . ALA A 1 339 ? -27.924 3.063 21.690 1.00 95.81 339 ALA A C 1
ATOM 2507 O O . ALA A 1 339 ? -27.929 3.700 22.748 1.00 95.81 339 ALA A O 1
ATOM 2508 N N . LYS A 1 340 ? -29.042 2.722 21.043 1.00 93.88 340 LYS A N 1
ATOM 2509 C CA . LYS A 1 340 ? -30.384 2.977 21.578 1.00 93.88 340 LYS A CA 1
ATOM 2510 C C . LYS A 1 340 ? -30.716 1.941 22.648 1.00 93.88 340 LYS A C 1
ATOM 2512 O O . LYS A 1 340 ? -30.582 0.740 22.407 1.00 93.88 340 LYS A O 1
ATOM 2517 N N . VAL A 1 341 ? -31.114 2.406 23.829 1.00 93.19 341 VAL A N 1
ATOM 2518 C CA . VAL A 1 341 ? -31.328 1.596 25.043 1.00 93.19 341 VAL A CA 1
ATOM 2519 C C . VAL A 1 341 ? -32.599 2.039 25.782 1.00 93.19 341 VAL A C 1
ATOM 2521 O O . VAL A 1 341 ? -33.038 3.168 25.580 1.00 93.19 341 VAL A O 1
ATOM 2524 N N . PRO A 1 342 ? -33.211 1.211 26.650 1.00 91.12 342 PRO A N 1
ATOM 2525 C CA . PRO A 1 342 ? -34.368 1.638 27.440 1.00 91.12 342 PRO A CA 1
ATOM 2526 C C . PRO A 1 342 ? -34.022 2.782 28.408 1.00 91.12 342 PRO A C 1
ATOM 2528 O O . PRO A 1 342 ? -32.985 2.730 29.069 1.00 91.12 342 PRO A O 1
ATOM 2531 N N . GLN A 1 343 ? -34.921 3.758 28.586 1.00 89.75 343 GLN A N 1
ATOM 2532 C CA . GLN A 1 343 ? -34.773 4.820 29.604 1.00 89.75 343 GLN A CA 1
ATOM 2533 C C . GLN A 1 343 ? -34.518 4.294 31.033 1.00 89.75 343 GLN A C 1
ATOM 2535 O O . GLN A 1 343 ? -33.864 4.963 31.827 1.00 89.75 343 GLN A O 1
ATOM 2540 N N . SER A 1 344 ? -35.011 3.098 31.373 1.00 88.19 344 SER A N 1
ATOM 2541 C CA . SER A 1 344 ? -34.869 2.495 32.707 1.00 88.19 344 SER A CA 1
ATOM 2542 C C . SER A 1 344 ? -33.545 1.747 32.941 1.00 88.19 344 SER A C 1
ATOM 2544 O O . SER A 1 344 ? -33.439 1.006 33.919 1.00 88.19 344 SER A O 1
ATOM 2546 N N . LEU A 1 345 ? -32.576 1.835 32.024 1.00 89.00 345 LEU A N 1
ATOM 2547 C CA . LEU A 1 345 ? -31.325 1.075 32.087 1.00 89.00 345 LEU A CA 1
ATOM 2548 C C . LEU A 1 345 ? -30.326 1.709 33.075 1.00 89.00 345 LEU A C 1
ATOM 2550 O O . LEU A 1 345 ? -30.104 2.919 33.042 1.00 89.00 345 LEU A O 1
ATOM 2554 N N . SER A 1 346 ? -29.697 0.913 33.950 1.00 92.25 346 SER A N 1
ATOM 2555 C CA . SER A 1 346 ? -28.745 1.454 34.932 1.00 92.25 346 SER A CA 1
ATOM 2556 C C . SER A 1 346 ? -27.369 1.755 34.322 1.00 92.25 346 SER A C 1
ATOM 2558 O O . SER A 1 346 ? -26.978 1.176 33.310 1.00 92.25 346 SER A O 1
ATOM 2560 N N . VAL A 1 347 ? -26.582 2.613 34.983 1.00 93.88 347 VAL A N 1
ATOM 2561 C CA . VAL A 1 347 ? -25.199 2.936 34.565 1.00 93.88 347 VAL A CA 1
ATOM 2562 C C . VAL A 1 347 ? -24.268 1.709 34.640 1.00 93.88 347 VAL A C 1
ATOM 2564 O O . VAL A 1 347 ? -23.320 1.581 33.867 1.00 93.88 347 VAL A O 1
ATOM 2567 N N . SER A 1 348 ? -24.558 0.758 35.532 1.00 92.94 348 SER A N 1
ATOM 2568 C CA . SER A 1 348 ? -23.901 -0.555 35.556 1.00 92.94 348 SER A CA 1
ATOM 2569 C C . SER A 1 348 ? -24.247 -1.400 34.325 1.00 92.94 348 SER A C 1
ATOM 2571 O O . SER A 1 348 ? -23.361 -2.037 33.753 1.00 92.94 348 SER A O 1
ATOM 2573 N N . ASP A 1 349 ? -25.505 -1.376 33.880 1.00 91.81 349 ASP A N 1
ATOM 2574 C CA . ASP A 1 349 ? -25.956 -2.147 32.719 1.00 91.81 349 ASP A CA 1
ATOM 2575 C C . ASP A 1 349 ? -25.458 -1.545 31.397 1.00 91.81 349 ASP A C 1
ATOM 2577 O O . ASP A 1 349 ? -25.081 -2.295 30.495 1.00 91.81 349 ASP A O 1
ATOM 2581 N N . THR A 1 350 ? -25.383 -0.212 31.274 1.00 93.06 350 THR A N 1
ATOM 2582 C CA . THR A 1 350 ? -24.764 0.436 30.103 1.00 93.06 350 THR A CA 1
ATOM 2583 C C . THR A 1 350 ? -23.280 0.094 30.009 1.00 93.06 350 THR A C 1
ATOM 2585 O O . THR A 1 350 ? -22.820 -0.274 28.931 1.00 93.06 350 THR A O 1
ATOM 2588 N N . SER A 1 351 ? -22.538 0.091 31.123 1.00 94.19 351 SER A N 1
ATOM 2589 C CA . SER A 1 351 ? -21.133 -0.345 31.129 1.00 94.19 351 SER A CA 1
ATOM 2590 C C . SER A 1 351 ? -20.979 -1.834 30.775 1.00 94.19 351 SER A C 1
ATOM 2592 O O . SER A 1 351 ? -20.094 -2.208 29.998 1.00 94.19 351 SER A O 1
ATOM 2594 N N . ALA A 1 352 ? -21.870 -2.706 31.261 1.00 93.62 352 ALA A N 1
ATOM 2595 C CA . ALA A 1 352 ? -21.893 -4.116 30.862 1.00 93.62 352 ALA A CA 1
ATOM 2596 C C . ALA A 1 352 ? -22.209 -4.293 29.361 1.00 93.62 352 ALA A C 1
ATOM 2598 O O . ALA A 1 352 ? -21.617 -5.150 28.694 1.00 93.62 352 ALA A O 1
ATOM 2599 N N . LEU A 1 353 ? -23.100 -3.465 28.809 1.00 94.00 353 LEU A N 1
ATOM 2600 C CA . LEU A 1 353 ? -23.455 -3.461 27.391 1.00 94.00 353 LEU A CA 1
ATOM 2601 C C . LEU A 1 353 ? -22.333 -2.896 26.504 1.00 94.00 353 LEU A C 1
ATOM 2603 O O . LEU A 1 353 ? -22.040 -3.486 25.466 1.00 94.00 353 LEU A O 1
ATOM 2607 N N . GLU A 1 354 ? -21.648 -1.829 26.921 1.00 95.69 354 GLU A N 1
ATOM 2608 C CA . GLU A 1 354 ? -20.459 -1.296 26.239 1.00 95.69 354 GLU A CA 1
ATOM 2609 C C . GLU A 1 354 ? -19.378 -2.376 26.116 1.00 95.69 354 GLU A C 1
ATOM 2611 O O . GLU A 1 354 ? -18.848 -2.616 25.030 1.00 95.69 354 GLU A O 1
ATOM 2616 N N . ASN A 1 355 ? -19.116 -3.107 27.204 1.00 95.50 355 ASN A N 1
ATOM 2617 C CA . ASN A 1 355 ? -18.175 -4.225 27.208 1.00 95.50 355 ASN A CA 1
ATOM 2618 C C . ASN A 1 355 ? -18.605 -5.376 26.275 1.00 95.50 355 ASN A C 1
ATOM 2620 O O . ASN A 1 355 ? -17.741 -5.986 25.640 1.00 95.50 355 ASN A O 1
ATOM 2624 N N . ARG A 1 356 ? -19.913 -5.660 26.140 1.00 94.62 356 ARG A N 1
ATOM 2625 C CA . ARG A 1 356 ? -20.445 -6.626 25.152 1.00 94.62 356 ARG A CA 1
ATOM 2626 C C . ARG A 1 356 ? -20.210 -6.135 23.718 1.00 94.62 356 ARG A C 1
ATOM 2628 O O . ARG A 1 356 ? -19.579 -6.845 22.942 1.00 94.62 356 ARG A O 1
ATOM 2635 N N . ILE A 1 357 ? -20.645 -4.917 23.388 1.00 96.06 357 ILE A N 1
ATOM 2636 C CA . ILE A 1 357 ? -20.507 -4.303 22.052 1.00 96.06 357 ILE A CA 1
ATOM 2637 C C . ILE A 1 357 ? -19.030 -4.230 21.631 1.00 96.06 357 ILE A C 1
ATOM 2639 O O . ILE A 1 357 ? -18.664 -4.673 20.541 1.00 96.06 357 ILE A O 1
ATOM 2643 N N . SER A 1 358 ? -18.169 -3.727 22.520 1.00 96.75 358 SER A N 1
ATOM 2644 C CA . SER A 1 358 ? -16.726 -3.593 22.296 1.00 96.75 358 SER A CA 1
ATOM 2645 C C . SER A 1 358 ? -16.064 -4.950 22.041 1.00 96.75 358 SER A C 1
ATOM 2647 O O . SER A 1 358 ? -15.279 -5.084 21.101 1.00 96.75 358 SER A O 1
ATOM 2649 N N . ARG A 1 359 ? -16.431 -5.988 22.807 1.00 95.94 359 ARG A N 1
ATOM 2650 C CA . ARG A 1 359 ? -15.946 -7.360 22.597 1.00 95.94 359 ARG A CA 1
ATOM 2651 C C . ARG A 1 359 ? -16.389 -7.924 21.246 1.00 95.94 359 ARG A C 1
ATOM 2653 O O . ARG A 1 359 ? -15.536 -8.340 20.468 1.00 95.94 359 ARG A O 1
ATOM 2660 N N . THR A 1 360 ? -17.685 -7.877 20.937 1.00 95.88 360 THR A N 1
ATOM 2661 C CA . THR A 1 360 ? -18.246 -8.441 19.698 1.00 95.88 360 THR A CA 1
ATOM 2662 C C . THR A 1 360 ? -17.631 -7.816 18.440 1.00 95.88 360 THR A C 1
ATOM 2664 O O . THR A 1 360 ? -17.292 -8.533 17.497 1.00 95.88 360 THR A O 1
ATOM 2667 N N . LEU A 1 361 ? -17.400 -6.497 18.425 1.00 96.88 361 LEU A N 1
ATOM 2668 C CA . LEU A 1 361 ? -16.732 -5.834 17.297 1.00 96.88 361 LEU A CA 1
ATOM 2669 C C . LEU A 1 361 ? -15.253 -6.233 17.162 1.00 96.88 361 LEU A C 1
ATOM 2671 O O . LEU A 1 361 ? -14.776 -6.424 16.042 1.00 96.88 361 LEU A O 1
ATOM 2675 N N . LYS A 1 362 ? -14.542 -6.411 18.281 1.00 95.19 362 LYS A N 1
ATOM 2676 C CA . LYS A 1 362 ? -13.131 -6.842 18.311 1.00 95.19 362 LYS A CA 1
ATOM 2677 C C . LYS A 1 362 ? -12.942 -8.296 17.884 1.00 95.19 362 LYS A C 1
ATOM 2679 O O . LYS A 1 362 ? -11.985 -8.611 17.178 1.00 95.19 362 LYS A O 1
ATOM 2684 N N . GLU A 1 363 ? -13.873 -9.168 18.256 1.00 94.50 363 GLU A N 1
ATOM 2685 C CA . GLU A 1 363 ? -13.912 -10.567 17.817 1.00 94.50 363 GLU A CA 1
ATOM 2686 C C . GLU A 1 363 ? -14.211 -10.669 16.311 1.00 94.50 363 GLU A C 1
ATOM 2688 O O . GLU A 1 363 ? -13.529 -11.402 15.594 1.00 94.50 363 GLU A O 1
ATOM 2693 N N . ALA A 1 364 ? -15.155 -9.869 15.799 1.00 93.94 364 ALA A N 1
ATOM 2694 C CA . ALA A 1 364 ? -15.483 -9.823 14.371 1.00 93.94 364 ALA A CA 1
ATOM 2695 C C . ALA A 1 364 ? -14.390 -9.166 13.500 1.00 93.94 364 ALA A C 1
ATOM 2697 O O . ALA A 1 364 ? -14.239 -9.512 12.320 1.00 93.94 364 ALA A O 1
ATOM 2698 N N . LYS A 1 365 ? -13.631 -8.207 14.050 1.00 92.25 365 LYS A N 1
ATOM 2699 C CA . LYS A 1 365 ? -12.535 -7.496 13.374 1.00 92.25 365 LYS A CA 1
ATOM 2700 C C . LYS A 1 365 ? -11.376 -7.216 14.336 1.00 92.25 365 LYS A C 1
ATOM 2702 O O . LYS A 1 365 ? -11.370 -6.209 15.033 1.00 92.25 365 LYS A O 1
ATOM 2707 N N . LYS A 1 366 ? -10.324 -8.040 14.247 1.00 89.06 366 LYS A N 1
ATOM 2708 C CA . LYS A 1 366 ? -9.062 -7.906 15.013 1.00 89.06 366 LYS A CA 1
ATOM 2709 C C . LYS A 1 366 ? -8.380 -6.532 14.914 1.00 89.06 366 LYS A C 1
ATOM 2711 O O . LYS A 1 366 ? -7.582 -6.189 15.774 1.00 89.06 366 LYS A O 1
ATOM 2716 N N . GLU A 1 367 ? -8.670 -5.773 13.858 1.00 90.94 367 GLU A N 1
ATOM 2717 C CA . GLU A 1 367 ? -8.152 -4.418 13.630 1.00 90.94 367 GLU A CA 1
ATOM 2718 C C . GLU A 1 367 ? -8.782 -3.374 14.569 1.00 90.94 367 GLU A C 1
ATOM 2720 O O . GLU A 1 367 ? -8.219 -2.298 14.750 1.00 90.94 367 GLU A O 1
ATOM 2725 N N . VAL A 1 368 ? -9.953 -3.656 15.156 1.00 94.94 368 VAL A N 1
ATOM 2726 C CA . VAL A 1 368 ? -10.673 -2.722 16.034 1.00 94.94 368 VAL A CA 1
ATOM 2727 C C . VAL A 1 368 ? -9.915 -2.568 17.356 1.00 94.94 368 VAL A C 1
ATOM 2729 O O . VAL A 1 368 ? -9.919 -3.454 18.208 1.00 94.94 368 VAL A O 1
ATOM 2732 N N . SER A 1 369 ? -9.257 -1.428 17.551 1.00 92.56 369 SER A N 1
ATOM 2733 C CA . SER A 1 369 ? -8.495 -1.124 18.769 1.00 92.56 369 SER A CA 1
ATOM 2734 C C . SER A 1 369 ? -9.387 -0.543 19.864 1.00 92.56 369 SER A C 1
ATOM 2736 O O . SER A 1 369 ? -9.310 -0.939 21.031 1.00 92.56 369 SER A O 1
ATOM 2738 N N . GLU A 1 370 ? -10.271 0.370 19.479 1.00 94.25 370 GLU A N 1
ATOM 2739 C CA . GLU A 1 370 ? -11.084 1.199 20.361 1.00 94.25 370 GLU A CA 1
ATOM 2740 C C . GLU A 1 370 ? -12.520 1.240 19.826 1.00 94.25 370 GLU A C 1
ATOM 2742 O O . GLU A 1 370 ? -12.743 1.416 18.626 1.00 94.25 370 GLU A O 1
ATOM 2747 N N . VAL A 1 371 ? -13.485 1.068 20.728 1.00 97.38 371 VAL A N 1
ATOM 2748 C CA . VAL A 1 371 ? -14.915 1.234 20.455 1.00 97.38 371 VAL A CA 1
ATOM 2749 C C . VAL A 1 371 ? -15.441 2.227 21.478 1.00 97.38 371 VAL A C 1
ATOM 2751 O O . VAL A 1 371 ? -15.193 2.031 22.667 1.00 97.38 371 VAL A O 1
ATOM 2754 N N . ARG A 1 372 ? -16.151 3.263 21.030 1.00 97.19 372 ARG A N 1
ATOM 2755 C CA . ARG A 1 372 ? -16.857 4.217 21.892 1.00 97.19 372 ARG A CA 1
ATOM 2756 C C . ARG A 1 372 ? -18.352 4.079 21.668 1.00 97.19 372 ARG A C 1
ATOM 2758 O O . ARG A 1 372 ? -18.815 4.132 20.527 1.00 97.19 372 ARG A O 1
ATOM 2765 N N . VAL A 1 373 ? -19.101 3.920 22.755 1.00 97.69 373 VAL A N 1
ATOM 2766 C CA . VAL A 1 373 ? -20.559 3.795 22.710 1.00 97.69 373 VAL A CA 1
ATOM 2767 C C . VAL A 1 373 ? -21.188 5.016 23.369 1.00 97.69 373 VAL A C 1
ATOM 2769 O O . VAL A 1 373 ? -21.066 5.220 24.575 1.00 97.69 373 VAL A O 1
ATOM 2772 N N . ARG A 1 374 ? -21.890 5.834 22.583 1.00 97.44 374 ARG A N 1
ATOM 2773 C CA . ARG A 1 374 ? -22.828 6.822 23.122 1.00 97.44 374 ARG A CA 1
ATOM 2774 C C . ARG A 1 374 ? -24.143 6.107 23.407 1.00 97.44 374 ARG A C 1
ATOM 2776 O O . ARG A 1 374 ? -24.704 5.499 22.505 1.00 97.44 374 ARG A O 1
ATOM 2783 N N . PHE A 1 375 ? -24.657 6.206 24.624 1.00 96.00 375 PHE A N 1
ATOM 2784 C CA . PHE A 1 375 ? -25.983 5.682 24.945 1.00 96.00 375 PHE A CA 1
ATOM 2785 C C . PHE A 1 375 ? -27.059 6.739 24.691 1.00 96.00 375 PHE A C 1
ATOM 2787 O O . PHE A 1 375 ? -26.905 7.895 25.088 1.00 96.00 375 PHE A O 1
ATOM 2794 N N . GLU A 1 376 ? -28.136 6.334 24.024 1.00 94.88 376 GLU A N 1
ATOM 2795 C CA . GLU A 1 376 ? -29.319 7.155 23.771 1.00 94.88 376 GLU A CA 1
ATOM 2796 C C . GLU A 1 376 ? -30.555 6.455 24.363 1.00 94.88 376 GLU A C 1
ATOM 2798 O O . GLU A 1 376 ? -30.886 5.344 23.938 1.00 94.88 376 GLU A O 1
ATOM 2803 N N . PRO A 1 377 ? -31.206 7.046 25.381 1.00 92.38 377 PRO A N 1
ATOM 2804 C CA . PRO A 1 377 ? -32.340 6.426 26.049 1.00 92.38 377 PRO A CA 1
ATOM 2805 C C . PRO A 1 377 ? -33.640 6.666 25.266 1.00 92.38 377 PRO A C 1
ATOM 2807 O O . PRO A 1 377 ? -34.000 7.806 24.985 1.00 92.38 377 PRO A O 1
ATOM 2810 N N . VAL A 1 378 ? -34.357 5.589 24.949 1.00 88.00 378 VAL A N 1
ATOM 2811 C CA . VAL A 1 378 ? -35.592 5.583 24.145 1.00 88.00 378 VAL A CA 1
ATOM 2812 C C . VAL A 1 378 ? -36.758 5.056 24.986 1.00 88.00 378 VAL A C 1
ATOM 2814 O O . VAL A 1 378 ? -36.562 4.226 25.884 1.00 88.00 378 VAL A O 1
ATOM 2817 N N . GLU A 1 379 ? -37.975 5.534 24.717 1.00 77.06 379 GLU A N 1
ATOM 2818 C CA . GLU A 1 379 ? -39.187 4.999 25.344 1.00 77.06 379 GLU A CA 1
ATOM 2819 C C . GLU A 1 379 ? -39.545 3.616 24.790 1.00 77.06 379 GLU A C 1
ATOM 2821 O O . GLU A 1 379 ? -39.455 3.353 23.589 1.00 77.06 379 GLU A O 1
ATOM 2826 N N . THR A 1 380 ? -39.983 2.715 25.674 1.00 59.28 380 THR A N 1
ATOM 2827 C CA . THR A 1 380 ? -40.310 1.318 25.345 1.00 59.28 380 THR A CA 1
ATOM 2828 C C . THR A 1 380 ? -41.642 1.219 24.585 1.00 59.28 380 THR A C 1
ATOM 2830 O O . THR A 1 380 ? -42.642 0.730 25.107 1.00 59.28 380 THR A O 1
ATOM 2833 N N . GLY A 1 381 ? -41.656 1.709 23.347 1.00 55.12 381 GLY A N 1
ATOM 2834 C CA . GLY A 1 381 ? -42.837 1.785 22.486 1.00 55.12 381 GLY A CA 1
ATOM 2835 C C . GLY A 1 381 ? -42.616 2.566 21.187 1.00 55.12 381 GLY A C 1
ATOM 2836 O O . GLY A 1 381 ? -43.305 2.294 20.202 1.00 55.12 381 GLY A O 1
ATOM 2837 N N . GLU A 1 382 ? -41.637 3.477 21.135 1.00 51.00 382 GLU A N 1
ATOM 2838 C CA . GLU A 1 382 ? -41.238 4.101 19.870 1.00 51.00 382 GLU A CA 1
ATOM 2839 C C . GLU A 1 382 ? -40.625 3.067 18.917 1.00 51.00 382 GLU A C 1
ATOM 2841 O O . GLU A 1 382 ? -39.840 2.198 19.307 1.00 51.00 382 GLU A O 1
ATOM 2846 N N . ARG A 1 383 ? -40.969 3.171 17.629 1.00 44.34 383 ARG A N 1
ATOM 2847 C CA . ARG A 1 383 ? -40.337 2.354 16.592 1.00 44.34 383 ARG A CA 1
ATOM 2848 C C . ARG A 1 383 ? -38.930 2.877 16.326 1.00 44.34 383 ARG A C 1
ATOM 2850 O O . ARG A 1 383 ? -38.773 3.918 15.696 1.00 44.34 383 ARG A O 1
ATOM 2857 N N . VAL A 1 384 ? -37.925 2.106 16.734 1.00 51.72 384 VAL A N 1
ATOM 2858 C CA . VAL A 1 384 ? -36.584 2.182 16.139 1.00 51.72 384 VAL A CA 1
ATOM 2859 C C . VAL A 1 384 ? -36.736 1.903 14.637 1.00 51.72 384 VAL A C 1
ATOM 2861 O O . VAL A 1 384 ? -37.307 0.873 14.268 1.00 51.72 384 VAL A O 1
ATOM 2864 N N . ALA A 1 385 ? -36.305 2.852 13.804 1.00 41.56 385 ALA A N 1
ATOM 2865 C CA . ALA A 1 385 ? -36.509 2.872 12.352 1.00 41.56 385 ALA A CA 1
ATOM 2866 C C . ALA A 1 385 ? -35.239 2.483 11.576 1.00 41.56 385 ALA A C 1
ATOM 2868 O O . ALA A 1 385 ? -34.132 2.751 12.090 1.00 41.56 385 ALA A O 1
#

Secondary structure (DSSP, 8-state):
----------------------TTHHHHHHHHHHHHHHTT-S-HHHHHHHHHHHHHHHHHHHHHHHHHHTT-HHHHHHHHHHHHHHHHHHHHHHHHHHHTSPPBTTBTT-STHHHHHHHHHHHHHHHHHHHHHHHHHHHHHHHHHHHHHHTSPSSHHHHHHHHHHHHHTTS----------S---HHHHHHHHHHHHHHHHHHHHHHHHHHHTT-HHHHHHHHHHHHHHHHHHHHHHHHHHHHH-TTS-HHHHHHHHHHHHHHHHHHHHHHHHHHHHTTPBPPHHHHHHHHHHHGGGS--TT--PPTT----TTS----EEEEEEEEEETTEEEEEEEEEEETT--HHHHHHHHHHHHHHHHHH-TTEEEEEEEEEEE-TTS---